Protein AF-0000000086682919 (afdb_homodimer)

Radius of gyration: 28.26 Å; Cα contacts (8 Å, |Δi|>4): 1249; chains: 2; bounding box: 52×90×58 Å

Sequence (576 aa):
MSRVTLVGLGEVGRTFAEDLHGCELSTWDTAFDRPDSAASRNAAELGITVAASAPDAVGGADLVISAVTAANCVDAAVAVAAGIRGGAWYFDLNSSSPGHKTEAARVIDGAGGRYVEAALMSPIGPRRLASPFLLGGPHAADFAAVAEAWGLSGVSVASDTVGRAAATKLCRSVLTKGLEALFTESLLAARSYGVEREVLASLSDLLPPADWEAIAGYFVSRSLQHGRRRAEEMTEAAATVAEAGVEPLMSTATAARQAWAARFPDAADANATFAMIDAVRAAMEEPEMSRVTLVGLGEVGRTFAEDLHGCELSTWDTAFDRPDSAASRNAAELGITVAASAPDAVGGADLVISAVTAANCVDAAVAVAAGIRGGAWYFDLNSSSPGHKTEAARVIDGAGGRYVEAALMSPIGPRRLASPFLLGGPHAADFAAVAEAWGLSGVSVASDTVGRAAATKLCRSVLTKGLEALFTESLLAARSYGVEREVLASLSDLLPPADWEAIAGYFVSRSLQHGRRRAEEMTEAAATVAEAGVEPLMSTATAARQAWAARFPDAADANATFAMIDAVRAAMEEPE

Structure (mmCIF, N/CA/C/O backbone):
data_AF-0000000086682919-model_v1
#
loop_
_entity.id
_entity.type
_entity.pdbx_description
1 polymer Dehydrogenase
#
loop_
_atom_site.group_PDB
_atom_site.id
_atom_site.type_symbol
_atom_site.label_atom_id
_atom_site.label_alt_id
_atom_site.label_comp_id
_atom_site.label_asym_id
_atom_site.label_entity_id
_atom_site.label_seq_id
_atom_site.pdbx_PDB_ins_code
_atom_site.Cartn_x
_atom_site.Cartn_y
_atom_site.Cartn_z
_atom_site.occupancy
_atom_site.B_iso_or_equiv
_atom_site.auth_seq_id
_atom_site.auth_comp_id
_atom_site.auth_asym_id
_atom_site.auth_atom_id
_atom_site.pdbx_PDB_model_num
ATOM 1 N N . MET A 1 1 ? -1.232 47.562 14.984 1 81.94 1 MET A N 1
ATOM 2 C CA . MET A 1 1 ? -0.655 46.562 14.102 1 81.94 1 MET A CA 1
ATOM 3 C C . MET A 1 1 ? -0.956 45.156 14.609 1 81.94 1 MET A C 1
ATOM 5 O O . MET A 1 1 ? -0.897 44.906 15.812 1 81.94 1 MET A O 1
ATOM 9 N N . SER A 1 2 ? -1.37 44.219 13.672 1 93.31 2 SER A N 1
ATOM 10 C CA . SER A 1 2 ? -1.709 42.844 14.086 1 93.31 2 SER A CA 1
ATOM 11 C C . SER A 1 2 ? -0.472 42.094 14.547 1 93.31 2 SER A C 1
ATOM 13 O O . SER A 1 2 ? 0.639 42.375 14.086 1 93.31 2 SER A O 1
ATOM 15 N N . ARG A 1 3 ? -0.637 41.281 15.555 1 97.31 3 ARG A N 1
ATOM 16 C CA . ARG A 1 3 ? 0.443 40.469 16.094 1 97.31 3 ARG A CA 1
ATOM 17 C C . ARG A 1 3 ? 0.228 39 15.75 1 97.31 3 ARG A C 1
ATOM 19 O O . ARG A 1 3 ? -0.862 38.469 15.961 1 97.31 3 ARG A O 1
ATOM 26 N N . VAL A 1 4 ? 1.258 38.375 15.188 1 98.25 4 VAL A N 1
ATOM 27 C CA . VAL A 1 4 ? 1.192 36.969 14.812 1 98.25 4 VAL A CA 1
ATOM 28 C C . VAL A 1 4 ? 2.334 36.219 15.469 1 98.25 4 VAL A C 1
ATOM 30 O O . VAL A 1 4 ? 3.465 36.688 15.539 1 98.25 4 VAL A O 1
ATOM 33 N N . THR A 1 5 ? 2.043 35.062 16.016 1 98.62 5 THR A N 1
ATOM 34 C CA . THR A 1 5 ? 3.061 34.188 16.594 1 98.62 5 THR A CA 1
ATOM 35 C C . THR A 1 5 ? 3.146 32.875 15.812 1 98.62 5 THR A C 1
ATOM 37 O O . THR A 1 5 ? 2.123 32.25 15.5 1 98.62 5 THR A O 1
ATOM 40 N N . LEU A 1 6 ? 4.359 32.469 15.516 1 98.75 6 LEU A N 1
ATOM 41 C CA . LEU A 1 6 ? 4.637 31.156 14.93 1 98.75 6 LEU A CA 1
ATOM 42 C C . LEU A 1 6 ? 5.098 30.172 16 1 98.75 6 LEU A C 1
ATOM 44 O O . LEU A 1 6 ? 6.137 30.375 16.641 1 98.75 6 LEU A O 1
ATOM 48 N N . VAL A 1 7 ? 4.293 29.188 16.219 1 98.75 7 VAL A N 1
ATOM 49 C CA . VAL A 1 7 ? 4.715 28.078 17.062 1 98.75 7 VAL A CA 1
ATOM 50 C C . VAL A 1 7 ? 5.219 26.938 16.188 1 98.75 7 VAL A C 1
ATOM 52 O O . VAL A 1 7 ? 4.422 26.219 15.57 1 98.75 7 VAL A O 1
ATOM 55 N N . GLY A 1 8 ? 6.461 26.656 16.219 1 98.38 8 GLY A N 1
ATOM 56 C CA . GLY A 1 8 ? 7.137 25.828 15.219 1 98.38 8 GLY A CA 1
ATOM 57 C C . GLY A 1 8 ? 7.727 26.641 14.078 1 98.38 8 GLY A C 1
ATOM 58 O O . GLY A 1 8 ? 7.004 27.359 13.375 1 98.38 8 GLY A O 1
ATOM 59 N N . LEU A 1 9 ? 9.031 26.578 13.93 1 98.38 9 LEU A N 1
ATOM 60 C CA . LEU A 1 9 ? 9.703 27.359 12.898 1 98.38 9 LEU A CA 1
ATOM 61 C C . LEU A 1 9 ? 10.5 26.469 11.961 1 98.38 9 LEU A C 1
ATOM 63 O O . LEU A 1 9 ? 11.688 26.703 11.734 1 98.38 9 LEU A O 1
ATOM 67 N N . GLY A 1 10 ? 9.828 25.406 11.562 1 96.38 10 GLY A N 1
ATOM 68 C CA . GLY A 1 10 ? 10.352 24.594 10.461 1 96.38 10 GLY A CA 1
ATOM 69 C C . GLY A 1 10 ? 10.031 25.188 9.094 1 96.38 10 GLY A C 1
ATOM 70 O O . GLY A 1 10 ? 9.992 26.406 8.93 1 96.38 10 GLY A O 1
ATOM 71 N N . GLU A 1 11 ? 9.883 24.312 8.117 1 95.75 11 GLU A N 1
ATOM 72 C CA . GLU A 1 11 ? 9.648 24.719 6.734 1 95.75 11 GLU A CA 1
ATOM 73 C C . GLU A 1 11 ? 8.383 25.562 6.613 1 95.75 11 GLU A C 1
ATOM 75 O O . GLU A 1 11 ? 8.398 26.641 6.012 1 95.75 11 GLU A O 1
ATOM 80 N N . VAL A 1 12 ? 7.305 25.031 7.191 1 97.62 12 VAL A N 1
ATOM 81 C CA . VAL A 1 12 ? 6.02 25.703 7.078 1 97.62 12 VAL A CA 1
ATOM 82 C C . VAL A 1 12 ? 6.059 27.016 7.867 1 97.62 12 VAL A C 1
ATOM 84 O O . VAL A 1 12 ? 5.652 28.062 7.363 1 97.62 12 VAL A O 1
ATOM 87 N N . GLY A 1 13 ? 6.543 26.969 9.102 1 98.19 13 GLY A N 1
ATOM 88 C CA . GLY A 1 13 ? 6.684 28.188 9.898 1 98.19 13 GLY A CA 1
ATOM 89 C C . GLY A 1 13 ? 7.527 29.25 9.219 1 98.19 13 GLY A C 1
ATOM 90 O O . GLY A 1 13 ? 7.176 30.438 9.234 1 98.19 13 GLY A O 1
ATOM 91 N N . ARG A 1 14 ? 8.609 28.859 8.617 1 98.12 14 ARG A N 1
ATOM 92 C CA . ARG A 1 14 ? 9.477 29.781 7.898 1 98.12 14 ARG A CA 1
ATOM 93 C C . ARG A 1 14 ? 8.727 30.438 6.746 1 98.12 14 ARG A C 1
ATOM 95 O O . ARG A 1 14 ? 8.844 31.656 6.535 1 98.12 14 ARG A O 1
ATOM 102 N N . THR A 1 15 ? 8.039 29.609 5.973 1 98.44 15 THR A N 1
ATOM 103 C CA . THR A 1 15 ? 7.281 30.125 4.836 1 98.44 15 THR A CA 1
ATOM 104 C C . THR A 1 15 ? 6.293 31.188 5.285 1 98.44 15 THR A C 1
ATOM 106 O O . THR A 1 15 ? 6.188 32.25 4.664 1 98.44 15 THR A O 1
ATOM 109 N N . PHE A 1 16 ? 5.602 30.938 6.375 1 98.44 16 PHE A N 1
ATOM 110 C CA . PHE A 1 16 ? 4.668 31.922 6.914 1 98.44 16 PHE A CA 1
ATOM 111 C C . PHE A 1 16 ? 5.406 33.188 7.352 1 98.44 16 PHE A C 1
ATOM 113 O O . PHE A 1 16 ? 4.969 34.281 7.055 1 98.44 16 PHE A O 1
ATOM 120 N N . ALA A 1 17 ? 6.496 33.031 8.031 1 98 17 ALA A N 1
ATOM 121 C CA . ALA A 1 17 ? 7.277 34.188 8.5 1 98 17 ALA A CA 1
ATOM 122 C C . ALA A 1 17 ? 7.715 35.062 7.34 1 98 17 ALA A C 1
ATOM 124 O O . ALA A 1 17 ? 7.703 36.281 7.445 1 98 17 ALA A O 1
ATOM 125 N N . GLU A 1 18 ? 8.062 34.469 6.27 1 97.94 18 GLU A N 1
ATOM 126 C CA . GLU A 1 18 ? 8.555 35.188 5.094 1 97.94 18 GLU A CA 1
ATOM 127 C C . GLU A 1 18 ? 7.414 35.906 4.387 1 97.94 18 GLU A C 1
ATOM 129 O O . GLU A 1 18 ? 7.625 36.969 3.809 1 97.94 18 GLU A O 1
ATOM 134 N N . ASP A 1 19 ? 6.27 35.344 4.438 1 97.81 19 ASP A N 1
ATOM 135 C CA . ASP A 1 19 ? 5.211 35.812 3.555 1 97.81 19 ASP A CA 1
ATOM 136 C C . ASP A 1 19 ? 4.258 36.75 4.297 1 97.81 19 ASP A C 1
ATOM 138 O O . ASP A 1 19 ? 3.484 37.5 3.672 1 97.81 19 ASP A O 1
ATOM 142 N N . LEU A 1 20 ? 4.238 36.656 5.617 1 96.5 20 LEU A N 1
ATOM 143 C CA . LEU A 1 20 ? 3.389 37.562 6.391 1 96.5 20 LEU A CA 1
ATOM 144 C C . LEU A 1 20 ? 3.969 38.969 6.418 1 96.5 20 LEU A C 1
ATOM 146 O O . LEU A 1 20 ? 5.145 39.156 6.734 1 96.5 20 LEU A O 1
ATOM 150 N N . HIS A 1 21 ? 3.15 39.938 6.043 1 90.81 21 HIS A N 1
ATOM 151 C CA . HIS A 1 21 ? 3.568 41.312 5.996 1 90.81 21 HIS A CA 1
ATOM 152 C C . HIS A 1 21 ? 2.617 42.219 6.789 1 90.81 21 HIS A C 1
ATOM 15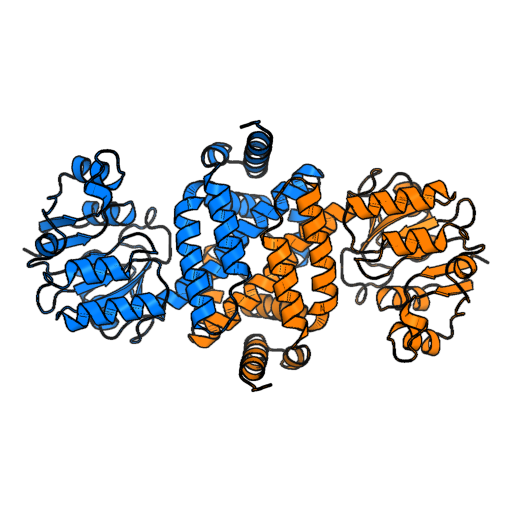4 O O . HIS A 1 21 ? 1.46 41.844 7.012 1 90.81 21 HIS A O 1
ATOM 160 N N . GLY A 1 22 ? 3.162 43.312 7.254 1 90.94 22 GLY A N 1
ATOM 161 C CA . GLY A 1 22 ? 2.328 44.281 7.922 1 90.94 22 GLY A CA 1
ATOM 162 C C . GLY A 1 22 ? 1.932 43.875 9.328 1 90.94 22 GLY A C 1
ATOM 163 O O . GLY A 1 22 ? 0.909 44.312 9.852 1 90.94 22 GLY A O 1
ATOM 164 N N . CYS A 1 23 ? 2.627 42.906 9.906 1 94.81 23 CYS A N 1
ATOM 165 C CA . CYS A 1 23 ? 2.34 42.438 11.258 1 94.81 23 CYS A CA 1
ATOM 166 C C . CYS A 1 23 ? 3.623 42.281 12.07 1 94.81 23 CYS A C 1
ATOM 168 O O . CYS A 1 23 ? 4.719 42.281 11.508 1 94.81 23 CYS A O 1
ATOM 170 N N . GLU A 1 24 ? 3.506 42.344 13.336 1 96.06 24 GLU A N 1
ATOM 171 C CA . GLU A 1 24 ? 4.594 42 14.25 1 96.06 24 GLU A CA 1
ATOM 172 C C . GLU A 1 24 ? 4.68 40.5 14.461 1 96.06 24 GLU A C 1
ATOM 174 O O . GLU A 1 24 ? 3.682 39.844 14.797 1 96.06 24 GLU A O 1
ATOM 179 N N . LEU A 1 25 ? 5.867 39.969 14.258 1 97.25 25 LEU A N 1
ATOM 180 C CA . LEU A 1 25 ? 6.035 38.531 14.328 1 97.25 25 LEU A CA 1
ATOM 181 C C . LEU A 1 25 ? 6.836 38.125 15.57 1 97.25 25 LEU A C 1
ATOM 183 O O . LEU A 1 25 ? 7.797 38.812 15.93 1 97.25 25 LEU A O 1
ATOM 187 N N . SER A 1 26 ? 6.445 37.125 16.234 1 97.12 26 SER A N 1
ATOM 188 C CA . SER A 1 26 ? 7.227 36.406 17.234 1 97.12 26 SER A CA 1
ATOM 189 C C . SER A 1 26 ? 7.18 34.906 17.016 1 97.12 26 SER A C 1
ATOM 191 O O . SER A 1 26 ? 6.34 34.406 16.25 1 97.12 26 SER A O 1
ATOM 193 N N . THR A 1 27 ? 8.086 34.188 17.609 1 98.44 27 THR A N 1
ATOM 194 C CA . THR A 1 27 ? 8.109 32.75 17.406 1 98.44 27 THR A CA 1
ATOM 195 C C . THR A 1 27 ? 8.562 32.031 18.672 1 98.44 27 THR A C 1
ATOM 197 O O . THR A 1 27 ? 9.172 32.625 19.562 1 98.44 27 THR A O 1
ATOM 200 N N . TRP A 1 28 ? 8.156 30.781 18.734 1 98.31 28 TRP A N 1
ATOM 201 C CA . TRP A 1 28 ? 8.641 29.828 19.734 1 98.31 28 TRP A CA 1
ATOM 202 C C . TRP A 1 28 ? 8.734 28.422 19.141 1 98.31 28 TRP A C 1
ATOM 204 O O . TRP A 1 28 ? 7.875 28.016 18.359 1 98.31 28 TRP A O 1
ATOM 214 N N . ASP A 1 29 ? 9.734 27.766 19.484 1 98.25 29 ASP A N 1
ATOM 215 C CA . ASP A 1 29 ? 10 26.406 19.062 1 98.25 29 ASP A CA 1
ATOM 216 C C . ASP A 1 29 ? 10.766 25.641 20.141 1 98.25 29 ASP A C 1
ATOM 218 O O . ASP A 1 29 ? 11.664 26.188 20.781 1 98.25 29 ASP A O 1
ATOM 222 N N . THR A 1 30 ? 10.398 24.438 20.391 1 97.12 30 THR A N 1
ATOM 223 C CA . THR A 1 30 ? 11.07 23.641 21.422 1 97.12 30 THR A CA 1
ATOM 224 C C . THR A 1 30 ? 12.516 23.359 21.016 1 97.12 30 THR A C 1
ATOM 226 O O . THR A 1 30 ? 13.344 23.031 21.875 1 97.12 30 THR A O 1
ATOM 229 N N . ALA A 1 31 ? 12.797 23.516 19.766 1 96.25 31 ALA A N 1
ATOM 230 C CA . ALA A 1 31 ? 14.125 23.172 19.266 1 96.25 31 ALA A CA 1
ATOM 231 C C . ALA A 1 31 ? 15.086 24.344 19.438 1 96.25 31 ALA A C 1
ATOM 233 O O . ALA A 1 31 ? 16.266 24.234 19.109 1 96.25 31 ALA A O 1
ATOM 234 N N . PHE A 1 32 ? 14.648 25.438 20 1 96.12 32 PHE A N 1
ATOM 235 C CA . PHE A 1 32 ? 15.508 26.609 20.156 1 96.12 32 PHE A CA 1
ATOM 236 C C . PHE A 1 32 ? 16.609 26.359 21.172 1 96.12 32 PHE A C 1
ATOM 238 O O . PHE A 1 32 ? 17.594 27.094 21.219 1 96.12 32 PHE A O 1
ATOM 245 N N . ASP A 1 33 ? 16.438 25.328 21.953 1 93.69 33 ASP A N 1
ATOM 246 C CA . ASP A 1 33 ? 17.5 24.984 22.891 1 93.69 33 ASP A CA 1
ATOM 247 C C . ASP A 1 33 ? 18.672 24.312 22.172 1 93.69 33 ASP A C 1
ATOM 249 O O . ASP A 1 33 ? 19.734 24.109 22.766 1 93.69 33 ASP A O 1
ATOM 253 N N . ARG A 1 34 ? 18.547 24 20.922 1 94.25 34 ARG A N 1
ATOM 254 C CA . ARG A 1 34 ? 19.609 23.438 20.094 1 94.25 34 ARG A CA 1
ATOM 255 C C . ARG A 1 34 ? 20.047 24.422 19.016 1 94.25 34 ARG A C 1
ATOM 257 O O . ARG A 1 34 ? 19.391 24.562 17.984 1 94.25 34 ARG A O 1
ATOM 264 N N . PRO A 1 35 ? 21.125 25 19.094 1 92.56 35 PRO A N 1
ATOM 265 C CA . PRO A 1 35 ? 21.562 26.078 18.203 1 92.56 35 PRO A CA 1
ATOM 266 C C . PRO A 1 35 ? 21.672 25.625 16.75 1 92.56 35 PRO A C 1
ATOM 268 O O . PRO A 1 35 ? 21.5 26.422 15.828 1 92.56 35 PRO A O 1
ATOM 271 N N . ASP A 1 36 ? 21.828 24.422 16.594 1 94.62 36 ASP A N 1
ATOM 272 C CA . ASP A 1 36 ? 22.078 23.922 15.242 1 94.62 36 ASP A CA 1
ATOM 273 C C . ASP A 1 36 ? 20.781 23.391 14.617 1 94.62 36 ASP A C 1
ATOM 275 O O . ASP A 1 36 ? 20.797 22.891 13.492 1 94.62 36 ASP A O 1
ATOM 279 N N . SER A 1 37 ? 19.719 23.531 15.32 1 95.88 37 SER A N 1
ATOM 280 C CA . SER A 1 37 ? 18.453 23.047 14.781 1 95.88 37 SER A CA 1
ATOM 281 C C . SER A 1 37 ? 17.984 23.891 13.602 1 95.88 37 SER A C 1
ATOM 283 O O . SER A 1 37 ? 18.438 25.031 13.422 1 95.88 37 SER A O 1
ATOM 285 N N . ALA A 1 38 ? 17.203 23.281 12.773 1 94.69 38 ALA A N 1
ATOM 286 C CA . ALA A 1 38 ? 16.609 24 11.656 1 94.69 38 ALA A CA 1
ATOM 287 C C . ALA A 1 38 ? 15.852 25.234 12.141 1 94.69 38 ALA A C 1
ATOM 289 O O . ALA A 1 38 ? 15.914 26.297 11.508 1 94.69 38 ALA A O 1
ATOM 290 N N . ALA A 1 39 ? 15.148 25.109 13.234 1 97.25 39 ALA A N 1
ATOM 291 C CA . ALA A 1 39 ? 14.367 26.203 13.789 1 97.25 39 ALA A CA 1
ATOM 292 C C . ALA A 1 39 ? 15.273 27.375 14.195 1 97.25 39 ALA A C 1
ATOM 294 O O . ALA A 1 39 ? 14.961 28.531 13.922 1 97.25 39 ALA A O 1
ATOM 295 N N . SER A 1 40 ? 16.375 27.047 14.852 1 96.94 40 SER A N 1
ATOM 296 C CA . SER A 1 40 ? 17.312 28.094 15.273 1 96.94 40 SER A CA 1
ATOM 297 C C . SER A 1 40 ? 17.938 28.797 14.078 1 96.94 40 SER A C 1
ATOM 299 O O . SER A 1 40 ? 18.094 30.016 14.078 1 96.94 40 SER A O 1
ATOM 301 N N . ARG A 1 41 ? 18.281 28.016 13.07 1 97.19 41 ARG A N 1
ATOM 302 C CA . ARG A 1 41 ? 18.828 28.594 11.852 1 97.19 41 ARG A CA 1
ATOM 303 C C . ARG A 1 41 ? 17.828 29.516 11.172 1 97.19 41 ARG A C 1
ATOM 305 O O . ARG A 1 41 ? 18.172 30.625 10.75 1 97.19 41 ARG A O 1
ATOM 312 N N . ASN A 1 42 ? 16.641 29.062 11.125 1 98 42 ASN A N 1
ATOM 313 C CA . ASN A 1 42 ? 15.586 29.844 10.5 1 98 42 ASN A CA 1
ATOM 314 C C . ASN A 1 42 ? 15.344 31.141 11.266 1 98 42 ASN A C 1
ATOM 316 O O . ASN A 1 42 ? 15.172 32.219 10.656 1 98 42 ASN A O 1
ATOM 320 N N . ALA A 1 43 ? 15.305 31.078 12.562 1 97.25 43 ALA A N 1
ATOM 321 C CA . ALA A 1 43 ? 15.102 32.281 13.375 1 97.25 43 ALA A CA 1
ATOM 322 C C . ALA A 1 43 ? 16.203 33.312 13.125 1 97.25 43 ALA A C 1
ATOM 324 O O . ALA A 1 43 ? 15.922 34.5 12.977 1 97.25 43 ALA A O 1
ATOM 325 N N . ALA A 1 44 ? 17.422 32.844 13.078 1 95.69 44 ALA A N 1
ATOM 326 C CA . ALA A 1 44 ? 18.562 33.719 12.852 1 95.69 44 ALA A CA 1
ATOM 327 C C . ALA A 1 44 ? 18.5 34.375 11.477 1 95.69 44 ALA A C 1
ATOM 329 O O . ALA A 1 44 ? 18.734 35.594 11.336 1 95.69 44 ALA A O 1
ATOM 330 N N . GLU A 1 45 ? 18.188 33.625 10.508 1 97.44 45 GLU A N 1
ATOM 331 C CA . GLU A 1 45 ? 18.141 34.094 9.133 1 97.44 45 GLU A CA 1
ATOM 332 C C . GLU A 1 45 ? 17 35.094 8.93 1 97.44 45 GLU A C 1
ATOM 334 O O . GLU A 1 45 ? 17.125 36.062 8.18 1 97.44 45 GLU A O 1
ATOM 339 N N . LEU A 1 46 ? 15.914 34.844 9.586 1 97.12 46 LEU A N 1
ATOM 340 C CA . LEU A 1 46 ? 14.703 35.625 9.398 1 97.12 46 LEU A CA 1
ATOM 341 C C . LEU A 1 46 ? 14.742 36.906 10.258 1 97.12 46 LEU A C 1
ATOM 343 O O . LEU A 1 46 ? 14.023 37.844 9.992 1 97.12 46 LEU A O 1
ATOM 347 N N . GLY A 1 47 ? 15.516 36.875 11.32 1 95.69 47 GLY A N 1
ATOM 348 C CA . GLY A 1 47 ? 15.578 38 12.242 1 95.69 47 GLY A CA 1
ATOM 349 C C . GLY A 1 47 ? 14.289 38.188 13.008 1 95.69 47 GLY A C 1
ATOM 350 O O . GLY A 1 47 ? 13.922 39.344 13.305 1 95.69 47 GLY A O 1
ATOM 351 N N . ILE A 1 48 ? 13.594 37.188 13.281 1 94.94 48 ILE A N 1
ATOM 352 C CA . ILE A 1 48 ? 12.312 37.25 13.977 1 94.94 48 ILE A CA 1
ATOM 353 C C . ILE A 1 48 ? 12.531 37.188 15.484 1 94.94 48 ILE A C 1
ATOM 355 O O . ILE A 1 48 ? 13.5 36.562 15.945 1 94.94 48 ILE A O 1
ATOM 359 N N . THR A 1 49 ? 11.703 37.781 16.25 1 94.94 49 THR A N 1
ATOM 360 C CA . THR A 1 49 ? 11.805 37.781 17.703 1 94.94 49 THR A CA 1
ATOM 361 C C . THR A 1 49 ? 11.547 36.406 18.281 1 94.94 49 THR A C 1
ATOM 363 O O . THR A 1 49 ? 10.477 35.812 18.078 1 94.94 49 THR A O 1
ATOM 366 N N . VAL A 1 50 ? 12.477 35.906 19.016 1 96.88 50 VAL A N 1
ATOM 367 C CA . VAL A 1 50 ? 12.344 34.625 19.719 1 96.88 50 VAL A CA 1
ATOM 368 C C . VAL A 1 50 ? 11.867 34.875 21.156 1 96.88 50 VAL A C 1
ATOM 370 O O . VAL A 1 50 ? 12.523 35.594 21.906 1 96.88 50 VAL A O 1
ATOM 373 N N . ALA A 1 51 ? 10.734 34.344 21.484 1 97.31 51 ALA A N 1
ATOM 374 C CA . ALA A 1 51 ? 10.164 34.562 22.812 1 97.31 51 ALA A CA 1
ATOM 375 C C . ALA A 1 51 ? 10.867 33.688 23.859 1 97.31 51 ALA A C 1
ATOM 377 O O . ALA A 1 51 ? 11.516 32.719 23.516 1 97.31 51 ALA A O 1
ATOM 378 N N . ALA A 1 52 ? 10.688 34.031 25.141 1 95.75 52 ALA A N 1
ATOM 379 C CA . ALA A 1 52 ? 11.344 33.344 26.234 1 95.75 52 ALA A CA 1
ATOM 380 C C . ALA A 1 52 ? 10.625 32.031 26.562 1 95.75 52 ALA A C 1
ATOM 382 O O . ALA A 1 52 ? 11.227 31.094 27.109 1 95.75 52 ALA A O 1
ATOM 383 N N . SER A 1 53 ? 9.359 31.984 26.266 1 97.44 53 SER A N 1
ATOM 384 C CA . SER A 1 53 ? 8.523 30.812 26.469 1 97.44 53 SER A CA 1
ATOM 385 C C . SER A 1 53 ? 7.316 30.812 25.547 1 97.44 53 SER A C 1
ATOM 387 O O . SER A 1 53 ? 7.027 31.812 24.891 1 97.44 53 SER A O 1
ATOM 389 N N . ALA A 1 54 ? 6.637 29.625 25.531 1 98.12 54 ALA A N 1
ATOM 390 C CA . ALA A 1 54 ? 5.465 29.516 24.672 1 98.12 54 ALA A CA 1
ATOM 391 C C . ALA A 1 54 ? 4.363 30.484 25.094 1 98.12 54 ALA A C 1
ATOM 393 O O . ALA A 1 54 ? 3.801 31.203 24.266 1 98.12 54 ALA A O 1
ATOM 394 N N . PRO A 1 55 ? 4.09 30.547 26.453 1 98.19 55 PRO A N 1
ATOM 395 C CA . PRO A 1 55 ? 3.076 31.516 26.875 1 98.19 55 PRO A CA 1
ATOM 396 C C . PRO A 1 55 ? 3.467 32.969 26.547 1 98.19 55 PRO A C 1
ATOM 398 O O . PRO A 1 55 ? 2.619 33.75 26.125 1 98.19 55 PRO A O 1
ATOM 401 N N . ASP A 1 56 ? 4.703 33.281 26.688 1 97.94 56 ASP A N 1
ATOM 402 C CA . ASP A 1 56 ? 5.18 34.625 26.359 1 97.94 56 ASP A CA 1
ATOM 403 C C . ASP A 1 56 ? 5.012 34.938 24.875 1 97.94 56 ASP A C 1
ATOM 405 O O . ASP A 1 56 ? 4.68 36.062 24.5 1 97.94 56 ASP A O 1
ATOM 409 N N . ALA A 1 57 ? 5.223 33.969 24.047 1 98 57 ALA A N 1
ATOM 410 C CA . ALA A 1 57 ? 5.18 34.125 22.594 1 98 57 ALA A CA 1
ATOM 411 C C . ALA A 1 57 ? 3.781 34.5 22.125 1 98 57 ALA A C 1
ATOM 413 O O . ALA A 1 57 ? 3.627 35.344 21.219 1 98 57 ALA A O 1
ATOM 414 N N . VAL A 1 58 ? 2.799 33.938 22.766 1 98.25 58 VAL A N 1
ATOM 415 C CA . VAL A 1 58 ? 1.45 34.094 22.219 1 98.25 58 VAL A CA 1
ATOM 416 C C . VAL A 1 58 ? 0.728 35.219 22.969 1 98.25 58 VAL A C 1
ATOM 418 O O . VAL A 1 58 ? -0.42 35.531 22.656 1 98.25 58 VAL A O 1
ATOM 421 N N . GLY A 1 59 ? 1.455 35.719 23.984 1 96.44 59 GLY A N 1
ATOM 422 C CA . GLY A 1 59 ? 0.851 36.812 24.719 1 96.44 59 GLY A CA 1
ATOM 423 C C . GLY A 1 59 ? 0.466 38 23.828 1 96.44 59 GLY A C 1
ATOM 424 O O . GLY A 1 59 ? 1.33 38.625 23.219 1 96.44 59 GLY A O 1
ATOM 425 N N . GLY A 1 60 ? -0.852 38.281 23.656 1 96.06 60 GLY A N 1
ATOM 426 C CA . GLY A 1 60 ? -1.328 39.438 22.891 1 96.06 60 GLY A CA 1
ATOM 427 C C . GLY A 1 60 ? -1.445 39.125 21.406 1 96.06 60 GLY A C 1
ATOM 428 O O . GLY A 1 60 ? -1.817 40 20.609 1 96.06 60 GLY A O 1
ATOM 429 N N . ALA A 1 61 ? -1.134 37.969 20.969 1 98.19 61 ALA A N 1
ATOM 430 C CA . ALA A 1 61 ? -1.212 37.594 19.562 1 98.19 61 ALA A CA 1
ATOM 431 C C . ALA A 1 61 ? -2.658 37.594 19.078 1 98.19 61 ALA A C 1
ATOM 433 O O . ALA A 1 61 ? -3.561 37.156 19.797 1 98.19 61 ALA A O 1
ATOM 434 N N . ASP A 1 62 ? -2.879 38.156 17.875 1 98.25 62 ASP A N 1
ATOM 435 C CA . ASP A 1 62 ? -4.176 38.062 17.219 1 98.25 62 ASP A CA 1
ATOM 436 C C . ASP A 1 62 ? -4.332 36.719 16.516 1 98.25 62 ASP A C 1
ATOM 438 O O . ASP A 1 62 ? -5.445 36.188 16.375 1 98.25 62 ASP A O 1
ATOM 442 N N . LEU A 1 63 ? -3.266 36.156 16.031 1 98.5 63 LEU A N 1
ATOM 443 C CA . LEU A 1 63 ? -3.195 34.906 15.305 1 98.5 63 LEU A CA 1
ATOM 444 C C . LEU A 1 63 ? -1.985 34.094 15.75 1 98.5 63 LEU A C 1
ATOM 446 O O . LEU A 1 63 ? -0.862 34.594 15.773 1 98.5 63 LEU A O 1
ATOM 450 N N . VAL A 1 64 ? -2.234 32.875 16.172 1 98.81 64 VAL A N 1
ATOM 451 C CA . VAL A 1 64 ? -1.198 31.906 16.453 1 98.81 64 VAL A CA 1
ATOM 452 C C . VAL A 1 64 ? -1.209 30.812 15.391 1 98.81 64 VAL A C 1
ATOM 454 O O . VAL A 1 64 ? -2.24 30.172 15.148 1 98.81 64 VAL A O 1
ATOM 457 N N . ILE A 1 65 ? -0.09 30.594 14.711 1 98.75 65 ILE A N 1
ATOM 458 C CA . ILE A 1 65 ? 0.064 29.531 13.727 1 98.75 65 ILE A CA 1
ATOM 459 C C . ILE A 1 65 ? 0.879 28.391 14.328 1 98.75 65 ILE A C 1
ATOM 461 O O . ILE A 1 65 ? 2.039 28.578 14.703 1 98.75 65 ILE A O 1
ATOM 465 N N . SER A 1 66 ? 0.26 27.281 14.492 1 98.88 66 SER A N 1
ATOM 466 C CA . SER A 1 66 ? 0.939 26.094 15.008 1 98.88 66 SER A CA 1
ATOM 467 C C . SER A 1 66 ? 1.363 25.156 13.883 1 98.88 66 SER A C 1
ATOM 469 O O . SER A 1 66 ? 0.517 24.578 13.203 1 98.88 66 SER A O 1
ATOM 471 N N . ALA A 1 67 ? 2.568 25.031 13.617 1 98.31 67 ALA A N 1
ATOM 472 C CA . ALA A 1 67 ? 3.178 24.172 12.609 1 98.31 67 ALA A CA 1
ATOM 473 C C . ALA A 1 67 ? 4.324 23.359 13.203 1 98.31 67 ALA A C 1
ATOM 475 O O . ALA A 1 67 ? 5.48 23.516 12.812 1 98.31 67 ALA A O 1
ATOM 476 N N . VAL A 1 68 ? 3.992 22.484 14.117 1 98.06 68 VAL A N 1
ATOM 477 C CA . VAL A 1 68 ? 4.953 21.625 14.805 1 98.06 68 VAL A CA 1
ATOM 478 C C . VAL A 1 68 ? 4.902 20.219 14.219 1 98.06 68 VAL A C 1
ATOM 480 O O . VAL A 1 68 ? 4.199 19.969 13.234 1 98.06 68 VAL A O 1
ATOM 483 N N . THR A 1 69 ? 5.723 19.312 14.711 1 95.94 69 THR A N 1
ATOM 484 C CA . THR A 1 69 ? 5.699 17.938 14.242 1 95.94 69 THR A CA 1
ATOM 485 C C . THR A 1 69 ? 4.387 17.266 14.625 1 95.94 69 THR A C 1
ATOM 487 O O . THR A 1 69 ? 3.738 17.656 15.594 1 95.94 69 THR A O 1
ATOM 490 N N . ALA A 1 70 ? 4.027 16.281 13.906 1 95.44 70 ALA A N 1
ATOM 491 C CA . ALA A 1 70 ? 2.727 15.617 14.016 1 95.44 70 ALA A CA 1
ATOM 492 C C . ALA A 1 70 ? 2.461 15.164 15.445 1 95.44 70 ALA A C 1
ATOM 494 O O . ALA A 1 70 ? 1.35 15.32 15.953 1 95.44 70 ALA A O 1
ATOM 495 N N . ALA A 1 71 ? 3.461 14.703 16.109 1 94.62 71 ALA A N 1
ATOM 496 C CA . ALA A 1 71 ? 3.299 14.117 17.438 1 94.62 71 ALA A CA 1
ATOM 497 C C . ALA A 1 71 ? 3.117 15.203 18.5 1 94.62 71 ALA A C 1
ATOM 499 O O . ALA A 1 71 ? 2.676 14.922 19.609 1 94.62 71 ALA A O 1
ATOM 500 N N . ASN A 1 72 ? 3.334 16.453 18.172 1 97.69 72 ASN A N 1
ATOM 501 C CA . ASN A 1 72 ? 3.41 17.5 19.188 1 97.69 72 ASN A CA 1
ATOM 502 C C . ASN A 1 72 ? 2.213 18.438 19.125 1 97.69 72 ASN A C 1
ATOM 504 O O . ASN A 1 72 ? 2.213 19.5 19.75 1 97.69 72 ASN A O 1
ATOM 508 N N . CYS A 1 73 ? 1.237 18.047 18.391 1 98.25 73 CYS A N 1
ATOM 509 C CA . CYS A 1 73 ? 0.05 18.875 18.188 1 98.25 73 CYS A CA 1
ATOM 510 C C . CYS A 1 73 ? -0.587 19.266 19.516 1 98.25 73 CYS A C 1
ATOM 512 O O . CYS A 1 73 ? -0.777 20.453 19.797 1 98.25 73 CYS A O 1
ATOM 514 N N . VAL A 1 74 ? -0.869 18.328 20.375 1 98.81 74 VAL A N 1
ATOM 515 C CA . VAL A 1 74 ? -1.55 18.578 21.641 1 98.81 74 VAL A CA 1
ATOM 516 C C . VAL A 1 74 ? -0.608 19.297 22.594 1 98.81 74 VAL A C 1
ATOM 518 O O . VAL A 1 74 ? -1.01 20.234 23.281 1 98.81 74 VAL A O 1
ATOM 521 N N . ASP A 1 75 ? 0.623 18.891 22.609 1 98.75 75 ASP A N 1
ATOM 522 C CA . ASP A 1 75 ? 1.616 19.531 23.469 1 98.75 75 ASP A CA 1
ATOM 523 C C . ASP A 1 75 ? 1.768 21.016 23.156 1 98.75 75 ASP A C 1
ATOM 525 O O . ASP A 1 75 ? 1.929 21.828 24.062 1 98.75 75 ASP A O 1
ATOM 529 N N . ALA A 1 76 ? 1.768 21.359 21.906 1 98.81 76 ALA A N 1
ATOM 530 C CA . ALA A 1 76 ? 1.874 22.75 21.5 1 98.81 76 ALA A CA 1
ATOM 531 C C . ALA A 1 76 ? 0.69 23.562 22.016 1 98.81 76 ALA A C 1
ATOM 533 O O . ALA A 1 76 ? 0.863 24.688 22.516 1 98.81 76 ALA A O 1
ATOM 534 N N . ALA A 1 77 ? -0.485 23.016 21.891 1 98.88 77 ALA A N 1
ATOM 535 C CA . ALA A 1 77 ? -1.686 23.672 22.391 1 98.88 77 ALA A CA 1
ATOM 536 C C . ALA A 1 77 ? -1.604 23.906 23.906 1 98.88 77 ALA A C 1
ATOM 538 O O . ALA A 1 77 ? -1.905 24.984 24.391 1 98.88 77 ALA A O 1
ATOM 539 N N . VAL A 1 78 ? -1.198 22.859 24.609 1 98.81 78 VAL A N 1
ATOM 540 C CA . VAL A 1 78 ? -1.079 22.938 26.062 1 98.81 78 VAL A CA 1
ATOM 541 C C . VAL A 1 78 ? -0.048 24 26.438 1 98.81 78 VAL A C 1
ATOM 543 O O . VAL A 1 78 ? -0.269 24.797 27.344 1 98.81 78 VAL A O 1
ATOM 546 N N . ALA A 1 79 ? 0.994 24.031 25.719 1 98.69 79 ALA A N 1
ATOM 547 C CA . ALA A 1 79 ? 2.111 24.906 26.031 1 98.69 79 ALA A CA 1
ATOM 548 C C . ALA A 1 79 ? 1.7 26.375 25.922 1 98.69 79 ALA A C 1
ATOM 550 O O . ALA A 1 79 ? 2.203 27.219 26.672 1 98.69 79 ALA A O 1
ATOM 551 N N . VAL A 1 80 ? 0.805 26.734 25.062 1 98.56 80 VAL A N 1
ATOM 552 C CA . VAL A 1 80 ? 0.515 28.141 24.812 1 98.56 80 VAL A CA 1
ATOM 553 C C . VAL A 1 80 ? -0.741 28.547 25.578 1 98.56 80 VAL A C 1
ATOM 555 O O . VAL A 1 80 ? -1.065 29.734 25.656 1 98.56 80 VAL A O 1
ATOM 558 N N . ALA A 1 81 ? -1.44 27.625 26.156 1 98.38 81 ALA A N 1
ATOM 559 C CA . ALA A 1 81 ? -2.779 27.828 26.703 1 98.38 81 ALA A CA 1
ATOM 560 C C . ALA A 1 81 ? -2.783 28.953 27.75 1 98.38 81 ALA A C 1
ATOM 562 O O . ALA A 1 81 ? -3.705 29.766 27.781 1 98.38 81 ALA A O 1
ATOM 563 N N . ALA A 1 82 ? -1.784 28.984 28.562 1 97.5 82 ALA A N 1
ATOM 564 C CA . ALA A 1 82 ? -1.751 29.938 29.672 1 97.5 82 ALA A CA 1
ATOM 565 C C . ALA A 1 82 ? -1.534 31.359 29.156 1 97.5 82 ALA A C 1
ATOM 567 O O . ALA A 1 82 ? -1.812 32.344 29.875 1 97.5 82 ALA A O 1
ATOM 568 N N . GLY A 1 83 ? -1.093 31.516 27.953 1 98.44 83 GLY A N 1
ATOM 569 C CA . GLY A 1 83 ? -0.716 32.844 27.469 1 98.44 83 GLY A CA 1
ATOM 570 C C . GLY A 1 83 ? -1.632 33.344 26.375 1 98.44 83 GLY A C 1
ATOM 571 O O . GLY A 1 83 ? -1.577 34.531 26.016 1 98.44 83 GLY A O 1
ATOM 572 N N . ILE A 1 84 ? -2.5 32.531 25.859 1 98.19 84 ILE A N 1
ATOM 573 C CA . ILE A 1 84 ? -3.279 32.906 24.672 1 98.19 84 ILE A CA 1
ATOM 574 C C . ILE A 1 84 ? -4.301 33.969 25.047 1 98.19 84 ILE A C 1
ATOM 576 O O . ILE A 1 84 ? -4.922 33.906 26.109 1 98.19 84 ILE A O 1
ATOM 580 N N . ARG A 1 85 ? -4.391 34.969 24.219 1 96.5 85 ARG A N 1
ATOM 581 C CA . ARG A 1 85 ? -5.34 36.062 24.422 1 96.5 85 ARG A CA 1
ATOM 582 C C . ARG A 1 85 ? -6.766 35.594 24.109 1 96.5 85 ARG A C 1
ATOM 584 O O . ARG A 1 85 ? -6.992 34.844 23.172 1 96.5 85 ARG A O 1
ATOM 591 N N . GLY A 1 86 ? -7.691 36.156 24.906 1 97.44 86 GLY A N 1
ATOM 592 C CA . GLY A 1 86 ? -9.086 35.875 24.594 1 97.44 86 GLY A CA 1
ATOM 593 C C . GLY A 1 86 ? -9.477 36.281 23.188 1 97.44 86 GLY A C 1
ATOM 594 O O . GLY A 1 86 ? -9.195 37.375 22.75 1 97.44 86 GLY A O 1
ATOM 595 N N . GLY A 1 87 ? -10.055 35.25 22.438 1 98 87 GLY A N 1
ATOM 596 C CA . GLY A 1 87 ? -10.555 35.531 21.094 1 98 87 GLY A CA 1
ATOM 597 C C . GLY A 1 87 ? -9.5 35.375 20.016 1 98 87 GLY A C 1
ATOM 598 O O . GLY A 1 87 ? -9.812 35.438 18.828 1 98 87 GLY A O 1
ATOM 599 N N . ALA A 1 88 ? -8.266 35.125 20.391 1 98.44 88 ALA A N 1
ATOM 600 C CA . ALA A 1 88 ? -7.199 34.938 19.406 1 98.44 88 ALA A CA 1
ATOM 601 C C . ALA A 1 88 ? -7.453 33.719 18.547 1 98.44 88 ALA A C 1
ATOM 603 O O . ALA A 1 88 ? -7.945 32.688 19.047 1 98.44 88 ALA A O 1
ATOM 604 N N . TRP A 1 89 ? -7.105 33.844 17.266 1 98.75 89 TRP A N 1
ATOM 605 C CA . TRP A 1 89 ? -7.152 32.656 16.375 1 98.75 89 TRP A CA 1
ATOM 606 C C . TRP A 1 89 ? -5.988 31.734 16.672 1 98.75 89 TRP A C 1
ATOM 608 O O . TRP A 1 89 ? -4.848 32.156 16.844 1 98.75 89 TRP A O 1
ATOM 618 N N . TYR A 1 90 ? -6.285 30.484 16.828 1 98.88 90 TYR A N 1
ATOM 619 C CA . TYR A 1 90 ? -5.273 29.438 16.844 1 98.88 90 TYR A CA 1
ATOM 620 C C . TYR A 1 90 ? -5.395 28.547 15.617 1 98.88 90 TYR A C 1
ATOM 622 O O . TYR A 1 90 ? -6.273 27.688 15.555 1 98.88 90 TYR A O 1
ATOM 630 N N . PHE A 1 91 ? -4.492 28.734 14.641 1 98.88 91 PHE A N 1
ATOM 631 C CA . PHE A 1 91 ? -4.465 28.062 13.352 1 98.88 91 PHE A CA 1
ATOM 632 C C . PHE A 1 91 ? -3.582 26.812 13.406 1 98.88 91 PHE A C 1
ATOM 634 O O . PHE A 1 91 ? -2.361 26.906 13.25 1 98.88 91 PHE A O 1
ATOM 641 N N . ASP A 1 92 ? -4.184 25.641 13.578 1 98.88 92 ASP A N 1
ATOM 642 C CA . ASP A 1 92 ? -3.473 24.391 13.789 1 98.88 92 ASP A CA 1
ATOM 643 C C . ASP A 1 92 ? -3.168 23.703 12.453 1 98.88 92 ASP A C 1
ATOM 645 O O . ASP A 1 92 ? -4.008 22.969 11.922 1 98.88 92 ASP A O 1
ATOM 649 N N . LEU A 1 93 ? -1.965 23.781 12.008 1 98.56 93 LEU A N 1
ATOM 650 C CA . LEU A 1 93 ? -1.532 23.219 10.734 1 98.56 93 LEU A CA 1
ATOM 651 C C . LEU A 1 93 ? -0.839 21.875 10.93 1 98.56 93 LEU A C 1
ATOM 653 O O . LEU A 1 93 ? -0.222 21.344 10.008 1 98.56 93 LEU A O 1
ATOM 657 N N . ASN A 1 94 ? -0.901 21.344 12.102 1 98.38 94 ASN A N 1
ATOM 658 C CA . ASN A 1 94 ? -0.196 20.109 12.406 1 98.38 94 ASN A CA 1
ATOM 659 C C . ASN A 1 94 ? -0.875 18.891 11.773 1 98.38 94 ASN A C 1
ATOM 661 O O . ASN A 1 94 ? -2.105 18.812 11.75 1 98.38 94 ASN A O 1
ATOM 665 N N . SER A 1 95 ? -0.055 17.984 11.195 1 97.88 95 SER A N 1
ATOM 666 C CA . SER A 1 95 ? -0.568 16.766 10.547 1 97.88 95 SER A CA 1
ATOM 667 C C . SER A 1 95 ? -0.89 15.695 11.578 1 97.88 95 SER A C 1
ATOM 669 O O . SER A 1 95 ? -0.236 14.648 11.617 1 97.88 95 SER A O 1
ATOM 671 N N . SER A 1 96 ? -1.925 15.93 12.367 1 98.69 96 SER A N 1
ATOM 672 C CA . SER A 1 96 ? -2.273 15.062 13.492 1 98.69 96 SER A CA 1
ATOM 673 C C . SER A 1 96 ? -3.664 14.461 13.312 1 98.69 96 SER A C 1
ATOM 675 O O . SER A 1 96 ? -4.469 14.961 12.523 1 98.69 96 SER A O 1
ATOM 677 N N . SER A 1 97 ? -3.93 13.438 14.047 1 98.88 97 SER A N 1
ATOM 678 C CA . SER A 1 97 ? -5.176 12.688 13.914 1 98.88 97 SER A CA 1
ATOM 679 C C . SER A 1 97 ? -6.371 13.516 14.367 1 98.88 97 SER A C 1
ATOM 681 O O . SER A 1 97 ? -6.215 14.492 15.102 1 98.88 97 SER A O 1
ATOM 683 N N . PRO A 1 98 ? -7.586 13.102 13.953 1 98.88 98 PRO A N 1
ATOM 684 C CA . PRO A 1 98 ? -8.805 13.766 14.414 1 98.88 98 PRO A CA 1
ATOM 685 C C . PRO A 1 98 ? -8.914 13.812 15.938 1 98.88 98 PRO A C 1
ATOM 687 O O . PRO A 1 98 ? -9.328 14.828 16.5 1 98.88 98 PRO A O 1
ATOM 690 N N . GLY A 1 99 ? -8.57 12.719 16.578 1 98.81 99 GLY A N 1
ATOM 691 C CA . GLY A 1 99 ? -8.602 12.711 18.031 1 98.81 99 GLY A CA 1
ATOM 692 C C . GLY A 1 99 ? -7.656 13.719 18.656 1 98.81 99 GLY A C 1
ATOM 693 O O . GLY A 1 99 ? -8.031 14.43 19.594 1 98.81 99 GLY A O 1
ATOM 694 N N . HIS A 1 100 ? -6.5 13.828 18.188 1 98.88 100 HIS A N 1
ATOM 695 C CA . HIS A 1 100 ? -5.527 14.789 18.688 1 98.88 100 HIS A CA 1
ATOM 696 C C . HIS A 1 100 ? -5.969 16.219 18.391 1 98.88 100 HIS A C 1
ATOM 698 O O . HIS A 1 100 ? -5.785 17.109 19.234 1 98.88 100 HIS A O 1
ATOM 704 N N . LYS A 1 101 ? -6.492 16.438 17.203 1 98.88 101 LYS A N 1
ATOM 705 C CA . LYS A 1 101 ? -7.039 17.75 16.875 1 98.88 101 LYS A CA 1
ATOM 706 C C . LYS A 1 101 ? -8.141 18.141 17.859 1 98.88 101 LYS A C 1
ATOM 708 O O . LYS A 1 101 ? -8.211 19.297 18.297 1 98.88 101 LYS A O 1
ATOM 713 N N . THR A 1 102 ? -8.984 17.219 18.141 1 98.81 102 THR A N 1
ATOM 714 C CA . THR A 1 102 ? -10.086 17.469 19.062 1 98.81 102 THR A CA 1
ATOM 715 C C . THR A 1 102 ? -9.555 17.828 20.453 1 98.81 102 THR A C 1
ATOM 717 O O . THR A 1 102 ? -10.07 18.734 21.094 1 98.81 102 THR A O 1
ATOM 720 N N . GLU A 1 103 ? -8.578 17.109 20.875 1 98.88 103 GLU A N 1
ATOM 721 C CA . GLU A 1 103 ? -7.961 17.391 22.156 1 98.88 103 GLU A CA 1
ATOM 722 C C . GLU A 1 103 ? -7.332 18.781 22.172 1 98.88 103 GLU A C 1
ATOM 724 O O . GLU A 1 103 ? -7.512 19.547 23.125 1 98.88 103 GLU A O 1
ATOM 729 N N . ALA A 1 104 ? -6.617 19.109 21.156 1 98.94 104 ALA A N 1
ATOM 730 C CA . ALA A 1 104 ? -6.008 20.438 21.047 1 98.94 104 ALA A CA 1
ATOM 731 C C . ALA A 1 104 ? -7.07 21.531 21.047 1 98.94 104 ALA A C 1
ATOM 733 O O . ALA A 1 104 ? -6.898 22.578 21.688 1 98.94 104 ALA A O 1
ATOM 734 N N . ALA A 1 105 ? -8.102 21.297 20.344 1 98.88 105 ALA A N 1
ATOM 735 C CA . ALA A 1 105 ? -9.203 22.25 20.281 1 98.88 105 ALA A CA 1
ATOM 736 C C . ALA A 1 105 ? -9.773 22.531 21.672 1 98.88 105 ALA A C 1
ATOM 738 O O . ALA A 1 105 ? -10.031 23.672 22.031 1 98.88 105 ALA A O 1
ATOM 739 N N . ARG A 1 106 ? -9.977 21.438 22.422 1 98.75 106 ARG A N 1
ATOM 740 C CA . ARG A 1 106 ? -10.5 21.578 23.766 1 98.75 106 ARG A CA 1
ATOM 741 C C . ARG A 1 106 ? -9.594 22.453 24.625 1 98.75 106 ARG A C 1
ATOM 743 O O . ARG A 1 106 ? -10.07 23.297 25.391 1 98.75 106 ARG A O 1
ATOM 750 N N . VAL A 1 107 ? -8.359 22.25 24.5 1 98.88 107 VAL A N 1
ATOM 751 C CA . VAL A 1 107 ? -7.379 22.984 25.297 1 98.88 107 VAL A CA 1
ATOM 752 C C . VAL A 1 107 ? -7.438 24.469 24.938 1 98.88 107 VAL A C 1
ATOM 754 O O . VAL A 1 107 ? -7.547 25.328 25.812 1 98.88 107 VAL A O 1
ATOM 757 N N . ILE A 1 108 ? -7.414 24.812 23.688 1 98.88 108 ILE A N 1
ATOM 758 C CA . ILE A 1 108 ? -7.328 26.188 23.219 1 98.88 108 ILE A CA 1
ATOM 759 C C . ILE A 1 108 ? -8.641 26.922 23.5 1 98.88 108 ILE A C 1
ATOM 761 O O . ILE A 1 108 ? -8.633 28.031 24.016 1 98.88 108 ILE A O 1
ATOM 765 N N . ASP A 1 109 ? -9.742 26.281 23.141 1 98.56 109 ASP A N 1
ATOM 766 C CA . ASP A 1 109 ? -11.047 26.891 23.406 1 98.56 109 ASP A CA 1
ATOM 767 C C . ASP A 1 109 ? -11.266 27.078 24.906 1 98.56 109 ASP A C 1
ATOM 769 O O . ASP A 1 109 ? -11.828 28.094 25.312 1 98.56 109 ASP A O 1
ATOM 773 N N . GLY A 1 110 ? -10.828 26.109 25.672 1 98.44 110 GLY A N 1
ATOM 774 C CA . GLY A 1 110 ? -10.938 26.219 27.125 1 98.44 110 GLY A CA 1
ATOM 775 C C . GLY A 1 110 ? -10.148 27.375 27.703 1 98.44 110 GLY A C 1
ATOM 776 O O . GLY A 1 110 ? -10.5 27.922 28.75 1 98.44 110 GLY A O 1
ATOM 777 N N . ALA A 1 111 ? -9.141 27.812 26.984 1 98.5 111 ALA A N 1
ATOM 778 C CA . ALA A 1 111 ? -8.281 28.906 27.438 1 98.5 111 ALA A CA 1
ATOM 779 C C . ALA A 1 111 ? -8.773 30.25 26.875 1 98.5 111 ALA A C 1
ATOM 781 O O . ALA A 1 111 ? -8.188 31.297 27.156 1 98.5 111 ALA A O 1
ATOM 782 N N . GLY A 1 112 ? -9.844 30.188 26.078 1 98.19 112 GLY A N 1
ATOM 783 C CA . GLY A 1 112 ? -10.469 31.406 25.609 1 98.19 112 GLY A CA 1
ATOM 784 C C . GLY A 1 112 ? -10.102 31.734 24.172 1 98.19 112 GLY A C 1
ATOM 785 O O . GLY A 1 112 ? -10.602 32.719 23.609 1 98.19 112 GLY A O 1
ATOM 786 N N . GLY A 1 113 ? -9.25 30.984 23.547 1 98.56 113 GLY A N 1
ATOM 787 C CA . GLY A 1 113 ? -8.914 31.156 22.141 1 98.56 113 GLY A CA 1
ATOM 788 C C . GLY A 1 113 ? -9.977 30.609 21.203 1 98.56 113 GLY A C 1
ATOM 789 O O . GLY A 1 113 ? -10.961 30.031 21.656 1 98.56 113 GLY A O 1
ATOM 790 N N . ARG A 1 114 ? -9.766 30.906 19.906 1 98.75 114 ARG A N 1
ATOM 791 C CA . ARG A 1 114 ? -10.594 30.359 18.844 1 98.75 114 ARG A CA 1
ATOM 792 C C . ARG A 1 114 ? -9.812 29.359 18 1 98.75 114 ARG A C 1
ATOM 794 O O . ARG A 1 114 ? -9.062 29.766 17.094 1 98.75 114 ARG A O 1
ATOM 801 N N . TYR A 1 115 ? -10.047 28.125 18.25 1 98.81 115 TYR A N 1
ATOM 802 C CA . TYR A 1 115 ? -9.336 27.062 17.562 1 98.81 115 TYR A CA 1
ATOM 803 C C . TYR A 1 115 ? -9.875 26.875 16.156 1 98.81 115 TYR A C 1
ATOM 805 O O . TYR A 1 115 ? -11.086 26.766 15.945 1 98.81 115 TYR A O 1
ATOM 813 N N . VAL A 1 116 ? -8.938 26.812 15.172 1 98.88 116 VAL A N 1
ATOM 814 C CA . VAL A 1 116 ? -9.25 26.484 13.781 1 98.88 116 VAL A CA 1
ATOM 815 C C . VAL A 1 116 ? -8.367 25.328 13.312 1 98.88 116 VAL A C 1
ATOM 817 O O . VAL A 1 116 ? -7.148 25.469 13.242 1 98.88 116 VAL A O 1
ATOM 820 N N . GLU A 1 117 ? -9.023 24.203 13.023 1 98.88 117 GLU A N 1
ATOM 821 C CA . GLU A 1 117 ? -8.312 23.109 12.375 1 98.88 117 GLU A CA 1
ATOM 822 C C . GLU A 1 117 ? -7.938 23.453 10.945 1 98.88 117 GLU A C 1
ATOM 824 O O . GLU A 1 117 ? -8.742 24.031 10.203 1 98.88 117 GLU A O 1
ATOM 829 N N . ALA A 1 118 ? -6.715 23.109 10.602 1 98.75 118 ALA A N 1
ATOM 830 C CA . ALA A 1 118 ? -6.305 23.281 9.211 1 98.75 118 ALA A CA 1
ATOM 831 C C . ALA A 1 118 ? -5.484 22.078 8.734 1 98.75 118 ALA A C 1
ATOM 833 O O . ALA A 1 118 ? -4.68 21.531 9.492 1 98.75 118 ALA A O 1
ATOM 834 N N . ALA A 1 119 ? -5.738 21.641 7.555 1 98.5 119 ALA A N 1
ATOM 835 C CA . ALA A 1 119 ? -4.938 20.641 6.855 1 98.5 119 ALA A CA 1
ATOM 836 C C . ALA A 1 119 ? -4.336 21.219 5.574 1 98.5 119 ALA A C 1
ATOM 838 O O . ALA A 1 119 ? -5.066 21.641 4.672 1 98.5 119 ALA A O 1
ATOM 839 N N . LEU A 1 120 ? -3.045 21.375 5.578 1 97.94 120 LEU A N 1
ATOM 840 C CA . LEU A 1 120 ? -2.334 21.734 4.355 1 97.94 120 LEU A CA 1
ATOM 841 C C . LEU A 1 120 ? -2.324 20.562 3.371 1 97.94 120 LEU A C 1
ATOM 843 O O . LEU A 1 120 ? -1.703 19.531 3.633 1 97.94 120 LEU A O 1
ATOM 847 N N . MET A 1 121 ? -2.941 20.688 2.201 1 96.75 121 MET A N 1
ATOM 848 C CA . MET A 1 121 ? -3.266 19.562 1.327 1 96.75 121 MET A CA 1
ATOM 849 C C . MET A 1 121 ? -2.258 19.453 0.187 1 96.75 121 MET A C 1
ATOM 851 O O . MET A 1 121 ? -2.508 18.766 -0.804 1 96.75 121 MET A O 1
ATOM 855 N N . SER A 1 122 ? -1.188 20.156 0.164 1 93.75 122 SER A N 1
ATOM 856 C CA . SER A 1 122 ? -0.065 20.109 -0.767 1 93.75 122 SER A CA 1
ATOM 857 C C . SER A 1 122 ? 1.245 20.469 -0.068 1 93.75 122 SER A C 1
ATOM 859 O O . SER A 1 122 ? 1.241 20.938 1.071 1 93.75 122 SER A O 1
ATOM 861 N N . PRO A 1 123 ? 2.346 20.188 -0.741 1 91.62 123 PRO A N 1
ATOM 862 C CA . PRO A 1 123 ? 3.549 20.844 -0.228 1 91.62 123 PRO A CA 1
ATOM 863 C C . PRO A 1 123 ? 3.416 22.359 -0.188 1 91.62 123 PRO A C 1
ATOM 865 O O . PRO A 1 123 ? 2.791 22.953 -1.072 1 91.62 123 PRO A O 1
ATOM 868 N N . ILE A 1 124 ? 4.027 22.969 0.785 1 96.31 124 ILE A N 1
ATOM 869 C CA . ILE A 1 124 ? 3.854 24.406 0.981 1 96.31 124 ILE A CA 1
ATOM 870 C C . ILE A 1 124 ? 4.695 25.172 -0.036 1 96.31 124 ILE A C 1
ATOM 872 O O . ILE A 1 124 ? 4.34 26.281 -0.433 1 96.31 124 ILE A O 1
ATOM 876 N N . GLY A 1 125 ? 5.719 24.562 -0.604 1 94.06 125 GLY A N 1
ATOM 877 C CA . GLY A 1 125 ? 6.754 25.234 -1.372 1 94.06 125 GLY A CA 1
ATOM 878 C C . GLY A 1 125 ? 6.223 25.922 -2.613 1 94.06 125 GLY A C 1
ATOM 879 O O . GLY A 1 125 ? 6.375 27.141 -2.77 1 94.06 125 GLY A O 1
ATOM 880 N N . PRO A 1 126 ? 5.512 25.266 -3.434 1 93.69 126 PRO A N 1
ATOM 881 C CA . PRO A 1 126 ? 5.145 25.828 -4.734 1 93.69 126 PRO A CA 1
ATOM 882 C C . PRO A 1 126 ? 4.168 27 -4.621 1 93.69 126 PRO A C 1
ATOM 884 O O . PRO A 1 126 ? 4.336 28.016 -5.297 1 93.69 126 PRO A O 1
ATOM 887 N N . ARG A 1 127 ? 3.166 26.953 -3.727 1 96.44 127 ARG A N 1
ATOM 888 C CA . ARG A 1 127 ? 2.113 27.969 -3.707 1 96.44 127 ARG A CA 1
ATOM 889 C C . ARG A 1 127 ? 2.168 28.797 -2.426 1 96.44 127 ARG A C 1
ATOM 891 O O . ARG A 1 127 ? 1.516 29.828 -2.322 1 96.44 127 ARG A O 1
ATOM 898 N N . ARG A 1 128 ? 2.979 28.281 -1.433 1 97.88 128 ARG A N 1
ATOM 899 C CA . ARG A 1 128 ? 3.197 29.016 -0.19 1 97.88 128 ARG A CA 1
ATOM 900 C C . ARG A 1 128 ? 1.871 29.391 0.469 1 97.88 128 ARG A C 1
ATOM 902 O O . ARG A 1 128 ? 1.076 28.5 0.808 1 97.88 128 ARG A O 1
ATOM 909 N N . LEU A 1 129 ? 1.516 30.641 0.719 1 98.19 129 LEU A N 1
ATOM 910 C CA . LEU A 1 129 ? 0.302 30.984 1.451 1 98.19 129 LEU A CA 1
ATOM 911 C C . LEU A 1 129 ? -0.922 30.891 0.545 1 98.19 129 LEU A C 1
ATOM 913 O O . LEU A 1 129 ? -2.059 30.969 1.021 1 98.19 129 LEU A O 1
ATOM 917 N N . ALA A 1 130 ? -0.705 30.609 -0.712 1 97.94 130 ALA A N 1
ATOM 918 C CA . ALA A 1 130 ? -1.807 30.359 -1.638 1 97.94 130 ALA A CA 1
ATOM 919 C C . ALA A 1 130 ? -2.137 28.875 -1.716 1 97.94 130 ALA A C 1
ATOM 921 O O . ALA A 1 130 ? -3.068 28.469 -2.418 1 97.94 130 ALA A O 1
ATOM 922 N N . SER A 1 131 ? -1.43 28 -0.945 1 97.69 131 SER A N 1
ATOM 923 C CA . SER A 1 131 ? -1.658 26.562 -0.919 1 97.69 131 SER A CA 1
ATOM 924 C C . SER A 1 131 ? -3.072 26.234 -0.452 1 97.69 131 SER A C 1
ATOM 926 O O . SER A 1 131 ? -3.723 27.062 0.198 1 97.69 131 SER A O 1
ATOM 928 N N . PRO A 1 132 ? -3.543 25.078 -0.835 1 97.19 132 PRO A N 1
ATOM 929 C CA . PRO A 1 132 ? -4.867 24.672 -0.353 1 97.19 132 PRO A CA 1
ATOM 930 C C . PRO A 1 132 ? -4.863 24.281 1.125 1 97.19 132 PRO A C 1
ATOM 932 O O . PRO A 1 132 ? -4.18 23.328 1.519 1 97.19 132 PRO A O 1
ATOM 935 N N . PHE A 1 133 ? -5.621 24.984 1.921 1 98.44 133 PHE A N 1
ATOM 936 C CA . PHE A 1 133 ? -5.855 24.703 3.332 1 98.44 133 PHE A CA 1
ATOM 937 C C . PHE A 1 133 ? -7.305 24.297 3.572 1 98.44 133 PHE A C 1
ATOM 939 O O . PHE A 1 133 ? -8.219 25.094 3.33 1 98.44 133 PHE A O 1
ATOM 946 N N . LEU A 1 134 ? -7.465 23.125 3.992 1 98.69 134 LEU A N 1
ATOM 947 C CA . LEU A 1 134 ? -8.789 22.656 4.375 1 98.69 134 LEU A CA 1
ATOM 948 C C . LEU A 1 134 ? -9.055 22.922 5.855 1 98.69 134 LEU A C 1
ATOM 950 O O . LEU A 1 134 ? -8.297 22.469 6.715 1 98.69 134 LEU A O 1
ATOM 954 N N . LEU A 1 135 ? -10.156 23.625 6.145 1 98.88 135 LEU A N 1
ATOM 955 C CA . LEU A 1 135 ? -10.43 24.047 7.512 1 98.88 135 LEU A CA 1
ATOM 956 C C . LEU A 1 135 ? -11.547 23.203 8.133 1 98.88 135 LEU A C 1
ATOM 958 O O . LEU A 1 135 ? -12.43 22.719 7.418 1 98.88 135 LEU A O 1
ATOM 962 N N . GLY A 1 136 ? -11.461 23.031 9.445 1 98.62 136 GLY A N 1
ATOM 963 C CA . GLY A 1 136 ? -12.492 22.359 10.203 1 98.62 136 GLY A CA 1
ATOM 964 C C . GLY A 1 136 ? -12.742 22.984 11.562 1 98.62 136 GLY A C 1
ATOM 965 O O . GLY A 1 136 ? -11.914 23.75 12.062 1 98.62 136 GLY A O 1
ATOM 966 N N . GLY A 1 137 ? -13.898 22.641 12.133 1 98.5 137 GLY A N 1
ATOM 967 C CA . GLY A 1 137 ? -14.258 23.109 13.469 1 98.5 137 GLY A CA 1
ATOM 968 C C . GLY A 1 137 ? -15.281 24.234 13.453 1 98.5 137 GLY A C 1
ATOM 969 O O . GLY A 1 137 ? -15.602 24.766 12.391 1 98.5 137 GLY A O 1
ATOM 970 N N . PRO A 1 138 ? -15.734 24.594 14.578 1 98.44 138 PRO A N 1
ATOM 971 C CA . PRO A 1 138 ? -16.828 25.562 14.68 1 98.44 138 PRO A CA 1
ATOM 972 C C . PRO A 1 138 ? -16.438 26.953 14.203 1 98.44 138 PRO A C 1
ATOM 974 O O . PRO A 1 138 ? -17.297 27.734 13.773 1 98.44 138 PRO A O 1
ATOM 977 N N . HIS A 1 139 ? -15.18 27.328 14.195 1 98.69 139 HIS A N 1
ATOM 978 C CA . HIS A 1 139 ? -14.719 28.656 13.836 1 98.69 139 HIS A CA 1
ATOM 979 C C . HIS A 1 139 ? -14.211 28.703 12.398 1 98.69 139 HIS A C 1
ATOM 981 O O . HIS A 1 139 ? -13.711 29.734 11.945 1 98.69 139 HIS A O 1
ATOM 987 N N . ALA A 1 140 ? -14.305 27.609 11.695 1 98.81 140 ALA A N 1
ATOM 988 C CA . ALA A 1 140 ? -13.695 27.484 10.375 1 98.81 140 ALA A CA 1
ATOM 989 C C . ALA A 1 140 ? -14.242 28.531 9.406 1 98.81 140 ALA A C 1
ATOM 991 O O . ALA A 1 140 ? -13.484 29.203 8.719 1 98.81 140 ALA A O 1
ATOM 992 N N . ALA A 1 141 ? -15.523 28.688 9.359 1 98.75 141 ALA A N 1
ATOM 993 C CA . ALA A 1 141 ? -16.156 29.625 8.43 1 98.75 141 ALA A CA 1
ATOM 994 C C . ALA A 1 141 ? -15.773 31.062 8.766 1 98.75 141 ALA A C 1
ATOM 996 O O . ALA A 1 141 ? -15.484 31.859 7.871 1 98.75 141 ALA A O 1
ATOM 997 N N . ASP A 1 142 ? -15.859 31.391 10.031 1 98.69 142 ASP A N 1
ATOM 998 C CA . ASP A 1 142 ? -15.477 32.719 10.461 1 98.69 142 ASP A CA 1
ATOM 999 C C . ASP A 1 142 ? -14.023 33.031 10.102 1 98.69 142 ASP A C 1
ATOM 1001 O O . ASP A 1 142 ? -13.695 34.125 9.672 1 98.69 142 ASP A O 1
ATOM 1005 N N . PHE A 1 143 ? -13.164 32.062 10.336 1 98.81 143 PHE A N 1
ATOM 1006 C CA . PHE A 1 143 ? -11.758 32.281 9.992 1 98.81 143 PHE A CA 1
ATOM 1007 C C . PHE A 1 143 ? -11.578 32.438 8.492 1 98.81 143 PHE A C 1
ATOM 1009 O O . PHE A 1 143 ? -10.805 33.281 8.039 1 98.81 143 PHE A O 1
ATOM 1016 N N . ALA A 1 144 ? -12.219 31.562 7.723 1 98.75 144 ALA A N 1
ATOM 1017 C CA . ALA A 1 144 ? -12.133 31.641 6.266 1 98.75 144 ALA A CA 1
ATOM 1018 C C . ALA A 1 144 ? -12.469 33.031 5.762 1 98.75 144 ALA A C 1
ATOM 1020 O O . ALA A 1 144 ? -11.875 33.5 4.793 1 98.75 144 ALA A O 1
ATOM 1021 N N . ALA A 1 145 ? -13.344 33.75 6.426 1 98.19 145 ALA A N 1
ATOM 1022 C CA . ALA A 1 145 ? -13.805 35.062 6.016 1 98.19 145 ALA A CA 1
ATOM 1023 C C . ALA A 1 145 ? -12.711 36.094 6.199 1 98.19 145 ALA A C 1
ATOM 1025 O O . ALA A 1 145 ? -12.727 37.156 5.551 1 98.19 145 ALA A O 1
ATOM 1026 N N . VAL A 1 146 ? -11.742 35.844 7.047 1 97.06 146 VAL A N 1
ATOM 1027 C CA . VAL A 1 146 ? -10.727 36.875 7.332 1 97.06 146 VAL A CA 1
ATOM 1028 C C . VAL A 1 146 ? -9.352 36.375 6.891 1 97.06 146 VAL A C 1
ATOM 1030 O O . VAL A 1 146 ? -8.352 37.062 7.039 1 97.06 146 VAL A O 1
ATOM 1033 N N . ALA A 1 147 ? -9.266 35.188 6.309 1 97.5 147 ALA A N 1
ATOM 1034 C CA . ALA A 1 147 ? -8.008 34.531 5.988 1 97.5 147 ALA A CA 1
ATOM 1035 C C . ALA A 1 147 ? -7.188 35.344 4.996 1 97.5 147 ALA A C 1
ATOM 1037 O O . ALA A 1 147 ? -5.961 35.375 5.082 1 97.5 147 ALA A O 1
ATOM 1038 N N . GLU A 1 148 ? -7.828 35.938 4.082 1 96 148 GLU A N 1
ATOM 1039 C CA . GLU A 1 148 ? -7.145 36.688 3.045 1 96 148 GLU A CA 1
ATOM 1040 C C . GLU A 1 148 ? -6.367 37.875 3.643 1 96 148 GLU A C 1
ATOM 1042 O O . GLU A 1 148 ? -5.34 38.281 3.102 1 96 148 GLU A O 1
ATOM 1047 N N . ALA A 1 149 ? -6.875 38.406 4.758 1 94.62 149 ALA A N 1
ATOM 1048 C CA . ALA A 1 149 ? -6.188 39.5 5.438 1 94.62 149 ALA A CA 1
ATOM 1049 C C . ALA A 1 149 ? -4.797 39.094 5.902 1 94.62 149 ALA A C 1
ATOM 1051 O O . ALA A 1 149 ? -3.906 39.906 6.078 1 94.62 149 ALA A O 1
ATOM 1052 N N . TRP A 1 150 ? -4.629 37.75 6.004 1 94.44 150 TRP A N 1
ATOM 1053 C CA . TRP A 1 150 ? -3.34 37.219 6.422 1 94.44 150 TRP A CA 1
ATOM 1054 C C . TRP A 1 150 ? -2.576 36.656 5.234 1 94.44 150 TRP A C 1
ATOM 1056 O O . TRP A 1 150 ? -1.567 35.969 5.41 1 94.44 150 TRP A O 1
ATOM 1066 N N . GLY A 1 151 ? -3.121 36.781 4.016 1 94.94 151 GLY A N 1
ATOM 1067 C CA . GLY A 1 151 ? -2.449 36.312 2.812 1 94.94 151 GLY A CA 1
ATOM 1068 C C . GLY A 1 151 ? -2.832 34.906 2.422 1 94.94 151 GLY A C 1
ATOM 1069 O O . GLY A 1 151 ? -2.264 34.344 1.483 1 94.94 151 GLY A O 1
ATOM 1070 N N . LEU A 1 152 ? -3.719 34.25 3.156 1 97.56 152 LEU A N 1
ATOM 1071 C CA . LEU A 1 152 ? -4.188 32.906 2.842 1 97.56 152 LEU A CA 1
ATOM 1072 C C . LEU A 1 152 ? -5.289 32.938 1.789 1 97.56 152 LEU A C 1
ATOM 1074 O O . LEU A 1 152 ? -6.418 33.344 2.08 1 97.56 152 LEU A O 1
ATOM 1078 N N . SER A 1 153 ? -4.977 32.469 0.583 1 97.5 153 SER A N 1
ATOM 1079 C CA . SER A 1 153 ? -5.93 32.656 -0.506 1 97.5 153 SER A CA 1
ATOM 1080 C C . SER A 1 153 ? -6.48 31.297 -0.976 1 97.5 153 SER A C 1
ATOM 1082 O O . SER A 1 153 ? -7.422 31.25 -1.771 1 97.5 153 SER A O 1
ATOM 1084 N N . GLY A 1 154 ? -5.953 30.219 -0.562 1 97.69 154 GLY A N 1
ATOM 1085 C CA . GLY A 1 154 ? -6.41 28.891 -0.972 1 97.69 154 GLY A CA 1
ATOM 1086 C C . GLY A 1 154 ? -7.191 28.172 0.109 1 97.69 154 GLY A C 1
ATOM 1087 O O . GLY A 1 154 ? -7.109 26.953 0.228 1 97.69 154 GLY A O 1
ATOM 1088 N N . VAL A 1 155 ? -8.023 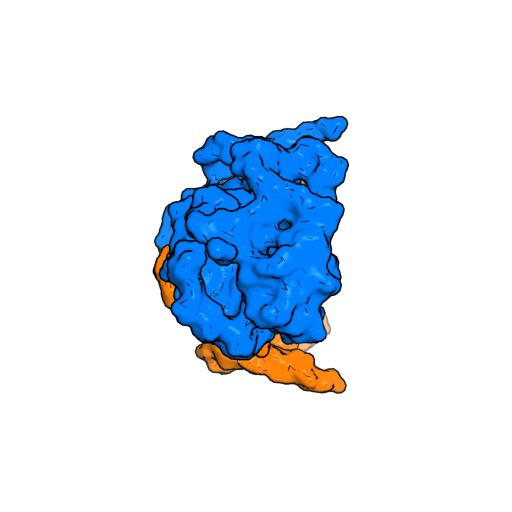28.906 0.927 1 98.06 155 VAL A N 1
ATOM 1089 C CA . VAL A 1 155 ? -8.695 28.328 2.084 1 98.06 155 VAL A CA 1
ATOM 1090 C C . VAL A 1 155 ? -10.078 27.812 1.677 1 98.06 155 VAL A C 1
ATOM 1092 O O . VAL A 1 155 ? -10.773 28.453 0.885 1 98.06 155 VAL A O 1
ATOM 1095 N N . SER A 1 156 ? -10.477 26.641 2.115 1 98.19 156 SER A N 1
ATOM 1096 C CA . SER A 1 156 ? -11.836 26.125 1.987 1 98.19 156 SER A CA 1
ATOM 1097 C C . SER A 1 156 ? -12.297 25.453 3.279 1 98.19 156 SER A C 1
ATOM 1099 O O . SER A 1 156 ? -11.477 24.938 4.043 1 98.19 156 SER A O 1
ATOM 1101 N N . VAL A 1 157 ? -13.602 25.5 3.559 1 98.56 157 VAL A N 1
ATOM 1102 C CA . VAL A 1 157 ? -14.148 24.953 4.793 1 98.56 157 VAL A CA 1
ATOM 1103 C C . VAL A 1 157 ? -14.664 23.547 4.543 1 98.56 157 VAL A C 1
ATOM 1105 O O . VAL A 1 157 ? -15.562 23.328 3.727 1 98.56 157 VAL A O 1
ATOM 1108 N N . ALA A 1 158 ? -14.125 22.547 5.25 1 97.38 158 ALA A N 1
ATOM 1109 C CA . ALA A 1 158 ? -14.539 21.141 5.141 1 97.38 158 ALA A CA 1
ATOM 1110 C C . ALA A 1 158 ? -15.789 20.875 5.977 1 97.38 158 ALA A C 1
ATOM 1112 O O . ALA A 1 158 ? -16.672 20.109 5.566 1 97.38 158 ALA A O 1
ATOM 1113 N N . SER A 1 159 ? -15.773 21.391 7.164 1 97.75 159 SER A N 1
ATOM 1114 C CA . SER A 1 159 ? -16.828 21.062 8.133 1 97.75 159 SER A CA 1
ATOM 1115 C C . SER A 1 159 ? -16.766 21.984 9.344 1 97.75 159 SER A C 1
ATOM 1117 O O . SER A 1 159 ? -15.742 22.625 9.594 1 97.75 159 SER A O 1
ATOM 1119 N N . ASP A 1 160 ? -17.922 22.062 10.023 1 98.38 160 ASP A N 1
ATOM 1120 C CA . ASP A 1 160 ? -17.938 22.797 11.289 1 98.38 160 ASP A CA 1
ATOM 1121 C C . ASP A 1 160 ? -17.547 21.875 12.453 1 98.38 160 ASP A C 1
ATOM 1123 O O . ASP A 1 160 ? -17.625 22.281 13.617 1 98.38 160 ASP A O 1
ATOM 1127 N N . THR A 1 161 ? -17.141 20.641 12.102 1 98.12 161 THR A N 1
ATOM 1128 C CA . THR A 1 161 ? -16.719 19.656 13.094 1 98.12 161 THR A CA 1
ATOM 1129 C C . THR A 1 161 ? -15.211 19.469 13.07 1 98.12 161 THR A C 1
ATOM 1131 O O . THR A 1 161 ? -14.625 19.266 12 1 98.12 161 THR A O 1
ATOM 1134 N N . VAL A 1 162 ? -14.562 19.578 14.273 1 98.69 162 VAL A N 1
ATOM 1135 C CA . VAL A 1 162 ? -13.125 19.328 14.375 1 98.69 162 VAL A CA 1
ATOM 1136 C C . VAL A 1 162 ? -12.828 17.875 14 1 98.69 162 VAL A C 1
ATOM 1138 O O . VAL A 1 162 ? -13.562 16.969 14.391 1 98.69 162 VAL A O 1
ATOM 1141 N N . GLY A 1 163 ? -11.805 17.703 13.258 1 98.62 163 GLY A N 1
ATOM 1142 C CA . GLY A 1 163 ? -11.352 16.359 12.938 1 98.62 163 GLY A CA 1
ATOM 1143 C C . GLY A 1 163 ? -11.586 15.984 11.484 1 98.62 163 GLY A C 1
ATOM 1144 O O . GLY A 1 163 ? -10.891 15.117 10.938 1 98.62 163 GLY A O 1
ATOM 1145 N N . ARG A 1 164 ? -12.477 16.641 10.828 1 98.25 164 ARG A N 1
ATOM 1146 C CA . ARG A 1 164 ? -12.852 16.25 9.469 1 98.25 164 ARG A CA 1
ATOM 1147 C C . ARG A 1 164 ? -11.75 16.609 8.477 1 98.25 164 ARG A C 1
ATOM 1149 O O . ARG A 1 164 ? -11.445 15.836 7.57 1 98.25 164 ARG A O 1
ATOM 1156 N N . ALA A 1 165 ? -11.195 17.75 8.586 1 98.62 165 ALA A N 1
ATOM 1157 C CA . ALA A 1 165 ? -10.094 18.141 7.711 1 98.62 165 ALA A CA 1
ATOM 1158 C C . ALA A 1 165 ? -8.898 17.219 7.891 1 98.62 165 ALA A C 1
ATOM 1160 O O . ALA A 1 165 ? -8.305 16.75 6.91 1 98.62 165 ALA A O 1
ATOM 1161 N N . ALA A 1 166 ? -8.594 16.969 9.133 1 98.81 166 ALA A N 1
ATOM 1162 C CA . ALA A 1 166 ? -7.496 16.047 9.43 1 98.81 166 ALA A CA 1
ATOM 1163 C C . ALA A 1 166 ? -7.766 14.664 8.852 1 98.81 166 ALA A C 1
ATOM 1165 O O . ALA A 1 166 ? -6.871 14.039 8.281 1 98.81 166 ALA A O 1
ATOM 1166 N N . ALA A 1 167 ? -8.992 14.188 9.016 1 98.88 167 ALA A N 1
ATOM 1167 C CA . ALA A 1 167 ? -9.359 12.883 8.484 1 98.88 167 ALA A CA 1
ATOM 1168 C C . ALA A 1 167 ? -9.18 12.828 6.973 1 98.88 167 ALA A C 1
ATOM 1170 O O . ALA A 1 167 ? -8.688 11.836 6.43 1 98.88 167 ALA A O 1
ATOM 1171 N N . THR A 1 168 ? -9.641 13.906 6.285 1 98.69 168 THR A N 1
ATOM 1172 C CA . THR A 1 168 ? -9.492 13.961 4.836 1 98.69 168 THR A CA 1
ATOM 1173 C C . THR A 1 168 ? -8.031 13.82 4.434 1 98.69 168 THR A C 1
ATOM 1175 O O . THR A 1 168 ? -7.691 13 3.58 1 98.69 168 THR A O 1
ATOM 1178 N N . LYS A 1 169 ? -7.18 14.539 5.059 1 98.56 169 LYS A N 1
ATOM 1179 C CA . LYS A 1 169 ? -5.758 14.539 4.734 1 98.56 169 LYS A CA 1
ATOM 1180 C C . LYS A 1 169 ? -5.121 13.195 5.078 1 98.56 169 LYS A C 1
ATOM 1182 O O . LYS A 1 169 ? -4.371 12.633 4.277 1 98.56 169 LYS A O 1
ATOM 1187 N N . LEU A 1 170 ? -5.402 12.711 6.262 1 98.88 170 LEU A N 1
ATOM 1188 C CA . LEU A 1 170 ? -4.656 11.555 6.754 1 98.88 170 LEU A CA 1
ATOM 1189 C C . LEU A 1 170 ? -5.176 10.266 6.129 1 98.88 170 LEU A C 1
ATOM 1191 O O . LEU A 1 170 ? -4.41 9.328 5.898 1 98.88 170 LEU A O 1
ATOM 1195 N N . CYS A 1 171 ? -6.465 10.164 5.812 1 98.94 171 CYS A N 1
ATOM 1196 C CA . CYS A 1 171 ? -6.949 9.016 5.047 1 98.94 171 CYS A CA 1
ATOM 1197 C C . CYS A 1 171 ? -6.391 9.039 3.627 1 98.94 171 CYS A C 1
ATOM 1199 O O . CYS A 1 171 ? -6.09 7.988 3.059 1 98.94 171 CYS A O 1
ATOM 1201 N N . ARG A 1 172 ? -6.305 10.227 3.055 1 98.62 172 ARG A N 1
ATOM 1202 C CA . ARG A 1 172 ? -5.609 10.375 1.779 1 98.62 172 ARG A CA 1
ATOM 1203 C C . ARG A 1 172 ? -4.164 9.906 1.884 1 98.62 172 ARG A C 1
ATOM 1205 O O . ARG A 1 172 ? -3.656 9.242 0.975 1 98.62 172 ARG A O 1
ATOM 1212 N N . SER A 1 173 ? -3.527 10.25 2.949 1 98.62 173 SER A N 1
ATOM 1213 C CA . SER A 1 173 ? -2.127 9.891 3.152 1 98.62 173 SER A CA 1
ATOM 1214 C C . SER A 1 173 ? -1.947 8.375 3.229 1 98.62 173 SER A C 1
ATOM 1216 O O . SER A 1 173 ? -0.924 7.844 2.791 1 98.62 173 SER A O 1
ATOM 1218 N N . VAL A 1 174 ? -2.945 7.664 3.768 1 98.94 174 VAL A N 1
ATOM 1219 C CA . VAL A 1 174 ? -2.893 6.207 3.775 1 98.94 174 VAL A CA 1
ATOM 1220 C C . VAL A 1 174 ? -2.674 5.691 2.355 1 98.94 174 VAL A C 1
ATOM 1222 O O . VAL A 1 174 ? -1.885 4.77 2.137 1 98.94 174 VAL A O 1
ATOM 1225 N N . LEU A 1 175 ? -3.32 6.309 1.401 1 98.75 175 LEU A N 1
ATOM 1226 C CA . LEU A 1 175 ? -3.209 5.879 0.013 1 98.75 175 LEU A CA 1
ATOM 1227 C C . LEU A 1 175 ? -1.922 6.402 -0.617 1 98.75 175 LEU A C 1
ATOM 1229 O O . LEU A 1 175 ? -1.106 5.621 -1.114 1 98.75 175 LEU A O 1
ATOM 1233 N N . THR A 1 176 ? -1.658 7.688 -0.529 1 97.94 176 THR A N 1
ATOM 1234 C CA . THR A 1 176 ? -0.569 8.305 -1.274 1 97.94 176 THR A CA 1
ATOM 1235 C C . THR A 1 176 ? 0.783 7.91 -0.689 1 97.94 176 THR A C 1
ATOM 1237 O O . THR A 1 176 ? 1.687 7.5 -1.422 1 97.94 176 THR A O 1
ATOM 1240 N N . LYS A 1 177 ? 0.911 8.008 0.61 1 98.5 177 LYS A N 1
ATOM 1241 C CA . LYS A 1 177 ? 2.17 7.598 1.228 1 98.5 177 LYS A CA 1
ATOM 1242 C C . LYS A 1 177 ? 2.301 6.078 1.26 1 98.5 177 LYS A C 1
ATOM 1244 O O . LYS A 1 177 ? 3.412 5.547 1.234 1 98.5 177 LYS A O 1
ATOM 1249 N N . GLY A 1 178 ? 1.124 5.379 1.302 1 98.88 178 GLY A N 1
ATOM 1250 C CA . GLY A 1 178 ? 1.163 3.938 1.103 1 98.88 178 GLY A CA 1
ATOM 1251 C C . GLY A 1 178 ? 1.758 3.535 -0.234 1 98.88 178 GLY A C 1
ATOM 1252 O O . GLY A 1 178 ? 2.527 2.576 -0.314 1 98.88 178 GLY A O 1
ATOM 1253 N N . LEU A 1 179 ? 1.409 4.273 -1.262 1 98.62 179 LEU A N 1
ATOM 1254 C CA . LEU A 1 179 ? 1.964 4.023 -2.588 1 98.62 179 LEU A CA 1
ATOM 1255 C C . LEU A 1 179 ? 3.475 4.234 -2.594 1 98.62 179 LEU A C 1
ATOM 1257 O O . LEU A 1 179 ? 4.207 3.475 -3.227 1 98.62 179 LEU A O 1
ATOM 1261 N N . GLU A 1 180 ? 3.955 5.25 -1.891 1 98.62 180 GLU A N 1
ATOM 1262 C CA . GLU A 1 180 ? 5.395 5.461 -1.771 1 98.62 180 GLU A CA 1
ATOM 1263 C C . GLU A 1 180 ? 6.086 4.227 -1.208 1 98.62 180 GLU A C 1
ATOM 1265 O O . GLU A 1 180 ? 7.113 3.789 -1.732 1 98.62 180 GLU A O 1
ATOM 1270 N N . ALA A 1 181 ? 5.488 3.734 -0.161 1 98.94 181 ALA A N 1
ATOM 1271 C CA . ALA A 1 181 ? 6.062 2.576 0.523 1 98.94 181 ALA A CA 1
ATOM 1272 C C . ALA A 1 181 ? 5.98 1.328 -0.35 1 98.94 181 ALA A C 1
ATOM 1274 O O . ALA A 1 181 ? 6.934 0.548 -0.419 1 98.94 181 ALA A O 1
ATOM 1275 N N . LEU A 1 182 ? 4.875 1.111 -1.044 1 98.94 182 LEU A N 1
ATOM 1276 C CA . LEU A 1 182 ? 4.68 -0.05 -1.905 1 98.94 182 LEU A CA 1
ATOM 1277 C C . LEU A 1 182 ? 5.668 -0.04 -3.064 1 98.94 182 LEU A C 1
ATOM 1279 O O . LEU A 1 182 ? 6.316 -1.052 -3.344 1 98.94 182 LEU A O 1
ATOM 1283 N N . PHE A 1 183 ? 5.781 1.094 -3.762 1 98.88 183 PHE A N 1
ATOM 1284 C CA . PHE A 1 183 ? 6.711 1.189 -4.883 1 98.88 183 PHE A CA 1
ATOM 1285 C C . PHE A 1 183 ? 8.141 0.939 -4.422 1 98.88 183 PHE A C 1
ATOM 1287 O O . PHE A 1 183 ? 8.898 0.233 -5.09 1 98.88 183 PHE A O 1
ATOM 1294 N N . THR A 1 184 ? 8.5 1.526 -3.283 1 98.88 184 THR A N 1
ATOM 1295 C CA . THR A 1 184 ? 9.852 1.354 -2.758 1 98.88 184 THR A CA 1
ATOM 1296 C C . THR A 1 184 ? 10.148 -0.121 -2.506 1 98.88 184 THR A C 1
ATOM 1298 O O . THR A 1 184 ? 11.156 -0.649 -2.994 1 98.88 184 THR A O 1
ATOM 1301 N N . GLU A 1 185 ? 9.266 -0.779 -1.802 1 98.94 185 GLU A N 1
ATOM 1302 C CA . GLU A 1 185 ? 9.484 -2.182 -1.456 1 98.94 185 GLU A CA 1
ATOM 1303 C C . GLU A 1 185 ? 9.508 -3.059 -2.703 1 98.94 185 GLU A C 1
ATOM 1305 O O . GLU A 1 185 ? 10.422 -3.875 -2.873 1 98.94 185 GLU A O 1
ATOM 1310 N N . SER A 1 186 ? 8.539 -2.869 -3.551 1 98.94 186 SER A N 1
ATOM 1311 C CA . SER A 1 186 ? 8.414 -3.695 -4.746 1 98.94 186 SER A CA 1
ATOM 1312 C C . SER A 1 186 ? 9.633 -3.541 -5.656 1 98.94 186 SER A C 1
ATOM 1314 O O . SER A 1 186 ? 10.203 -4.531 -6.109 1 98.94 186 SER A O 1
ATOM 1316 N N . LEU A 1 187 ? 10.07 -2.322 -5.91 1 98.94 187 LEU A N 1
ATOM 1317 C CA . LEU A 1 187 ? 11.125 -2.076 -6.895 1 98.94 187 LEU A CA 1
ATOM 1318 C C . LEU A 1 187 ? 12.484 -2.482 -6.348 1 98.94 187 LEU A C 1
ATOM 1320 O O . LEU A 1 187 ? 13.352 -2.932 -7.102 1 98.94 187 LEU A O 1
ATOM 1324 N N . LEU A 1 188 ? 12.664 -2.295 -4.996 1 98.81 188 LEU A N 1
ATOM 1325 C CA . LEU A 1 188 ? 13.914 -2.787 -4.414 1 98.81 188 LEU A CA 1
ATOM 1326 C C . LEU A 1 188 ? 14.047 -4.293 -4.621 1 98.81 188 LEU A C 1
ATOM 1328 O O . LEU A 1 188 ? 15.125 -4.777 -4.984 1 98.81 188 LEU A O 1
ATOM 1332 N N . ALA A 1 189 ? 12.977 -5.012 -4.391 1 98.88 189 ALA A N 1
ATOM 1333 C CA . ALA A 1 189 ? 13 -6.457 -4.598 1 98.88 189 ALA A CA 1
ATOM 1334 C C . ALA A 1 189 ? 13.117 -6.797 -6.082 1 98.88 189 ALA A C 1
ATOM 1336 O O . ALA A 1 189 ? 13.969 -7.598 -6.477 1 98.88 189 ALA A O 1
ATOM 1337 N N . ALA A 1 190 ? 12.273 -6.164 -6.918 1 98.88 190 ALA A N 1
ATOM 1338 C CA . ALA A 1 190 ? 12.227 -6.457 -8.352 1 98.88 190 ALA A CA 1
ATOM 1339 C C . ALA A 1 190 ? 13.594 -6.23 -9 1 98.88 190 ALA A C 1
ATOM 1341 O O . ALA A 1 190 ? 13.992 -6.977 -9.891 1 98.88 190 ALA A O 1
ATOM 1342 N N . ARG A 1 191 ? 14.234 -5.184 -8.547 1 98.5 191 ARG A N 1
ATOM 1343 C CA . ARG A 1 191 ? 15.547 -4.844 -9.102 1 98.5 191 ARG A CA 1
ATOM 1344 C C . ARG A 1 191 ? 16.547 -5.965 -8.859 1 98.5 191 ARG A C 1
ATOM 1346 O O . ARG A 1 191 ? 17.391 -6.246 -9.711 1 98.5 191 ARG A O 1
ATOM 1353 N N . SER A 1 192 ? 16.516 -6.594 -7.73 1 97.81 192 SER A N 1
ATOM 1354 C CA . SER A 1 192 ? 17.406 -7.699 -7.398 1 97.81 192 SER A CA 1
ATOM 1355 C C . SER A 1 192 ? 17.234 -8.859 -8.367 1 97.81 192 SER A C 1
ATOM 1357 O O . SER A 1 192 ? 18.172 -9.617 -8.625 1 97.81 192 SER A O 1
ATOM 1359 N N . TYR A 1 193 ? 16.031 -9 -8.898 1 98.12 193 TYR A N 1
ATOM 1360 C CA . TYR A 1 193 ? 15.719 -10.102 -9.797 1 98.12 193 TYR A CA 1
ATOM 1361 C C . TYR A 1 193 ? 15.781 -9.656 -11.25 1 98.12 193 TYR A C 1
ATOM 1363 O O . TYR A 1 193 ? 15.641 -10.477 -12.164 1 98.12 193 TYR A O 1
ATOM 1371 N N . GLY A 1 194 ? 16.016 -8.352 -11.492 1 97.94 194 GLY A N 1
ATOM 1372 C CA . GLY A 1 194 ? 16.109 -7.809 -12.844 1 97.94 194 GLY A CA 1
ATOM 1373 C C . GLY A 1 194 ? 14.766 -7.77 -13.547 1 97.94 194 GLY A C 1
ATOM 1374 O O . GLY A 1 194 ? 14.695 -7.969 -14.766 1 97.94 194 GLY A O 1
ATOM 1375 N N . VAL A 1 195 ? 13.641 -7.566 -12.828 1 98.5 195 VAL A N 1
ATOM 1376 C CA . VAL A 1 195 ? 12.328 -7.676 -13.453 1 98.5 195 VAL A CA 1
ATOM 1377 C C . VAL A 1 195 ? 11.547 -6.383 -13.234 1 98.5 195 VAL A C 1
ATOM 1379 O O . VAL A 1 195 ? 10.32 -6.359 -13.383 1 98.5 195 VAL A O 1
ATOM 1382 N N . GLU A 1 196 ? 12.18 -5.238 -12.828 1 98.56 196 GLU A N 1
ATOM 1383 C CA . GLU A 1 196 ? 11.516 -3.998 -12.445 1 98.56 196 GLU A CA 1
ATOM 1384 C C . GLU A 1 196 ? 10.727 -3.408 -13.617 1 98.56 196 GLU A C 1
ATOM 1386 O O . GLU A 1 196 ? 9.648 -2.836 -13.422 1 98.56 196 GLU A O 1
ATOM 1391 N N . ARG A 1 197 ? 11.195 -3.512 -14.797 1 97.31 197 ARG A N 1
ATOM 1392 C CA . ARG A 1 197 ? 10.508 -2.934 -15.945 1 97.31 197 ARG A CA 1
ATOM 1393 C C . ARG A 1 197 ? 9.242 -3.723 -16.281 1 97.31 197 ARG A C 1
ATOM 1395 O O . ARG A 1 197 ? 8.219 -3.141 -16.625 1 97.31 197 ARG A O 1
ATOM 1402 N N . GLU A 1 198 ? 9.328 -5.07 -16.234 1 97.19 198 GLU A N 1
ATOM 1403 C CA . GLU A 1 198 ? 8.156 -5.91 -16.438 1 97.19 198 GLU A CA 1
ATOM 1404 C C . GLU A 1 198 ? 7.082 -5.625 -15.391 1 97.19 198 GLU A C 1
ATOM 1406 O O . GLU A 1 198 ? 5.895 -5.559 -15.719 1 97.19 198 GLU A O 1
ATOM 1411 N N . VAL A 1 199 ? 7.496 -5.453 -14.18 1 98.31 199 VAL A N 1
ATOM 1412 C CA . VAL A 1 199 ? 6.586 -5.172 -13.07 1 98.31 199 VAL A CA 1
ATOM 1413 C C . VAL A 1 199 ? 5.852 -3.861 -13.328 1 98.31 199 VAL A C 1
ATOM 1415 O O . VAL A 1 199 ? 4.617 -3.812 -13.266 1 98.31 199 VAL A O 1
ATOM 1418 N N . LEU A 1 200 ? 6.57 -2.781 -13.672 1 98.19 200 LEU A N 1
ATOM 1419 C CA . LEU A 1 200 ? 5.957 -1.476 -13.883 1 98.19 200 LEU A CA 1
ATOM 1420 C C . LEU A 1 200 ? 5.039 -1.501 -15.102 1 98.19 200 LEU A C 1
ATOM 1422 O O . LEU A 1 200 ? 3.961 -0.903 -15.086 1 98.19 200 LEU A O 1
ATOM 1426 N N . ALA A 1 201 ? 5.484 -2.182 -16.125 1 95.88 201 ALA A N 1
ATOM 1427 C CA . ALA A 1 201 ? 4.684 -2.273 -17.344 1 95.88 201 ALA A CA 1
ATOM 1428 C C . ALA A 1 201 ? 3.35 -2.967 -17.078 1 95.88 201 ALA A C 1
ATOM 1430 O O . ALA A 1 201 ? 2.33 -2.625 -17.672 1 95.88 201 ALA A O 1
ATOM 1431 N N . SER A 1 202 ? 3.328 -3.865 -16.203 1 94.5 202 SER A N 1
ATOM 1432 C CA . SER A 1 202 ? 2.148 -4.68 -15.93 1 94.5 202 SER A CA 1
ATOM 1433 C C . SER A 1 202 ? 1.064 -3.867 -15.234 1 94.5 202 SER A C 1
ATOM 1435 O O . SER A 1 202 ? -0.099 -4.273 -15.203 1 94.5 202 SER A O 1
ATOM 1437 N N . LEU A 1 203 ? 1.362 -2.732 -14.617 1 95.31 203 LEU A N 1
ATOM 1438 C CA . LEU A 1 203 ? 0.39 -1.924 -13.891 1 95.31 203 LEU A CA 1
ATOM 1439 C C . LEU A 1 203 ? -0.703 -1.417 -14.828 1 95.31 203 LEU A C 1
ATOM 1441 O O . LEU A 1 203 ? -1.846 -1.223 -14.406 1 95.31 203 LEU A O 1
ATOM 1445 N N . SER A 1 204 ? -0.406 -1.256 -16.094 1 92.44 204 SER A N 1
ATOM 1446 C CA . SER A 1 204 ? -1.357 -0.756 -17.094 1 92.44 204 SER A CA 1
ATOM 1447 C C . SER A 1 204 ? -2.43 -1.795 -17.391 1 92.44 204 SER A C 1
ATOM 1449 O O . SER A 1 204 ? -3.438 -1.483 -18.031 1 92.44 204 SER A O 1
ATOM 1451 N N . ASP A 1 205 ? -2.217 -3.037 -16.953 1 89.12 205 ASP A N 1
ATOM 1452 C CA . ASP A 1 205 ? -3.244 -4.066 -17.078 1 89.12 205 ASP A CA 1
ATOM 1453 C C . ASP A 1 205 ? -4.441 -3.768 -16.188 1 89.12 205 ASP A C 1
ATOM 1455 O O . ASP A 1 205 ? -5.555 -4.227 -16.453 1 89.12 205 ASP A O 1
ATOM 1459 N N . LEU A 1 206 ? -4.223 -3.008 -15.125 1 89 206 LEU A N 1
ATOM 1460 C CA . LEU A 1 206 ? -5.258 -2.807 -14.117 1 89 206 LEU A CA 1
ATOM 1461 C C . LEU A 1 206 ? -5.551 -1.323 -13.93 1 89 206 LEU A C 1
ATOM 1463 O O . LEU A 1 206 ? -6.652 -0.951 -13.516 1 89 206 LEU A O 1
ATOM 1467 N N . LEU A 1 207 ? -4.543 -0.509 -14.156 1 93.38 207 LEU A N 1
ATOM 1468 C CA . LEU A 1 207 ? -4.656 0.932 -13.953 1 93.38 207 LEU A CA 1
ATOM 1469 C C . LEU A 1 207 ? -4.566 1.671 -15.289 1 93.38 207 LEU A C 1
ATOM 1471 O O . LEU A 1 207 ? -4.098 1.112 -16.281 1 93.38 207 LEU A O 1
ATOM 1475 N N . PRO A 1 208 ? -5.043 2.916 -15.352 1 91.56 208 PRO A N 1
ATOM 1476 C CA . PRO A 1 208 ? -4.891 3.678 -16.594 1 91.56 208 PRO A CA 1
ATOM 1477 C C . PRO A 1 208 ? -3.441 3.764 -17.062 1 91.56 208 PRO A C 1
ATOM 1479 O O . PRO A 1 208 ? -2.529 3.877 -16.234 1 91.56 208 PRO A O 1
ATOM 1482 N N . PRO A 1 209 ? -3.309 3.654 -18.375 1 92.06 209 PRO A N 1
ATOM 1483 C CA . PRO A 1 209 ? -1.942 3.771 -18.891 1 92.06 209 PRO A CA 1
ATOM 1484 C C . PRO A 1 209 ? -1.266 5.074 -18.469 1 92.06 209 PRO A C 1
ATOM 1486 O O . PRO A 1 209 ? -1.91 6.125 -18.438 1 92.06 209 PRO A O 1
ATOM 1489 N N . ALA A 1 210 ? -0.02 5.035 -18.109 1 94.69 210 ALA A N 1
ATOM 1490 C CA . ALA A 1 210 ? 0.779 6.172 -17.656 1 94.69 210 ALA A CA 1
ATOM 1491 C C . ALA A 1 210 ? 2.27 5.855 -17.719 1 94.69 210 ALA A C 1
ATOM 1493 O O . ALA A 1 210 ? 2.658 4.723 -18.016 1 94.69 210 ALA A O 1
ATOM 1494 N N . ASP A 1 211 ? 3.051 6.883 -17.688 1 96 211 ASP A N 1
ATOM 1495 C CA . ASP A 1 211 ? 4.48 6.672 -17.469 1 96 211 ASP A CA 1
ATOM 1496 C C . ASP A 1 211 ? 4.762 6.195 -16.047 1 96 211 ASP A C 1
ATOM 1498 O O . ASP A 1 211 ? 5.246 6.965 -15.219 1 96 211 ASP A O 1
ATOM 1502 N N . TRP A 1 212 ? 4.582 4.895 -15.82 1 97.12 212 TRP A N 1
ATOM 1503 C CA . TRP A 1 212 ? 4.633 4.328 -14.484 1 97.12 212 TRP A CA 1
ATOM 1504 C C . TRP A 1 212 ? 6.055 4.359 -13.93 1 97.12 212 TRP A C 1
ATOM 1506 O O . TRP A 1 212 ? 6.254 4.336 -12.711 1 97.12 212 TRP A O 1
ATOM 1516 N N . GLU A 1 213 ? 7.059 4.379 -14.797 1 97.62 213 GLU A N 1
ATOM 1517 C CA . GLU A 1 213 ? 8.422 4.547 -14.305 1 97.62 213 GLU A CA 1
ATOM 1518 C C . GLU A 1 213 ? 8.609 5.926 -13.672 1 97.62 213 GLU A C 1
ATOM 1520 O O . GLU A 1 213 ? 9.195 6.043 -12.594 1 97.62 213 GLU A O 1
ATOM 1525 N N . ALA A 1 214 ? 8.133 6.918 -14.367 1 97 214 ALA A N 1
ATOM 1526 C CA . ALA A 1 214 ? 8.234 8.273 -13.844 1 97 214 ALA A CA 1
ATOM 1527 C C . ALA A 1 214 ? 7.43 8.43 -12.555 1 97 214 ALA A C 1
ATOM 1529 O O . ALA A 1 214 ? 7.883 9.07 -11.609 1 97 214 ALA A O 1
ATOM 1530 N N . ILE A 1 215 ? 6.238 7.875 -12.516 1 97 215 ILE A N 1
ATOM 1531 C CA . ILE A 1 215 ? 5.371 7.949 -11.352 1 97 215 ILE A CA 1
ATOM 1532 C C . ILE A 1 215 ? 6.031 7.238 -10.172 1 97 215 ILE A C 1
ATOM 1534 O O . ILE A 1 215 ? 6.07 7.77 -9.062 1 97 215 ILE A O 1
ATOM 1538 N N . ALA A 1 216 ? 6.582 6.027 -10.406 1 98.12 216 ALA A N 1
ATOM 1539 C CA . ALA A 1 216 ? 7.301 5.297 -9.367 1 98.12 216 ALA A CA 1
ATOM 1540 C C . ALA A 1 216 ? 8.477 6.109 -8.836 1 98.12 216 ALA A C 1
ATOM 1542 O O . ALA A 1 216 ? 8.703 6.16 -7.625 1 98.12 216 ALA A O 1
ATOM 1543 N N . GLY A 1 217 ? 9.227 6.691 -9.789 1 97.94 217 GLY A N 1
ATOM 1544 C CA . GLY A 1 217 ? 10.359 7.523 -9.391 1 97.94 217 GLY A CA 1
ATOM 1545 C C . GLY A 1 217 ? 9.961 8.672 -8.492 1 97.94 217 GLY A C 1
ATOM 1546 O O . GLY A 1 217 ? 10.641 8.961 -7.508 1 97.94 217 GLY A O 1
ATOM 1547 N N . TYR A 1 218 ? 8.906 9.281 -8.852 1 96.56 218 TYR A N 1
ATOM 1548 C CA . TYR A 1 218 ? 8.383 10.367 -8.031 1 96.56 218 TYR A CA 1
ATOM 1549 C C . TYR A 1 218 ? 8.07 9.883 -6.625 1 96.56 218 TYR A C 1
ATOM 1551 O O . TYR A 1 218 ? 8.516 10.484 -5.641 1 96.56 218 TYR A O 1
ATOM 1559 N N . PHE A 1 219 ? 7.34 8.797 -6.453 1 97.31 219 PHE A N 1
ATOM 1560 C CA . PHE A 1 219 ? 6.926 8.266 -5.16 1 97.31 219 PHE A CA 1
ATOM 1561 C C . PHE A 1 219 ? 8.133 7.836 -4.34 1 97.31 219 PHE A C 1
ATOM 1563 O O . PHE A 1 219 ? 8.219 8.133 -3.146 1 97.31 219 PHE A O 1
ATOM 1570 N N . VAL A 1 220 ? 9.047 7.152 -4.965 1 98.19 220 VAL A N 1
ATOM 1571 C CA . VAL A 1 220 ? 10.242 6.691 -4.27 1 98.19 220 VAL A CA 1
ATOM 1572 C C . VAL A 1 220 ? 11.055 7.891 -3.777 1 98.19 220 VAL A C 1
ATOM 1574 O O . VAL A 1 220 ? 11.508 7.91 -2.631 1 98.19 220 VAL A O 1
ATOM 1577 N N . SER A 1 221 ? 11.227 8.922 -4.602 1 97.44 221 SER A N 1
ATOM 1578 C CA . SER A 1 221 ? 12.023 10.094 -4.242 1 97.44 221 SER A CA 1
ATOM 1579 C C . SER A 1 221 ? 11.445 10.805 -3.027 1 97.44 221 SER A C 1
ATOM 1581 O O . SER A 1 221 ? 12.188 11.297 -2.172 1 97.44 221 SER A O 1
ATOM 1583 N N . ARG A 1 222 ? 10.117 10.875 -2.959 1 95 222 ARG A N 1
ATOM 1584 C CA . ARG A 1 222 ? 9.461 11.547 -1.843 1 95 222 ARG A CA 1
ATOM 1585 C C . ARG A 1 222 ? 9.766 10.844 -0.524 1 95 222 ARG A C 1
ATOM 1587 O O . ARG A 1 222 ? 9.992 11.5 0.495 1 95 222 ARG A O 1
ATOM 1594 N N . SER A 1 223 ? 9.742 9.523 -0.593 1 95.88 223 SER A N 1
ATOM 1595 C CA . SER A 1 223 ? 10.047 8.727 0.594 1 95.88 223 SER A CA 1
ATOM 1596 C C . SER A 1 223 ? 11.484 8.938 1.047 1 95.88 223 SER A C 1
ATOM 1598 O O . SER A 1 223 ? 11.766 8.984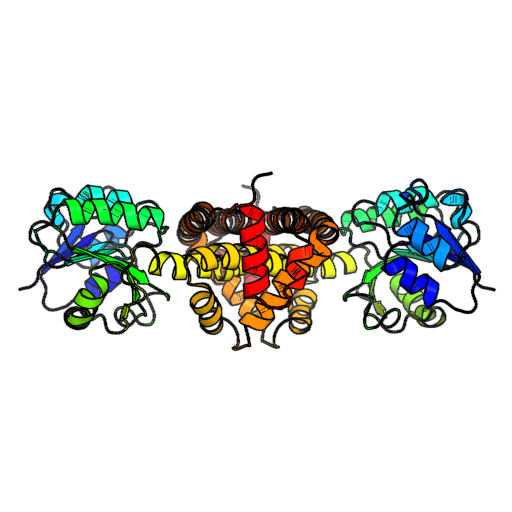 2.248 1 95.88 223 SER A O 1
ATOM 1600 N N . LEU A 1 224 ? 12.375 9.039 0.137 1 97.38 224 LEU A N 1
ATOM 1601 C CA . LEU A 1 224 ? 13.797 9.18 0.445 1 97.38 224 LEU A CA 1
ATOM 1602 C C . LEU A 1 224 ? 14.102 10.578 0.976 1 97.38 224 LEU A C 1
ATOM 1604 O O . LEU A 1 224 ? 14.859 10.734 1.933 1 97.38 224 LEU A O 1
ATOM 1608 N N . GLN A 1 225 ? 13.484 11.555 0.455 1 95 225 GLN A N 1
ATOM 1609 C CA . GLN A 1 225 ? 13.781 12.945 0.785 1 95 225 GLN A CA 1
ATOM 1610 C C . GLN A 1 225 ? 13.133 13.344 2.107 1 95 225 GLN A C 1
ATOM 1612 O O . GLN A 1 225 ? 13.695 14.141 2.863 1 95 225 GLN A O 1
ATOM 1617 N N . HIS A 1 226 ? 11.969 12.758 2.436 1 94.31 226 HIS A N 1
ATOM 1618 C CA . HIS A 1 226 ? 11.164 13.266 3.545 1 94.31 226 HIS A CA 1
ATOM 1619 C C . HIS A 1 226 ? 10.789 12.141 4.508 1 94.31 226 HIS A C 1
ATOM 1621 O O . HIS A 1 226 ? 9.789 12.242 5.227 1 94.31 226 HIS A O 1
ATOM 1627 N N . GLY A 1 227 ? 11.586 11.109 4.512 1 96 227 GLY A N 1
ATOM 1628 C CA . GLY A 1 227 ? 11.242 9.883 5.211 1 96 227 GLY A CA 1
ATOM 1629 C C . GLY A 1 227 ? 10.898 10.102 6.672 1 96 227 GLY A C 1
ATOM 1630 O O . GLY A 1 227 ? 9.922 9.539 7.176 1 96 227 GLY A O 1
ATOM 1631 N N . ARG A 1 228 ? 11.664 10.953 7.387 1 94.56 228 ARG A N 1
ATOM 1632 C CA . ARG A 1 228 ? 11.445 11.141 8.82 1 94.56 228 ARG A CA 1
ATOM 1633 C C . ARG A 1 228 ? 10.117 11.828 9.086 1 94.56 228 ARG A C 1
ATOM 1635 O O . ARG A 1 228 ? 9.297 11.328 9.859 1 94.56 228 ARG A O 1
ATOM 1642 N N . ARG A 1 229 ? 9.906 12.945 8.5 1 94.06 229 ARG A N 1
ATOM 1643 C CA . ARG A 1 229 ? 8.664 13.688 8.688 1 94.06 229 ARG A CA 1
ATOM 1644 C C . ARG A 1 229 ? 7.457 12.867 8.25 1 94.06 229 ARG A C 1
ATOM 1646 O O . ARG A 1 229 ? 6.41 12.898 8.891 1 94.06 229 ARG A O 1
ATOM 1653 N N . ARG A 1 230 ? 7.609 12.148 7.145 1 96.25 230 ARG A N 1
ATOM 1654 C CA . ARG A 1 230 ? 6.512 11.344 6.621 1 96.25 230 ARG A CA 1
ATOM 1655 C C . ARG A 1 230 ? 6.191 10.18 7.551 1 96.25 230 ARG A C 1
ATOM 1657 O O . ARG A 1 230 ? 5.023 9.828 7.73 1 96.25 230 ARG A O 1
ATOM 1664 N N . ALA A 1 231 ? 7.25 9.586 8.148 1 98.25 231 ALA A N 1
ATOM 1665 C CA . ALA A 1 231 ? 7.016 8.523 9.125 1 98.25 231 ALA A CA 1
ATOM 1666 C C . ALA A 1 231 ? 6.184 9.031 10.297 1 98.25 231 ALA A C 1
ATOM 1668 O O . ALA A 1 231 ? 5.273 8.344 10.766 1 98.25 231 ALA A O 1
ATOM 1669 N N . GLU A 1 232 ? 6.457 10.18 10.742 1 97.25 232 GLU A N 1
ATOM 1670 C CA . GLU A 1 232 ? 5.707 10.781 11.844 1 97.25 232 GLU A CA 1
ATOM 1671 C C . GLU A 1 232 ? 4.258 11.055 11.445 1 97.25 232 GLU A C 1
ATOM 1673 O O . GLU A 1 232 ? 3.336 10.797 12.219 1 97.25 232 GLU A O 1
ATOM 1678 N N . GLU A 1 233 ? 4.09 11.594 10.289 1 97.94 233 GLU A N 1
ATOM 1679 C CA . GLU A 1 233 ? 2.738 11.828 9.789 1 97.94 233 GLU A CA 1
ATOM 1680 C C . GLU A 1 233 ? 1.96 10.523 9.664 1 97.94 233 GLU A C 1
ATOM 1682 O O . GLU A 1 233 ? 0.765 10.477 9.961 1 97.94 233 GLU A O 1
ATOM 1687 N N . MET A 1 234 ? 2.662 9.484 9.25 1 98.81 234 MET A N 1
ATOM 1688 C CA . MET A 1 234 ? 1.976 8.211 9.047 1 98.81 234 MET A CA 1
ATOM 1689 C C . MET A 1 234 ? 1.649 7.551 10.383 1 98.81 234 MET A C 1
ATOM 1691 O O . MET A 1 234 ? 0.727 6.738 10.469 1 98.81 234 MET A O 1
ATOM 1695 N N . THR A 1 235 ? 2.41 7.852 11.398 1 98.88 235 THR A N 1
ATOM 1696 C CA . THR A 1 235 ? 1.994 7.422 12.727 1 98.88 235 THR A CA 1
ATOM 1697 C C . THR A 1 235 ? 0.644 8.031 13.094 1 98.88 235 THR A C 1
ATOM 1699 O O . THR A 1 235 ? -0.217 7.352 13.664 1 98.88 235 THR A O 1
ATOM 1702 N N . GLU A 1 236 ? 0.453 9.242 12.734 1 98.88 236 GLU A N 1
ATOM 1703 C CA . GLU A 1 236 ? -0.827 9.906 12.969 1 98.88 236 GLU A CA 1
ATOM 1704 C C . GLU A 1 236 ? -1.907 9.359 12.039 1 98.88 236 GLU A C 1
ATOM 1706 O O . GLU A 1 236 ? -3.08 9.297 12.414 1 98.88 236 GLU A O 1
ATOM 1711 N N . ALA A 1 237 ? -1.546 9.031 10.797 1 98.94 237 ALA A N 1
ATOM 1712 C CA . ALA A 1 237 ? -2.502 8.359 9.922 1 98.94 237 ALA A CA 1
ATOM 1713 C C . ALA A 1 237 ? -2.965 7.039 10.523 1 98.94 237 ALA A C 1
ATOM 1715 O O . ALA A 1 237 ? -4.152 6.711 10.477 1 98.94 237 ALA A O 1
ATOM 1716 N N . ALA A 1 238 ? -2.018 6.316 11.125 1 98.94 238 ALA A N 1
ATOM 1717 C CA . ALA A 1 238 ? -2.371 5.074 11.797 1 98.94 238 ALA A CA 1
ATOM 1718 C C . ALA A 1 238 ? -3.32 5.332 12.961 1 98.94 238 ALA A C 1
ATOM 1720 O O . ALA A 1 238 ? -4.273 4.578 13.172 1 98.94 238 ALA A O 1
ATOM 1721 N N . ALA A 1 239 ? -3.045 6.355 13.703 1 98.88 239 ALA A N 1
ATOM 1722 C CA . ALA A 1 239 ? -3.951 6.738 14.789 1 98.88 239 ALA A CA 1
ATOM 1723 C C . ALA A 1 239 ? -5.34 7.066 14.25 1 98.88 239 ALA A C 1
ATOM 1725 O O . ALA A 1 239 ? -6.348 6.676 14.844 1 98.88 239 ALA A O 1
ATOM 1726 N N . THR A 1 240 ? -5.402 7.793 13.141 1 98.94 240 THR A N 1
ATOM 1727 C CA . THR A 1 240 ? -6.664 8.141 12.492 1 98.94 240 THR A CA 1
ATOM 1728 C C . THR A 1 240 ? -7.453 6.883 12.133 1 98.94 240 THR A C 1
ATOM 1730 O O . THR A 1 240 ? -8.656 6.801 12.391 1 98.94 240 THR A O 1
ATOM 1733 N N . VAL A 1 241 ? -6.805 5.922 11.539 1 98.94 241 VAL A N 1
ATOM 1734 C CA . VAL A 1 241 ? -7.414 4.652 11.164 1 98.94 241 VAL A CA 1
ATOM 1735 C C . VAL A 1 241 ? -7.918 3.93 12.406 1 98.94 241 VAL A C 1
ATOM 1737 O O . VAL A 1 241 ? -9.062 3.461 12.445 1 98.94 241 VAL A O 1
ATOM 1740 N N . ALA A 1 242 ? -7.113 3.883 13.43 1 98.88 242 ALA A N 1
ATOM 1741 C CA . ALA A 1 242 ? -7.477 3.211 14.68 1 98.88 242 ALA A CA 1
ATOM 1742 C C . ALA A 1 242 ? -8.672 3.891 15.336 1 98.88 242 ALA A C 1
ATOM 1744 O O . ALA A 1 242 ? -9.562 3.221 15.859 1 98.88 242 ALA A O 1
ATOM 1745 N N . GLU A 1 243 ? -8.664 5.195 15.391 1 98.69 243 GLU A N 1
ATOM 1746 C CA . GLU A 1 243 ? -9.758 5.965 15.977 1 98.69 243 GLU A CA 1
ATOM 1747 C C . GLU A 1 243 ? -11.086 5.672 15.273 1 98.69 243 GLU A C 1
ATOM 1749 O O . GLU A 1 243 ? -12.156 5.824 15.867 1 98.69 243 GLU A O 1
ATOM 1754 N N . ALA A 1 244 ? -11.008 5.25 14.023 1 98.44 244 ALA A N 1
ATOM 1755 C CA . ALA A 1 244 ? -12.195 4.914 13.242 1 98.44 244 ALA A CA 1
ATOM 1756 C C . ALA A 1 244 ? -12.625 3.471 13.484 1 98.44 244 ALA A C 1
ATOM 1758 O O . ALA A 1 244 ? -13.562 2.979 12.859 1 98.44 244 ALA A O 1
ATOM 1759 N N . GLY A 1 245 ? -11.922 2.773 14.328 1 98.12 245 GLY A N 1
ATOM 1760 C CA . GLY A 1 245 ? -12.273 1.403 14.672 1 98.12 245 GLY A CA 1
ATOM 1761 C C . GLY A 1 245 ? -11.664 0.382 13.727 1 98.12 245 GLY A C 1
ATOM 1762 O O . GLY A 1 245 ? -12.094 -0.774 13.695 1 98.12 245 GLY A O 1
ATOM 1763 N N . VAL A 1 246 ? -10.758 0.723 12.906 1 98.62 246 VAL A N 1
ATOM 1764 C CA . VAL A 1 246 ? -10.094 -0.154 11.953 1 98.62 246 VAL A CA 1
ATOM 1765 C C . VAL A 1 246 ? -8.648 -0.407 12.391 1 98.62 246 VAL A C 1
ATOM 1767 O O . VAL A 1 246 ? -7.957 0.516 12.828 1 98.62 246 VAL A O 1
ATOM 1770 N N . GLU A 1 247 ? -8.18 -1.667 12.391 1 98.62 247 GLU A N 1
ATOM 1771 C CA . GLU A 1 247 ? -6.781 -1.937 12.695 1 98.62 247 GLU A CA 1
ATOM 1772 C C . GLU A 1 247 ? -5.859 -1.31 11.648 1 98.62 247 GLU A C 1
ATOM 1774 O O . GLU A 1 247 ? -5.992 -1.582 10.453 1 98.62 247 GLU A O 1
ATOM 1779 N N . PRO A 1 248 ? -4.938 -0.515 12.016 1 98.94 248 PRO A N 1
ATOM 1780 C CA . PRO A 1 248 ? -4.117 0.235 11.062 1 98.94 248 PRO A CA 1
ATOM 1781 C C . PRO A 1 248 ? -2.914 -0.563 10.562 1 98.94 248 PRO A C 1
ATOM 1783 O O . PRO A 1 248 ? -1.769 -0.166 10.789 1 98.94 248 PRO A O 1
ATOM 1786 N N . LEU A 1 249 ? -3.105 -1.569 9.82 1 98.94 249 LEU A N 1
ATOM 1787 C CA . LEU A 1 249 ? -2.053 -2.477 9.375 1 98.94 249 LEU A CA 1
ATOM 1788 C C . LEU A 1 249 ? -1.175 -1.815 8.32 1 98.94 249 LEU A C 1
ATOM 1790 O O . LEU A 1 249 ? 0.047 -1.75 8.477 1 98.94 249 LEU A O 1
ATOM 1794 N N . MET A 1 250 ? -1.792 -1.255 7.27 1 98.94 250 MET A N 1
ATOM 1795 C CA . MET A 1 250 ? -1.049 -0.685 6.148 1 98.94 250 MET A CA 1
ATOM 1796 C C . MET A 1 250 ? -0.375 0.623 6.551 1 98.94 250 MET A C 1
ATOM 1798 O O . MET A 1 250 ? 0.782 0.864 6.203 1 98.94 250 MET A O 1
ATOM 1802 N N . SER A 1 251 ? -1.139 1.455 7.293 1 98.94 251 SER A N 1
ATOM 1803 C CA . SER A 1 251 ? -0.581 2.738 7.707 1 98.94 251 SER A CA 1
ATOM 1804 C C . SER A 1 251 ? 0.618 2.549 8.633 1 98.94 251 SER A C 1
ATOM 1806 O O . SER A 1 251 ? 1.602 3.285 8.539 1 98.94 251 SER A O 1
ATOM 1808 N N . THR A 1 252 ? 0.559 1.557 9.531 1 98.94 252 THR A N 1
ATOM 1809 C CA . THR A 1 252 ? 1.68 1.265 10.414 1 98.94 252 THR A CA 1
ATOM 1810 C C . THR A 1 252 ? 2.889 0.782 9.617 1 98.94 252 THR A C 1
ATOM 1812 O O . THR A 1 252 ? 4.016 1.214 9.875 1 98.94 252 THR A O 1
ATOM 1815 N N . ALA A 1 253 ? 2.684 -0.11 8.68 1 98.94 253 ALA A N 1
ATOM 1816 C CA . ALA A 1 253 ? 3.768 -0.598 7.832 1 98.94 253 ALA A CA 1
ATOM 1817 C C . ALA A 1 253 ? 4.375 0.536 7.012 1 98.94 253 ALA A C 1
ATOM 1819 O O . ALA A 1 253 ? 5.59 0.582 6.805 1 98.94 253 ALA A O 1
ATOM 1820 N N . THR A 1 254 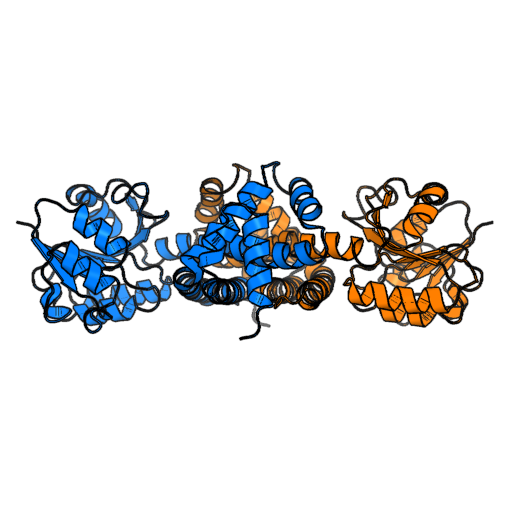? 3.523 1.439 6.508 1 98.94 254 THR A N 1
ATOM 1821 C CA . THR A 1 254 ? 4.004 2.584 5.742 1 98.94 254 THR A CA 1
ATOM 1822 C C . THR A 1 254 ? 4.906 3.467 6.598 1 98.94 254 THR A C 1
ATOM 1824 O O . THR A 1 254 ? 5.969 3.9 6.148 1 98.94 254 THR A O 1
ATOM 1827 N N . ALA A 1 255 ? 4.457 3.725 7.855 1 98.88 255 ALA A N 1
ATOM 1828 C CA . ALA A 1 255 ? 5.277 4.52 8.766 1 98.88 255 ALA A CA 1
ATOM 1829 C C . ALA A 1 255 ? 6.656 3.893 8.945 1 98.88 255 ALA A C 1
ATOM 1831 O O . ALA A 1 255 ? 7.672 4.59 8.906 1 98.88 255 ALA A O 1
ATOM 1832 N N . ALA A 1 256 ? 6.684 2.602 9.125 1 98.88 256 ALA A N 1
ATOM 1833 C CA . ALA A 1 256 ? 7.945 1.891 9.32 1 98.88 256 ALA A CA 1
ATOM 1834 C C . ALA A 1 256 ? 8.828 1.989 8.078 1 98.88 256 ALA A C 1
ATOM 1836 O O . ALA A 1 256 ? 10.039 2.197 8.18 1 98.88 256 ALA A O 1
ATOM 1837 N N . ARG A 1 257 ? 8.266 1.823 6.887 1 98.88 257 ARG A N 1
ATOM 1838 C CA . ARG A 1 257 ? 9.023 1.889 5.645 1 98.88 257 ARG A CA 1
ATOM 1839 C C . ARG A 1 257 ? 9.57 3.293 5.406 1 98.88 257 ARG A C 1
ATOM 1841 O O . ARG A 1 257 ? 10.688 3.455 4.91 1 98.88 257 ARG A O 1
ATOM 1848 N N . GLN A 1 258 ? 8.781 4.277 5.746 1 98.56 258 GLN A N 1
ATOM 1849 C CA . GLN A 1 258 ? 9.25 5.652 5.609 1 98.56 258 GLN A CA 1
ATOM 1850 C C . GLN A 1 258 ? 10.391 5.945 6.582 1 98.56 258 GLN A C 1
ATOM 1852 O O . GLN A 1 258 ? 11.359 6.617 6.227 1 98.56 258 GLN A O 1
ATOM 1857 N N . ALA A 1 259 ? 10.227 5.5 7.824 1 98.5 259 ALA A N 1
ATOM 1858 C CA . ALA A 1 259 ? 11.312 5.656 8.797 1 98.5 259 ALA A CA 1
ATOM 1859 C C . ALA A 1 259 ? 12.594 5 8.297 1 98.5 259 ALA A C 1
ATOM 1861 O O . ALA A 1 259 ? 13.688 5.555 8.461 1 98.5 259 ALA A O 1
ATOM 1862 N N . TRP A 1 260 ? 12.477 3.861 7.707 1 98.62 260 TRP A N 1
ATOM 1863 C CA . TRP A 1 260 ? 13.602 3.152 7.105 1 98.62 260 TRP A CA 1
ATOM 1864 C C . TRP A 1 260 ? 14.234 3.977 5.988 1 98.62 260 TRP A C 1
ATOM 1866 O O . TRP A 1 260 ? 15.453 4.086 5.906 1 98.62 260 TRP A O 1
ATOM 1876 N N . ALA A 1 261 ? 13.469 4.523 5.109 1 97.94 261 ALA A N 1
ATOM 1877 C CA . ALA A 1 261 ? 13.938 5.273 3.951 1 97.94 261 ALA A CA 1
ATOM 1878 C C . ALA A 1 261 ? 14.727 6.508 4.379 1 97.94 261 ALA A C 1
ATOM 1880 O O . ALA A 1 261 ? 15.625 6.961 3.662 1 97.94 261 ALA A O 1
ATOM 1881 N N . ALA A 1 262 ? 14.391 7.008 5.578 1 96.69 262 ALA A N 1
ATOM 1882 C CA . ALA A 1 262 ? 15.055 8.195 6.109 1 96.69 262 ALA A CA 1
ATOM 1883 C C . ALA A 1 262 ? 16.547 7.945 6.289 1 96.69 262 ALA A C 1
ATOM 1885 O O . ALA A 1 262 ? 17.328 8.891 6.426 1 96.69 262 ALA A O 1
ATOM 1886 N N . ARG A 1 263 ? 16.953 6.711 6.254 1 96.12 263 ARG A N 1
ATOM 1887 C CA . ARG A 1 263 ? 18.359 6.344 6.438 1 96.12 263 ARG A CA 1
ATOM 1888 C C . ARG A 1 263 ? 19.141 6.555 5.152 1 96.12 263 ARG A C 1
ATOM 1890 O O . ARG A 1 263 ? 20.375 6.539 5.168 1 96.12 263 ARG A O 1
ATOM 1897 N N . PHE A 1 264 ? 18.422 6.824 4.047 1 96.44 264 PHE A N 1
ATOM 1898 C CA . PHE A 1 264 ? 19.078 6.895 2.748 1 96.44 264 PHE A CA 1
ATOM 1899 C C . PHE A 1 264 ? 18.766 8.211 2.049 1 96.44 264 PHE A C 1
ATOM 1901 O O . PHE A 1 264 ? 18.422 8.219 0.866 1 96.44 264 PHE A O 1
ATOM 1908 N N . PRO A 1 265 ? 18.875 9.32 2.625 1 88.88 265 PRO A N 1
ATOM 1909 C CA . PRO A 1 265 ? 18.422 10.578 2.027 1 88.88 265 PRO A CA 1
ATOM 1910 C C . PRO A 1 265 ? 19.219 10.945 0.775 1 88.88 265 PRO A C 1
ATOM 1912 O O . PRO A 1 265 ? 18.672 11.547 -0.154 1 88.88 265 PRO A O 1
ATOM 1915 N N . ASP A 1 266 ? 20.453 10.562 0.653 1 93.19 266 ASP A N 1
ATOM 1916 C CA . ASP A 1 266 ? 21.312 10.945 -0.463 1 93.19 266 ASP A CA 1
ATOM 1917 C C . ASP A 1 266 ? 20.938 10.18 -1.73 1 93.19 266 ASP A C 1
ATOM 1919 O O . ASP A 1 266 ? 21.312 10.578 -2.836 1 93.19 266 ASP A O 1
ATOM 1923 N N . ALA A 1 267 ? 20.281 9.062 -1.569 1 95.19 267 ALA A N 1
ATOM 1924 C CA . ALA A 1 267 ? 19.922 8.258 -2.732 1 95.19 267 ALA A CA 1
ATOM 1925 C C . ALA A 1 267 ? 18.984 9.023 -3.658 1 95.19 267 ALA A C 1
ATOM 1927 O O . ALA A 1 267 ? 18.938 8.758 -4.863 1 95.19 267 ALA A O 1
ATOM 1928 N N . ALA A 1 268 ? 18.25 9.969 -3.172 1 93.75 268 ALA A N 1
ATOM 1929 C CA . ALA A 1 268 ? 17.328 10.758 -3.975 1 93.75 268 ALA A CA 1
ATOM 1930 C C . ALA A 1 268 ? 18.078 11.641 -4.969 1 93.75 268 ALA A C 1
ATOM 1932 O O . ALA A 1 268 ? 17.5 12.078 -5.973 1 93.75 268 ALA A O 1
ATOM 1933 N N . ASP A 1 269 ? 19.281 11.875 -4.785 1 92.31 269 ASP A N 1
ATOM 1934 C CA . ASP A 1 269 ? 20.078 12.734 -5.637 1 92.31 269 ASP A CA 1
ATOM 1935 C C . ASP A 1 269 ? 20.312 12.102 -7.004 1 92.31 269 ASP A C 1
ATOM 1937 O O . ASP A 1 269 ? 20.688 12.789 -7.957 1 92.31 269 ASP A O 1
ATOM 1941 N N . ALA A 1 270 ? 20.172 10.828 -7.113 1 89.62 270 ALA A N 1
ATOM 1942 C CA . ALA A 1 270 ? 20.375 10.125 -8.383 1 89.62 270 ALA A CA 1
ATOM 1943 C C . ALA A 1 270 ? 19.375 10.594 -9.438 1 89.62 270 ALA A C 1
ATOM 1945 O O . ALA A 1 270 ? 19.625 10.469 -10.641 1 89.62 270 ALA A O 1
ATOM 1946 N N . ASN A 1 271 ? 18.234 11.062 -9.102 1 86.62 271 ASN A N 1
ATOM 1947 C CA . ASN A 1 271 ? 17.234 11.766 -9.906 1 86.62 271 ASN A CA 1
ATOM 1948 C C . ASN A 1 271 ? 16.719 10.891 -11.047 1 86.62 271 ASN A C 1
ATOM 1950 O O . ASN A 1 271 ? 16.359 11.406 -12.109 1 86.62 271 ASN A O 1
ATOM 1954 N N . ALA A 1 272 ? 16.938 9.703 -11.062 1 95.31 272 ALA A N 1
ATOM 1955 C CA . ALA A 1 272 ? 16.344 8.688 -11.938 1 95.31 272 ALA A CA 1
ATOM 1956 C C . ALA A 1 272 ? 15.852 7.488 -11.133 1 95.31 272 ALA A C 1
ATOM 1958 O O . ALA A 1 272 ? 16.516 7.039 -10.195 1 95.31 272 ALA A O 1
ATOM 1959 N N . THR A 1 273 ? 14.688 6.988 -11.594 1 97.38 273 THR A N 1
ATOM 1960 C CA . THR A 1 273 ? 13.969 6.004 -10.797 1 97.38 273 THR A CA 1
ATOM 1961 C C . THR A 1 273 ? 14.883 4.84 -10.422 1 97.38 273 THR A C 1
ATOM 1963 O O . THR A 1 273 ? 15.094 4.57 -9.242 1 97.38 273 THR A O 1
ATOM 1966 N N . PHE A 1 274 ? 15.492 4.199 -11.406 1 97.94 274 PHE A N 1
ATOM 1967 C CA . PHE A 1 274 ? 16.25 2.992 -11.117 1 97.94 274 PHE A CA 1
ATOM 1968 C C . PHE A 1 274 ? 17.625 3.34 -10.555 1 97.94 274 PHE A C 1
ATOM 1970 O O . PHE A 1 274 ? 18.219 2.551 -9.812 1 97.94 274 PHE A O 1
ATOM 1977 N N . ALA A 1 275 ? 18.141 4.582 -10.828 1 97.94 275 ALA A N 1
ATOM 1978 C CA . ALA A 1 275 ? 19.375 5.035 -10.195 1 97.94 275 ALA A CA 1
ATOM 1979 C C . ALA A 1 275 ? 19.172 5.223 -8.688 1 97.94 275 ALA A C 1
ATOM 1981 O O . ALA A 1 275 ? 20.078 4.938 -7.898 1 97.94 275 ALA A O 1
ATOM 1982 N N . MET A 1 276 ? 18.031 5.723 -8.289 1 98.38 276 MET A N 1
ATOM 1983 C CA . MET A 1 276 ? 17.719 5.852 -6.871 1 98.38 276 MET A CA 1
ATOM 1984 C C . MET A 1 276 ? 17.641 4.48 -6.203 1 98.38 276 MET A C 1
ATOM 1986 O O . MET A 1 276 ? 18.188 4.285 -5.117 1 98.38 276 MET A O 1
ATOM 1990 N N . ILE A 1 277 ? 17 3.543 -6.871 1 98.44 277 ILE A N 1
ATOM 1991 C CA . ILE A 1 277 ? 16.859 2.191 -6.344 1 98.44 277 ILE A CA 1
ATOM 1992 C C . ILE A 1 277 ? 18.25 1.554 -6.199 1 98.44 277 ILE A C 1
ATOM 1994 O O . ILE A 1 277 ? 18.547 0.94 -5.172 1 98.44 277 ILE A O 1
ATOM 1998 N N . ASP A 1 278 ? 19.062 1.717 -7.199 1 98.12 278 ASP A N 1
ATOM 1999 C CA . ASP A 1 278 ? 20.406 1.173 -7.164 1 98.12 278 ASP A CA 1
ATOM 2000 C C . ASP A 1 278 ? 21.219 1.784 -6.023 1 98.12 278 ASP A C 1
ATOM 2002 O O . ASP A 1 278 ? 21.984 1.083 -5.344 1 98.12 278 ASP A O 1
ATOM 2006 N N . ALA A 1 279 ? 21.062 3.084 -5.844 1 97.88 279 ALA A N 1
ATOM 2007 C CA . ALA A 1 279 ? 21.797 3.77 -4.781 1 97.88 279 ALA A CA 1
ATOM 2008 C C . ALA A 1 279 ? 21.391 3.238 -3.408 1 97.88 279 ALA A C 1
ATOM 2010 O O . ALA A 1 279 ? 22.234 3.033 -2.539 1 97.88 279 ALA A O 1
ATOM 2011 N N . VAL A 1 280 ? 20.141 3.045 -3.199 1 98.19 280 VAL A N 1
ATOM 2012 C CA . VAL A 1 280 ? 19.656 2.508 -1.933 1 98.19 280 VAL A CA 1
ATOM 2013 C C . VAL A 1 280 ? 20.188 1.096 -1.727 1 98.19 280 VAL A C 1
ATOM 2015 O O . VAL A 1 280 ? 20.688 0.766 -0.645 1 98.19 280 VAL A O 1
ATOM 2018 N N . ARG A 1 281 ? 20.094 0.213 -2.732 1 97 281 ARG A N 1
ATOM 2019 C CA . ARG A 1 281 ? 20.562 -1.166 -2.629 1 97 281 ARG A CA 1
ATOM 2020 C C . ARG A 1 281 ? 22.047 -1.217 -2.312 1 97 281 ARG A C 1
ATOM 2022 O O . ARG A 1 281 ? 22.484 -2.039 -1.507 1 97 281 ARG A O 1
ATOM 2029 N N . ALA A 1 282 ? 22.812 -0.349 -2.955 1 95.88 282 ALA A N 1
ATOM 2030 C CA . ALA A 1 282 ? 24.25 -0.277 -2.682 1 95.88 282 ALA A CA 1
ATOM 2031 C C . ALA A 1 282 ? 24.516 0.098 -1.226 1 95.88 282 ALA A C 1
ATOM 2033 O O . ALA A 1 282 ? 25.406 -0.462 -0.585 1 95.88 282 ALA A O 1
ATOM 2034 N N . ALA A 1 283 ? 23.734 1.028 -0.741 1 95.19 283 ALA A N 1
ATOM 2035 C CA . ALA A 1 283 ? 23.906 1.503 0.63 1 95.19 283 ALA A CA 1
ATOM 2036 C C . ALA A 1 283 ? 23.516 0.427 1.637 1 95.19 283 ALA A C 1
ATOM 2038 O O . ALA A 1 283 ? 24.094 0.344 2.725 1 95.19 283 ALA A O 1
ATOM 2039 N N . MET A 1 284 ? 22.547 -0.401 1.302 1 94.12 284 MET A N 1
ATOM 2040 C CA . MET A 1 284 ? 22.094 -1.484 2.168 1 94.12 284 MET A CA 1
ATOM 2041 C C . MET A 1 284 ? 23.188 -2.539 2.336 1 94.12 284 MET A C 1
ATOM 2043 O O . MET A 1 284 ? 23.234 -3.236 3.352 1 94.12 284 MET A O 1
ATOM 2047 N N . GLU A 1 285 ? 23.938 -2.758 1.363 1 87.75 285 GLU A N 1
ATOM 2048 C CA . GLU A 1 285 ? 24.969 -3.793 1.364 1 87.75 285 GLU A CA 1
ATOM 2049 C C . GLU A 1 285 ? 26.234 -3.303 2.043 1 87.75 285 GLU A C 1
ATOM 2051 O O . GLU A 1 285 ? 27.125 -4.098 2.348 1 87.75 285 GLU A O 1
ATOM 2056 N N . GLU A 1 286 ? 26.328 -2 2.178 1 76 286 GLU A N 1
ATOM 2057 C CA . GLU A 1 286 ? 27.531 -1.469 2.824 1 76 286 GLU A CA 1
ATOM 2058 C C . GLU A 1 286 ? 27.578 -1.856 4.301 1 76 286 GLU A C 1
ATOM 2060 O O . GLU A 1 286 ? 26.594 -1.708 5.02 1 76 286 GLU A O 1
ATOM 2065 N N . PRO A 1 287 ? 28.594 -2.645 4.617 1 59.75 287 PRO A N 1
ATOM 2066 C CA . PRO A 1 287 ? 28.797 -2.988 6.027 1 59.75 287 PRO A CA 1
ATOM 2067 C C . PRO A 1 287 ? 28.797 -1.763 6.938 1 59.75 287 PRO A C 1
ATOM 2069 O O . PRO A 1 287 ? 29.25 -0.687 6.523 1 59.75 287 PRO A O 1
ATOM 2072 N N . GLU A 1 288 ? 28.031 -1.771 7.953 1 48.19 288 GLU A N 1
ATOM 2073 C CA . GLU A 1 288 ? 28.078 -0.707 8.953 1 48.19 288 GLU A CA 1
ATOM 2074 C C . GLU A 1 288 ? 29.5 -0.486 9.453 1 48.19 288 GLU A C 1
ATOM 2076 O O . GLU A 1 288 ? 30.234 -1.445 9.68 1 48.19 288 GLU A O 1
ATOM 2081 N N . MET B 1 1 ? -1.782 -42.25 -26.625 1 82.06 1 MET B N 1
ATOM 2082 C CA . MET B 1 1 ? -2.479 -41.062 -26.109 1 82.06 1 MET B CA 1
ATOM 2083 C C . MET B 1 1 ? -1.693 -40.438 -24.969 1 82.06 1 MET B C 1
ATOM 2085 O O . MET B 1 1 ? -1.14 -41.125 -24.125 1 82.06 1 MET B O 1
ATOM 2089 N N . SER B 1 2 ? -1.569 -39.031 -25 1 93.19 2 SER B N 1
ATOM 2090 C CA . SER B 1 2 ? -0.797 -38.375 -23.969 1 93.19 2 SER B CA 1
ATOM 2091 C C . SER B 1 2 ? -1.493 -38.438 -22.609 1 93.19 2 SER B C 1
ATOM 2093 O O . SER B 1 2 ? -2.721 -38.531 -22.531 1 93.19 2 SER B O 1
ATOM 2095 N N . ARG B 1 3 ? -0.72 -38.594 -21.562 1 97.25 3 ARG B N 1
ATOM 2096 C CA . ARG B 1 3 ? -1.235 -38.656 -20.203 1 97.25 3 ARG B CA 1
ATOM 2097 C C . ARG B 1 3 ? -0.89 -37.406 -19.422 1 97.25 3 ARG B C 1
ATOM 2099 O O . ARG B 1 3 ? 0.262 -36.969 -19.438 1 97.25 3 ARG B O 1
ATOM 2106 N N . VAL B 1 4 ? -1.906 -36.812 -18.828 1 98.25 4 VAL B N 1
ATOM 2107 C CA . VAL B 1 4 ? -1.725 -35.594 -18.047 1 98.25 4 VAL B CA 1
ATOM 2108 C C . VAL B 1 4 ? -2.244 -35.781 -16.625 1 98.25 4 VAL B C 1
ATOM 2110 O O . VAL B 1 4 ? -3.297 -36.375 -16.422 1 98.25 4 VAL B O 1
ATOM 2113 N N . THR B 1 5 ? -1.492 -35.344 -15.641 1 98.62 5 THR B N 1
ATOM 2114 C CA . THR B 1 5 ? -1.926 -35.375 -14.25 1 98.62 5 THR B CA 1
ATOM 2115 C C . THR B 1 5 ? -2.078 -33.969 -13.695 1 98.62 5 THR B C 1
ATOM 2117 O O . THR B 1 5 ? -1.208 -33.125 -13.891 1 98.62 5 THR B O 1
ATOM 2120 N N . LEU B 1 6 ? -3.176 -33.75 -13.008 1 98.69 6 LEU B N 1
ATOM 2121 C CA . LEU B 1 6 ? -3.402 -32.5 -12.266 1 98.69 6 LEU B CA 1
ATOM 2122 C C . LEU B 1 6 ? -3.111 -32.719 -10.781 1 98.69 6 LEU B C 1
ATOM 2124 O O . LEU B 1 6 ? -3.76 -33.531 -10.117 1 98.69 6 LEU B O 1
ATOM 2128 N N . VAL B 1 7 ? -2.117 -32.031 -10.32 1 98.69 7 VAL B N 1
ATOM 2129 C CA . VAL B 1 7 ? -1.862 -31.984 -8.883 1 98.69 7 VAL B CA 1
ATOM 2130 C C . VAL B 1 7 ? -2.453 -30.703 -8.297 1 98.69 7 VAL B C 1
ATOM 2132 O O . VAL B 1 7 ? -1.894 -29.625 -8.477 1 98.69 7 VAL B O 1
ATOM 2135 N N . GLY B 1 8 ? -3.457 -30.812 -7.523 1 98.38 8 GLY B N 1
ATOM 2136 C CA . GLY B 1 8 ? -4.32 -29.703 -7.164 1 98.38 8 GLY B CA 1
ATOM 2137 C C . GLY B 1 8 ? -5.52 -29.547 -8.078 1 98.38 8 GLY B C 1
ATOM 2138 O O . GLY B 1 8 ? -5.363 -29.375 -9.289 1 98.38 8 GLY B O 1
ATOM 2139 N N . LEU B 1 9 ? -6.703 -29.672 -7.52 1 98.31 9 LEU B N 1
ATOM 2140 C CA . LEU B 1 9 ? -7.914 -29.609 -8.328 1 98.31 9 LEU B CA 1
ATOM 2141 C C . LEU B 1 9 ? -8.844 -28.5 -7.824 1 98.31 9 LEU B C 1
ATOM 2143 O O . LEU B 1 9 ? -10.031 -28.75 -7.582 1 98.31 9 LEU B O 1
ATOM 2147 N N . GLY B 1 10 ? -8.227 -27.375 -7.586 1 96.31 10 GLY B N 1
ATOM 2148 C CA . GLY B 1 10 ? -9.008 -26.156 -7.367 1 96.31 10 GLY B CA 1
ATOM 2149 C C . GLY B 1 10 ? -9.484 -25.516 -8.656 1 96.31 10 GLY B C 1
ATOM 2150 O O . GLY B 1 10 ? -9.781 -26.203 -9.633 1 96.31 10 GLY B O 1
ATOM 2151 N N . GLU B 1 11 ? -9.617 -24.203 -8.625 1 95.75 11 GLU B N 1
ATOM 2152 C CA . GLU B 1 11 ? -10.133 -23.438 -9.758 1 95.75 11 GLU B CA 1
ATOM 2153 C C . GLU B 1 11 ? -9.273 -23.641 -11 1 95.75 11 GLU B C 1
ATOM 2155 O O . GLU B 1 11 ? -9.789 -23.938 -12.086 1 95.75 11 GLU B O 1
ATOM 2160 N N . VAL B 1 12 ? -7.961 -23.469 -10.805 1 97.62 12 VAL B N 1
ATOM 2161 C CA . VAL B 1 12 ? -7.047 -23.578 -11.938 1 97.62 12 VAL B CA 1
ATOM 2162 C C . VAL B 1 12 ? -6.996 -25.016 -12.43 1 97.62 12 VAL B C 1
ATOM 2164 O O . VAL B 1 12 ? -7.105 -25.281 -13.633 1 97.62 12 VAL B O 1
ATOM 2167 N N . GLY B 1 13 ? -6.836 -25.969 -11.523 1 98.19 13 GLY B N 1
ATOM 2168 C CA . GLY B 1 13 ? -6.855 -27.375 -11.898 1 98.19 13 GLY B CA 1
ATOM 2169 C C . GLY B 1 13 ? -8.117 -27.781 -12.633 1 98.19 13 GLY B C 1
ATOM 2170 O O . GLY B 1 13 ? -8.062 -28.516 -13.625 1 98.19 13 GLY B O 1
ATOM 2171 N N . ARG B 1 14 ? -9.242 -27.328 -12.164 1 98.06 14 ARG B N 1
ATOM 2172 C CA . ARG B 1 14 ? -10.516 -27.625 -12.82 1 98.06 14 ARG B CA 1
ATOM 2173 C C . ARG B 1 14 ? -10.539 -27.078 -14.242 1 98.06 14 ARG B C 1
ATOM 2175 O O . ARG B 1 14 ? -10.992 -27.7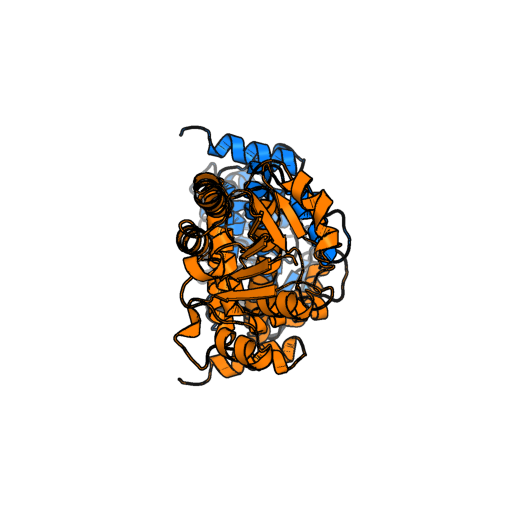66 -15.164 1 98.06 14 ARG B O 1
ATOM 2182 N N . THR B 1 15 ? -10.109 -25.828 -14.383 1 98.44 15 THR B N 1
ATOM 2183 C CA . THR B 1 15 ? -10.094 -25.203 -15.703 1 98.44 15 THR B CA 1
ATOM 2184 C C . THR B 1 15 ? -9.258 -26.031 -16.672 1 98.44 15 THR B C 1
ATOM 2186 O O . THR B 1 15 ? -9.68 -26.266 -17.812 1 98.44 15 THR B O 1
ATOM 2189 N N . PHE B 1 16 ? -8.109 -26.484 -16.234 1 98.38 16 PHE B N 1
ATOM 2190 C CA . PHE B 1 16 ? -7.27 -27.328 -17.062 1 98.38 16 PHE B CA 1
ATOM 2191 C C . PHE B 1 16 ? -7.973 -28.641 -17.391 1 98.38 16 PHE B C 1
ATOM 2193 O O . PHE B 1 16 ? -7.969 -29.078 -18.547 1 98.38 16 PHE B O 1
ATOM 2200 N N . ALA B 1 17 ? -8.578 -29.25 -16.422 1 98 17 ALA B N 1
ATOM 2201 C CA . ALA B 1 17 ? -9.281 -30.516 -16.625 1 98 17 ALA B CA 1
ATOM 2202 C C . ALA B 1 17 ? -10.375 -30.359 -17.688 1 98 17 ALA B C 1
ATOM 2204 O O . ALA B 1 17 ? -10.586 -31.266 -18.5 1 98 17 ALA B O 1
ATOM 2205 N N . GLU B 1 18 ? -11.039 -29.281 -17.672 1 97.94 18 GLU B N 1
ATOM 2206 C CA . GLU B 1 18 ? -12.148 -29.016 -18.578 1 97.94 18 GLU B CA 1
ATOM 2207 C C . GLU B 1 18 ? -11.641 -28.766 -20 1 97.94 18 GLU B C 1
ATOM 2209 O O . GLU B 1 18 ? -12.312 -29.109 -20.969 1 97.94 18 GLU B O 1
ATOM 2214 N N . ASP B 1 19 ? -10.508 -28.188 -20.094 1 97.75 19 ASP B N 1
ATOM 2215 C CA . ASP B 1 19 ? -10.094 -27.656 -21.391 1 97.75 19 ASP B CA 1
ATOM 2216 C C . ASP B 1 19 ? -9.133 -28.609 -22.094 1 97.75 19 ASP B C 1
ATOM 2218 O O . ASP B 1 19 ? -8.906 -28.5 -23.297 1 97.75 19 ASP B O 1
ATOM 2222 N N . LEU B 1 20 ? -8.492 -29.484 -21.328 1 96.44 20 LEU B N 1
ATOM 2223 C CA . LEU B 1 20 ? -7.598 -30.469 -21.953 1 96.44 20 LEU B CA 1
ATOM 2224 C C . LEU B 1 20 ? -8.391 -31.547 -22.672 1 96.44 20 LEU B C 1
ATOM 2226 O O . LEU B 1 20 ? -9.289 -32.156 -22.094 1 96.44 20 LEU B O 1
ATOM 2230 N N . HIS B 1 21 ? -8.055 -31.734 -23.922 1 90.69 21 HIS B N 1
ATOM 2231 C CA . HIS B 1 21 ? -8.742 -32.719 -24.75 1 90.69 21 HIS B CA 1
ATOM 2232 C C . HIS B 1 21 ? -7.746 -33.688 -25.391 1 90.69 21 HIS B C 1
ATOM 2234 O O . HIS B 1 21 ? -6.57 -33.344 -25.562 1 90.69 21 HIS B O 1
ATOM 2240 N N . GLY B 1 22 ? -8.242 -34.844 -25.672 1 90.75 22 GLY B N 1
ATOM 2241 C CA . GLY B 1 22 ? -7.426 -35.812 -26.391 1 90.75 22 GLY B CA 1
ATOM 2242 C C . GLY B 1 22 ? -6.348 -36.438 -25.547 1 90.75 22 GLY B C 1
ATOM 2243 O O . GLY B 1 22 ? -5.324 -36.906 -26.062 1 90.75 22 GLY B O 1
ATOM 2244 N N . CYS B 1 23 ? -6.469 -36.375 -24.219 1 94.69 23 CYS B N 1
ATOM 2245 C CA . CYS B 1 23 ? -5.5 -36.969 -23.297 1 94.69 23 CYS B CA 1
ATOM 2246 C C . CYS B 1 23 ? -6.199 -37.719 -22.172 1 94.69 23 CYS B C 1
ATOM 2248 O O . CYS B 1 23 ? -7.402 -37.531 -21.969 1 94.69 23 CYS B O 1
ATOM 2250 N N . GLU B 1 24 ? -5.535 -38.625 -21.609 1 96 24 GLU B N 1
ATOM 2251 C CA . GLU B 1 24 ? -5.984 -39.281 -20.375 1 96 24 GLU B CA 1
ATOM 2252 C C . GLU B 1 24 ? -5.641 -38.438 -19.156 1 96 24 GLU B C 1
ATOM 2254 O O . GLU B 1 24 ? -4.492 -38.031 -18.969 1 96 24 GLU B O 1
ATOM 2259 N N . LEU B 1 25 ? -6.652 -38.188 -18.344 1 97.25 25 LEU B N 1
ATOM 2260 C CA . LEU B 1 25 ? -6.457 -37.312 -17.203 1 97.25 25 LEU B CA 1
ATOM 2261 C C . LEU B 1 25 ? -6.504 -38.094 -15.891 1 97.25 25 LEU B C 1
ATOM 2263 O O . LEU B 1 25 ? -7.312 -39 -15.75 1 97.25 25 LEU B O 1
ATOM 2267 N N . SER B 1 26 ? -5.648 -37.812 -15.008 1 97.06 26 SER B N 1
ATOM 2268 C CA . SER B 1 26 ? -5.715 -38.219 -13.609 1 97.06 26 SER B CA 1
ATOM 2269 C C . SER B 1 26 ? -5.457 -37.031 -12.672 1 97.06 26 SER B C 1
ATOM 2271 O O . SER B 1 26 ? -4.969 -36 -13.102 1 97.06 26 SER B O 1
ATOM 2273 N N . THR B 1 27 ? -5.816 -37.188 -11.422 1 98.44 27 THR B N 1
ATOM 2274 C CA . THR B 1 27 ? -5.621 -36.062 -10.484 1 98.44 27 THR B CA 1
ATOM 2275 C C . THR B 1 27 ? -5.289 -36.594 -9.094 1 98.44 27 THR B C 1
ATOM 2277 O O . THR B 1 27 ? -5.543 -37.75 -8.781 1 98.44 27 THR B O 1
ATOM 2280 N N . TRP B 1 28 ? -4.645 -35.719 -8.367 1 98.25 28 TRP B N 1
ATOM 2281 C CA . TRP B 1 28 ? -4.41 -35.906 -6.934 1 98.25 28 TRP B CA 1
ATOM 2282 C C . TRP B 1 28 ? -4.461 -34.562 -6.203 1 98.25 28 TRP B C 1
ATOM 2284 O O . TRP B 1 28 ? -3.984 -33.562 -6.715 1 98.25 28 TRP B O 1
ATOM 2294 N N . ASP B 1 29 ? -5.035 -34.594 -5.098 1 98.19 29 ASP B N 1
ATOM 2295 C CA . ASP B 1 29 ? -5.164 -33.406 -4.219 1 98.19 29 ASP B CA 1
ATOM 2296 C C . ASP B 1 29 ? -5.172 -33.844 -2.752 1 98.19 29 ASP B C 1
ATOM 2298 O O . ASP B 1 29 ? -5.781 -34.844 -2.395 1 98.19 29 ASP B O 1
ATOM 2302 N N . THR B 1 30 ? -4.488 -33.156 -1.93 1 97.12 30 THR B N 1
ATOM 2303 C CA . THR B 1 30 ? -4.434 -33.469 -0.512 1 97.12 30 THR B CA 1
ATOM 2304 C C . THR B 1 30 ? -5.805 -33.312 0.138 1 97.12 30 THR B C 1
ATOM 2306 O O . THR B 1 30 ? -6.07 -33.875 1.201 1 97.12 30 THR B O 1
ATOM 2309 N N . ALA B 1 31 ? -6.652 -32.562 -0.516 1 96.12 31 ALA B N 1
ATOM 2310 C CA . ALA B 1 31 ? -7.957 -32.25 0.065 1 96.12 31 ALA B CA 1
ATOM 2311 C C . ALA B 1 31 ? -8.961 -33.375 -0.24 1 96.12 31 ALA B C 1
ATOM 2313 O O . ALA B 1 31 ? -10.117 -33.312 0.194 1 96.12 31 ALA B O 1
ATOM 2314 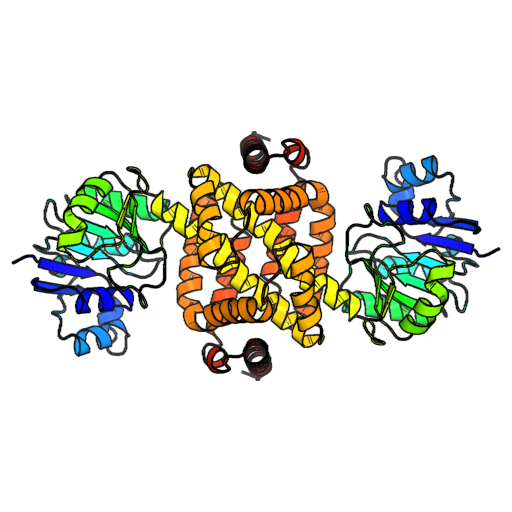N N . PHE B 1 32 ? -8.555 -34.406 -0.909 1 96.06 32 PHE B N 1
ATOM 2315 C CA . PHE B 1 32 ? -9.477 -35.5 -1.272 1 96.06 32 PHE B CA 1
ATOM 2316 C C . PHE B 1 32 ? -9.906 -36.281 -0.04 1 96.06 32 PHE B C 1
ATOM 2318 O O . PHE B 1 32 ? -10.891 -37 -0.079 1 96.06 32 PHE B O 1
ATOM 2325 N N . ASP B 1 33 ? -9.172 -36.094 1.018 1 93.44 33 ASP B N 1
ATOM 2326 C CA . ASP B 1 33 ? -9.57 -36.75 2.262 1 93.44 33 ASP B CA 1
ATOM 2327 C C . ASP B 1 33 ? -10.773 -36.062 2.887 1 93.44 33 ASP B C 1
ATOM 2329 O O . ASP B 1 33 ? -11.375 -36.594 3.832 1 93.44 33 ASP B O 1
ATOM 2333 N N . ARG B 1 34 ? -11.195 -34.938 2.377 1 94.19 34 ARG B N 1
ATOM 2334 C CA . ARG B 1 34 ? -12.375 -34.188 2.822 1 94.19 34 ARG B CA 1
ATOM 2335 C C . ARG B 1 34 ? -13.453 -34.188 1.747 1 94.19 34 ARG B C 1
ATOM 2337 O O . ARG B 1 34 ? -13.383 -33.406 0.79 1 94.19 34 ARG B O 1
ATOM 2344 N N . PRO B 1 35 ? -14.453 -34.875 1.861 1 92.38 35 PRO B N 1
ATOM 2345 C CA . PRO B 1 35 ? -15.461 -35.062 0.814 1 92.38 35 PRO B CA 1
ATOM 2346 C C . PRO B 1 35 ? -16.125 -33.75 0.415 1 92.38 35 PRO B C 1
ATOM 2348 O O . PRO B 1 35 ? -16.578 -33.594 -0.728 1 92.38 35 PRO B O 1
ATOM 2351 N N . ASP B 1 36 ? -16.094 -32.844 1.249 1 94.56 36 ASP B N 1
ATOM 2352 C CA . ASP B 1 36 ? -16.812 -31.609 0.997 1 94.56 36 ASP B CA 1
ATOM 2353 C C . ASP B 1 36 ? -15.883 -30.531 0.46 1 94.56 36 ASP B C 1
ATOM 2355 O O . ASP B 1 36 ? -16.312 -29.406 0.208 1 94.56 36 ASP B O 1
ATOM 2359 N N . SER B 1 37 ? -14.672 -30.906 0.244 1 95.81 37 SER B N 1
ATOM 2360 C CA . SER B 1 37 ? -13.719 -29.922 -0.272 1 95.81 37 SER B CA 1
ATOM 2361 C C . SER B 1 37 ? -14.039 -29.547 -1.715 1 95.81 37 SER B C 1
ATOM 2363 O O . SER B 1 37 ? -14.75 -30.281 -2.41 1 95.81 37 SER B O 1
ATOM 2365 N N . ALA B 1 38 ? -13.625 -28.375 -2.066 1 94.44 38 ALA B N 1
ATOM 2366 C CA . ALA B 1 38 ? -13.773 -27.938 -3.451 1 94.44 38 ALA B CA 1
ATOM 2367 C C . ALA B 1 38 ? -13.156 -28.953 -4.418 1 94.44 38 ALA B C 1
ATOM 2369 O O . ALA B 1 38 ? -13.719 -29.219 -5.48 1 94.44 38 ALA B O 1
ATOM 2370 N N . ALA B 1 39 ? -12.016 -29.484 -4.07 1 97.19 39 ALA B N 1
ATOM 2371 C CA . ALA B 1 39 ? -11.32 -30.453 -4.91 1 97.19 39 ALA B CA 1
ATOM 2372 C C . ALA B 1 39 ? -12.164 -31.719 -5.113 1 97.19 39 ALA B C 1
ATOM 2374 O O . ALA B 1 39 ? -12.266 -32.219 -6.23 1 97.19 39 ALA B O 1
ATOM 2375 N N . SER B 1 40 ? -12.75 -32.219 -4.031 1 96.88 40 SER B N 1
ATOM 2376 C CA . SER B 1 40 ? -13.586 -33.406 -4.113 1 96.88 40 SER B CA 1
ATOM 2377 C C . SER B 1 40 ? -14.82 -33.156 -4.973 1 96.88 40 SER B C 1
ATOM 2379 O O . SER B 1 40 ? -15.203 -34 -5.781 1 96.88 40 SER B O 1
ATOM 2381 N N . ARG B 1 41 ? -15.406 -31.984 -4.801 1 97.12 41 ARG B N 1
ATOM 2382 C CA . ARG B 1 41 ? -16.562 -31.625 -5.617 1 97.12 41 ARG B CA 1
ATOM 2383 C C . ARG B 1 41 ? -16.188 -31.547 -7.094 1 97.12 41 ARG B C 1
ATOM 2385 O O . ARG B 1 41 ? -16.906 -32.062 -7.949 1 97.12 41 ARG B O 1
ATOM 2392 N N . ASN B 1 42 ? -15.094 -30.953 -7.328 1 98 42 ASN B N 1
ATOM 2393 C CA . ASN B 1 42 ? -14.633 -30.812 -8.703 1 98 42 ASN B CA 1
ATOM 2394 C C . ASN B 1 42 ? -14.344 -32.156 -9.344 1 98 42 ASN B C 1
ATOM 2396 O O . ASN B 1 42 ? -14.711 -32.406 -10.492 1 98 42 ASN B O 1
ATOM 2400 N N . ALA B 1 43 ? -13.711 -33.062 -8.609 1 97.19 43 ALA B N 1
ATOM 2401 C CA . ALA B 1 43 ? -13.414 -34.375 -9.125 1 97.19 43 ALA B CA 1
ATOM 2402 C C . ALA B 1 43 ? -14.695 -35.125 -9.492 1 97.19 43 ALA B C 1
ATOM 2404 O O . ALA B 1 43 ? -14.773 -35.75 -10.555 1 97.19 43 ALA B O 1
ATOM 2405 N N . ALA B 1 44 ? -15.68 -35.062 -8.648 1 95.62 44 ALA B N 1
ATOM 2406 C CA . ALA B 1 44 ? -16.953 -35.719 -8.875 1 95.62 44 ALA B CA 1
ATOM 2407 C C . ALA B 1 44 ? -17.656 -35.156 -10.102 1 95.62 44 ALA B C 1
ATOM 2409 O O . ALA B 1 44 ? -18.172 -35.938 -10.93 1 95.62 44 ALA B O 1
ATOM 2410 N N . GLU B 1 45 ? -17.672 -33.906 -10.211 1 97.38 45 GLU B N 1
ATOM 2411 C CA . GLU B 1 45 ? -18.359 -33.25 -11.312 1 97.38 45 GLU B CA 1
ATOM 2412 C C . GLU B 1 45 ? -17.672 -33.5 -12.641 1 97.38 45 GLU B C 1
ATOM 2414 O O . GLU B 1 45 ? -18.328 -33.656 -13.672 1 97.38 45 GLU B O 1
ATOM 2419 N N . LEU B 1 46 ? -16.375 -33.562 -12.609 1 97.12 46 LEU B N 1
ATOM 2420 C CA . LEU B 1 46 ? -15.586 -33.719 -13.82 1 97.12 46 LEU B CA 1
ATOM 2421 C C . LEU B 1 46 ? -15.492 -35.188 -14.242 1 97.12 46 LEU B C 1
ATOM 2423 O O . LEU B 1 46 ? -15.188 -35.469 -15.398 1 97.12 46 LEU B O 1
ATOM 2427 N N . GLY B 1 47 ? -15.688 -36.062 -13.297 1 95.62 47 GLY B N 1
ATOM 2428 C CA . GLY B 1 47 ? -15.555 -37.5 -13.578 1 95.62 47 GLY B CA 1
ATOM 2429 C C . GLY B 1 47 ? -14.133 -37.906 -13.906 1 95.62 47 GLY B C 1
ATOM 2430 O O . GLY B 1 47 ? -13.914 -38.781 -14.727 1 95.62 47 GLY B O 1
ATOM 2431 N N . ILE B 1 48 ? -13.188 -37.281 -13.344 1 94.88 48 ILE B N 1
ATOM 2432 C CA . ILE B 1 48 ? -11.789 -37.531 -13.617 1 94.88 48 ILE B CA 1
ATOM 2433 C C . ILE B 1 48 ? -11.273 -38.625 -12.656 1 94.88 48 ILE B C 1
ATOM 2435 O O . ILE B 1 48 ? -11.766 -38.75 -11.531 1 94.88 48 ILE B O 1
ATOM 2439 N N . THR B 1 49 ? -10.336 -39.375 -13.039 1 94.88 49 THR B N 1
ATOM 2440 C CA . THR B 1 49 ? -9.758 -40.438 -12.234 1 94.88 49 THR B CA 1
ATOM 2441 C C . THR B 1 49 ? -8.977 -39.875 -11.055 1 94.88 49 THR B C 1
ATOM 2443 O O . THR B 1 49 ? -8.016 -39.125 -11.25 1 94.88 49 THR B O 1
ATOM 2446 N N . VAL B 1 50 ? -9.336 -40.25 -9.883 1 96.81 50 VAL B N 1
ATOM 2447 C CA . VAL B 1 50 ? -8.617 -39.875 -8.664 1 96.81 50 VAL B CA 1
ATOM 2448 C C . VAL B 1 50 ? -7.609 -40.969 -8.305 1 96.81 50 VAL B C 1
ATOM 2450 O O . VAL B 1 50 ? -7.984 -42.125 -8.094 1 96.81 50 VAL B O 1
ATOM 2453 N N . ALA B 1 51 ? -6.363 -40.625 -8.258 1 97.25 51 ALA B N 1
ATOM 2454 C CA . ALA B 1 51 ? -5.309 -41.594 -7.961 1 97.25 51 ALA B CA 1
ATOM 2455 C C . ALA B 1 51 ? -5.258 -41.906 -6.469 1 97.25 51 ALA B C 1
ATOM 2457 O O . ALA B 1 51 ? -5.762 -41.125 -5.648 1 97.25 51 ALA B O 1
ATOM 2458 N N . ALA B 1 52 ? -4.605 -42.969 -6.109 1 95.75 52 ALA B N 1
ATOM 2459 C CA . ALA B 1 52 ? -4.52 -43.438 -4.723 1 95.75 52 ALA B CA 1
ATOM 2460 C C . ALA B 1 52 ? -3.477 -42.625 -3.947 1 95.75 52 ALA B C 1
ATOM 2462 O O . ALA B 1 52 ? -3.547 -42.531 -2.721 1 95.75 52 ALA B O 1
ATOM 2463 N N . SER B 1 53 ? -2.504 -42.125 -4.668 1 97.44 53 SER B N 1
ATOM 2464 C CA . SER B 1 53 ? -1.435 -41.344 -4.094 1 97.44 53 SER B CA 1
ATOM 2465 C C . SER B 1 53 ? -0.816 -40.406 -5.137 1 97.44 53 SER B C 1
ATOM 2467 O O . SER B 1 53 ? -1.077 -40.562 -6.332 1 97.44 53 SER B O 1
ATOM 2469 N N . ALA B 1 54 ? 0.014 -39.469 -4.613 1 98.12 54 ALA B N 1
ATOM 2470 C CA . ALA B 1 54 ? 0.658 -38.531 -5.523 1 98.12 54 ALA B CA 1
ATOM 2471 C C . ALA B 1 54 ? 1.602 -39.25 -6.48 1 98.12 54 ALA B C 1
ATOM 2473 O O . ALA B 1 54 ? 1.56 -39 -7.691 1 98.12 54 ALA B O 1
ATOM 2474 N N . PRO B 1 55 ? 2.436 -40.188 -5.93 1 98.19 55 PRO B N 1
ATOM 2475 C CA . PRO B 1 55 ? 3.301 -40.938 -6.859 1 98.19 55 PRO B CA 1
ATOM 2476 C C . PRO B 1 55 ? 2.512 -41.75 -7.883 1 98.19 55 PRO B C 1
ATOM 2478 O O . PRO B 1 55 ? 2.887 -41.781 -9.055 1 98.19 55 PRO B O 1
ATOM 2481 N N . ASP B 1 56 ? 1.436 -42.344 -7.48 1 97.88 56 ASP B N 1
ATOM 2482 C CA . ASP B 1 56 ? 0.594 -43.094 -8.398 1 97.88 56 ASP B CA 1
ATOM 2483 C C . ASP B 1 56 ? -0.002 -42.188 -9.477 1 97.88 56 ASP B C 1
ATOM 2485 O O . ASP B 1 56 ? -0.124 -42.594 -10.633 1 97.88 56 ASP B O 1
ATOM 2489 N N . ALA B 1 57 ? -0.358 -41 -9.133 1 97.94 57 ALA B N 1
ATOM 2490 C CA . ALA B 1 57 ? -1.015 -40.062 -10.039 1 97.94 57 ALA B CA 1
ATOM 2491 C C . ALA B 1 57 ? -0.1 -39.688 -11.203 1 97.94 57 ALA B C 1
ATOM 2493 O O . ALA B 1 57 ? -0.554 -39.562 -12.344 1 97.94 57 ALA B O 1
ATOM 2494 N N . VAL B 1 58 ? 1.162 -39.562 -10.891 1 98.19 58 VAL B N 1
ATOM 2495 C CA . VAL B 1 58 ? 2.049 -39 -11.906 1 98.19 58 VAL B CA 1
ATOM 2496 C C . VAL B 1 58 ? 2.777 -40.125 -12.633 1 98.19 58 VAL B C 1
ATOM 2498 O O . VAL B 1 58 ? 3.568 -39.875 -13.547 1 98.19 58 VAL B O 1
ATOM 2501 N N . GLY B 1 59 ? 2.494 -41.344 -12.133 1 96.38 59 GLY B N 1
ATOM 2502 C CA . GLY B 1 59 ? 3.115 -42.469 -12.805 1 96.38 59 GLY B CA 1
ATOM 2503 C C . GLY B 1 59 ? 2.795 -42.531 -14.289 1 96.38 59 GLY B C 1
ATOM 2504 O O . GLY B 1 59 ? 1.638 -42.719 -14.672 1 96.38 59 GLY B O 1
ATOM 2505 N N . GLY B 1 60 ? 3.797 -42.344 -15.195 1 96 60 GLY B N 1
ATOM 2506 C CA . GLY B 1 60 ? 3.619 -42.438 -16.641 1 96 60 GLY B CA 1
ATOM 2507 C C . GLY B 1 60 ? 3.105 -41.156 -17.266 1 96 60 GLY B C 1
ATOM 2508 O O . GLY B 1 60 ? 2.883 -41.125 -18.484 1 96 60 GLY B O 1
ATOM 2509 N N . ALA B 1 61 ? 2.889 -40.156 -16.516 1 98.19 61 ALA B N 1
ATOM 2510 C CA . ALA B 1 61 ? 2.389 -38.875 -17.047 1 98.19 61 ALA B CA 1
ATOM 2511 C C . ALA B 1 61 ? 3.418 -38.219 -17.969 1 98.19 61 ALA B C 1
ATOM 2513 O O . ALA B 1 61 ? 4.617 -38.25 -17.672 1 98.19 61 ALA B O 1
ATOM 2514 N N . ASP B 1 62 ? 2.949 -37.688 -19.094 1 98.19 62 ASP B N 1
ATOM 2515 C CA . ASP B 1 62 ? 3.789 -36.875 -19.969 1 98.19 62 ASP B CA 1
ATOM 2516 C C . ASP B 1 62 ? 3.889 -35.438 -19.469 1 98.19 62 ASP B C 1
ATOM 2518 O O . ASP B 1 62 ? 4.898 -34.781 -19.688 1 98.19 62 ASP B O 1
ATOM 2522 N N . LEU B 1 63 ? 2.859 -34.969 -18.844 1 98.5 63 LEU B N 1
ATOM 2523 C CA . LEU B 1 63 ? 2.734 -33.625 -18.297 1 98.5 63 LEU B CA 1
ATOM 2524 C C . LEU B 1 63 ? 2.066 -33.656 -16.922 1 98.5 63 LEU B C 1
ATOM 2526 O O . LEU B 1 63 ? 0.998 -34.25 -16.766 1 98.5 63 LEU B O 1
ATOM 2530 N N . VAL B 1 64 ? 2.723 -33.094 -15.961 1 98.81 64 VAL B N 1
ATOM 2531 C CA . VAL B 1 64 ? 2.17 -32.875 -14.633 1 98.81 64 VAL B CA 1
ATOM 2532 C C . VAL B 1 64 ? 1.923 -31.359 -14.43 1 98.81 64 VAL B C 1
ATOM 2534 O O . VAL B 1 64 ? 2.836 -30.547 -14.586 1 98.81 64 VAL B O 1
ATOM 2537 N N . ILE B 1 65 ? 0.697 -30.984 -14.133 1 98.75 65 ILE B N 1
ATOM 2538 C CA . ILE B 1 65 ? 0.34 -29.594 -13.82 1 98.75 65 ILE B CA 1
ATOM 2539 C C . ILE B 1 65 ? 0.152 -29.438 -12.32 1 98.75 65 ILE B C 1
ATOM 2541 O O . ILE B 1 65 ? -0.72 -30.078 -11.719 1 98.75 65 ILE B O 1
ATOM 2545 N N . SER B 1 66 ? 0.996 -28.672 -11.727 1 98.88 66 SER B N 1
ATOM 2546 C CA . SER B 1 66 ? 0.897 -28.406 -10.297 1 98.88 66 SER B CA 1
ATOM 2547 C C . SER B 1 66 ? 0.211 -27.062 -10.039 1 98.88 66 SER B C 1
ATOM 2549 O O . SER B 1 66 ? 0.756 -26.016 -10.367 1 98.88 66 SER B O 1
ATOM 2551 N N . ALA B 1 67 ? -0.928 -27.047 -9.539 1 98.31 67 ALA B N 1
ATOM 2552 C CA . ALA B 1 67 ? -1.734 -25.875 -9.188 1 98.31 67 ALA B CA 1
ATOM 2553 C C . ALA B 1 67 ? -2.283 -26 -7.766 1 98.31 67 ALA B C 1
ATOM 2555 O O . ALA B 1 67 ? -3.498 -26.078 -7.57 1 98.31 67 ALA B O 1
ATOM 2556 N N . VAL B 1 68 ? -1.389 -26 -6.797 1 98.06 68 VAL B N 1
ATOM 2557 C CA . VAL B 1 68 ? -1.731 -26.125 -5.387 1 98.06 68 VAL B CA 1
ATOM 2558 C C . VAL B 1 68 ? -1.659 -24.75 -4.715 1 98.06 68 VAL B C 1
ATOM 2560 O O . VAL B 1 68 ? -1.448 -23.734 -5.383 1 98.06 68 VAL B O 1
ATOM 2563 N N . THR B 1 69 ? -1.957 -24.672 -3.441 1 95.88 69 THR B N 1
ATOM 2564 C CA . THR B 1 69 ? -1.866 -23.422 -2.717 1 95.88 69 THR B CA 1
ATOM 2565 C C . THR B 1 69 ? -0.417 -22.953 -2.625 1 95.88 69 THR B C 1
ATOM 2567 O O . THR B 1 69 ? 0.509 -23.766 -2.688 1 95.88 69 THR B O 1
ATOM 2570 N N . ALA B 1 70 ? -0.23 -21.703 -2.469 1 95.25 70 ALA B N 1
ATOM 2571 C CA . ALA B 1 70 ? 1.079 -21.062 -2.537 1 95.25 70 ALA B CA 1
ATOM 2572 C C . ALA B 1 70 ? 2.064 -21.703 -1.572 1 95.25 70 ALA B C 1
ATOM 2574 O O . ALA B 1 70 ? 3.225 -21.938 -1.92 1 95.25 70 ALA B O 1
ATOM 2575 N N . ALA B 1 71 ? 1.606 -22.094 -0.432 1 94.44 71 ALA B N 1
ATOM 2576 C CA . ALA B 1 71 ? 2.48 -22.609 0.618 1 94.44 71 ALA B CA 1
ATOM 2577 C C . ALA B 1 71 ? 2.896 -24.047 0.324 1 94.44 71 ALA B C 1
ATOM 2579 O O . ALA B 1 71 ? 3.85 -24.547 0.916 1 94.44 71 ALA B O 1
ATOM 2580 N N . ASN B 1 72 ? 2.293 -24.703 -0.645 1 97.62 72 ASN B N 1
ATOM 2581 C CA . ASN B 1 72 ? 2.477 -26.141 -0.803 1 97.62 72 ASN B CA 1
ATOM 2582 C C . ASN B 1 72 ? 3.275 -26.469 -2.062 1 97.62 72 ASN B C 1
ATOM 2584 O O . ASN B 1 72 ? 3.338 -27.625 -2.479 1 97.62 72 ASN B O 1
ATOM 2588 N N . CYS B 1 73 ? 3.871 -25.5 -2.617 1 98.19 73 CYS B N 1
ATOM 2589 C CA . CYS B 1 73 ? 4.625 -25.641 -3.855 1 98.19 73 CYS B CA 1
ATOM 2590 C C . CYS B 1 73 ? 5.699 -26.719 -3.717 1 98.19 73 CYS B C 1
ATOM 2592 O O . CYS B 1 73 ? 5.738 -27.672 -4.5 1 98.19 73 CYS B O 1
ATOM 2594 N N . VAL B 1 74 ? 6.539 -26.641 -2.719 1 98.81 74 VAL B N 1
ATOM 2595 C CA . VAL B 1 74 ? 7.652 -27.562 -2.529 1 98.81 74 VAL B CA 1
ATOM 2596 C C . VAL B 1 74 ? 7.125 -28.922 -2.1 1 98.81 74 VAL B C 1
ATOM 2598 O O . VAL B 1 74 ? 7.582 -29.953 -2.596 1 98.81 74 VAL B O 1
ATOM 2601 N N . ASP B 1 75 ? 6.145 -28.922 -1.251 1 98.75 75 ASP B N 1
ATOM 2602 C CA . ASP B 1 75 ? 5.551 -30.172 -0.781 1 98.75 75 ASP B CA 1
ATOM 2603 C C . ASP B 1 75 ? 4.961 -30.969 -1.941 1 98.75 75 ASP B C 1
ATOM 2605 O O . ASP B 1 75 ? 5.066 -32.188 -1.973 1 98.75 75 ASP B O 1
ATOM 2609 N N . ALA B 1 76 ? 4.312 -30.312 -2.854 1 98.81 76 ALA B N 1
ATOM 2610 C CA . ALA B 1 76 ? 3.74 -30.984 -4.02 1 98.81 76 ALA B CA 1
ATOM 2611 C C . ALA B 1 76 ? 4.828 -31.641 -4.859 1 98.81 76 ALA B C 1
ATOM 2613 O O . ALA B 1 76 ? 4.672 -32.781 -5.312 1 98.81 76 ALA B O 1
ATOM 2614 N N . ALA B 1 77 ? 5.91 -30.938 -5.074 1 98.88 77 ALA B N 1
ATOM 2615 C CA . ALA B 1 77 ? 7.035 -31.484 -5.828 1 98.88 77 ALA B CA 1
ATOM 2616 C C . ALA B 1 77 ? 7.605 -32.719 -5.145 1 98.88 77 ALA B C 1
ATOM 2618 O O . ALA B 1 77 ? 7.855 -33.75 -5.797 1 98.88 77 ALA B O 1
ATOM 2619 N N . VAL B 1 78 ? 7.793 -32.625 -3.838 1 98.81 78 VAL B N 1
ATOM 2620 C CA . VAL B 1 78 ? 8.336 -33.719 -3.068 1 98.81 78 VAL B CA 1
ATOM 2621 C C . VAL B 1 78 ? 7.391 -34.938 -3.156 1 98.81 78 VAL B C 1
ATOM 2623 O O . VAL B 1 78 ? 7.836 -36.062 -3.332 1 98.81 78 VAL B O 1
ATOM 2626 N N . ALA B 1 79 ? 6.164 -34.656 -3.078 1 98.62 79 ALA B N 1
ATOM 2627 C 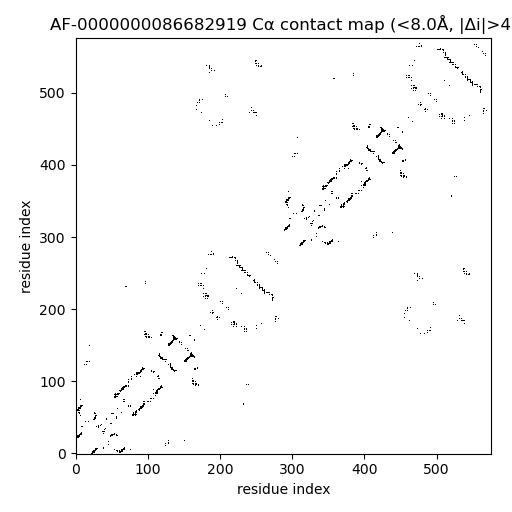CA . ALA B 1 79 ? 5.152 -35.719 -3.033 1 98.62 79 ALA B CA 1
ATOM 2628 C C . ALA B 1 79 ? 5.152 -36.531 -4.324 1 98.62 79 ALA B C 1
ATOM 2630 O O . ALA B 1 79 ? 4.875 -37.719 -4.309 1 98.62 79 ALA B O 1
ATOM 2631 N N . VAL B 1 80 ? 5.469 -35.969 -5.445 1 98.5 80 VAL B N 1
ATOM 2632 C CA . VAL B 1 80 ? 5.309 -36.656 -6.719 1 98.5 80 VAL B CA 1
ATOM 2633 C C . VAL B 1 80 ? 6.652 -37.219 -7.176 1 98.5 80 VAL B C 1
ATOM 2635 O O . VAL B 1 80 ? 6.719 -38 -8.133 1 98.5 80 VAL B O 1
ATOM 2638 N N . ALA B 1 81 ? 7.711 -36.844 -6.531 1 98.38 81 ALA B N 1
ATOM 2639 C CA . ALA B 1 81 ? 9.078 -37.094 -6.992 1 98.38 81 ALA B CA 1
ATOM 2640 C C . ALA B 1 81 ? 9.32 -38.562 -7.234 1 98.38 81 ALA B C 1
ATOM 2642 O O . ALA B 1 81 ? 9.961 -38.969 -8.219 1 98.38 81 ALA B O 1
ATOM 2643 N N . ALA B 1 82 ? 8.812 -39.406 -6.379 1 97.56 82 ALA B N 1
ATOM 2644 C CA . ALA B 1 82 ? 9.094 -40.844 -6.453 1 97.56 82 ALA B CA 1
ATOM 2645 C C . ALA B 1 82 ? 8.367 -41.469 -7.637 1 97.56 82 ALA B C 1
ATOM 2647 O O . ALA B 1 82 ? 8.727 -42.562 -8.078 1 97.56 82 ALA B O 1
ATOM 2648 N N . GLY B 1 83 ? 7.406 -40.812 -8.18 1 98.44 83 GLY B N 1
ATOM 2649 C CA . GLY B 1 83 ? 6.578 -41.438 -9.211 1 98.44 83 GLY B CA 1
ATOM 2650 C C . GLY B 1 83 ? 6.762 -40.812 -10.578 1 98.44 83 GLY B C 1
ATOM 2651 O O . GLY B 1 83 ? 6.297 -41.344 -11.578 1 98.44 83 GLY B O 1
ATOM 2652 N N . ILE B 1 84 ? 7.445 -39.688 -10.672 1 98.25 84 ILE B N 1
ATOM 2653 C CA . ILE B 1 84 ? 7.5 -38.938 -11.922 1 98.25 84 ILE B CA 1
ATOM 2654 C C . ILE B 1 84 ? 8.336 -39.719 -12.945 1 98.25 84 ILE B C 1
ATOM 2656 O O . ILE B 1 84 ? 9.375 -40.281 -12.617 1 98.25 84 ILE B O 1
ATOM 2660 N N . ARG B 1 85 ? 7.816 -39.75 -14.141 1 96.56 85 ARG B N 1
ATOM 2661 C CA . ARG B 1 85 ? 8.5 -40.406 -15.242 1 96.56 85 ARG B CA 1
ATOM 2662 C C . ARG B 1 85 ? 9.688 -39.594 -15.727 1 96.56 85 ARG B C 1
ATOM 2664 O O . ARG B 1 85 ? 9.609 -38.375 -15.805 1 96.56 85 ARG B O 1
ATOM 2671 N N . GLY B 1 86 ? 10.727 -40.312 -16.109 1 97.44 86 GLY B N 1
ATOM 2672 C CA . GLY B 1 86 ? 11.852 -39.625 -16.719 1 97.44 86 GLY B CA 1
ATOM 2673 C C . GLY B 1 86 ? 11.461 -38.781 -17.938 1 97.44 86 GLY B C 1
ATOM 2674 O O . GLY B 1 86 ? 10.789 -39.281 -18.828 1 97.44 86 GLY B O 1
ATOM 2675 N N . GLY B 1 87 ? 11.852 -37.469 -17.859 1 98 87 GLY B N 1
ATOM 2676 C CA . GLY B 1 87 ? 11.617 -36.594 -19 1 98 87 GLY B CA 1
ATOM 2677 C C . GLY B 1 87 ? 10.25 -35.938 -18.984 1 98 87 GLY B C 1
ATOM 2678 O O . GLY B 1 87 ? 9.953 -35.062 -19.812 1 98 87 GLY B O 1
ATOM 2679 N N . ALA B 1 88 ? 9.391 -36.312 -18.062 1 98.38 88 ALA B N 1
ATOM 2680 C CA . ALA B 1 88 ? 8.062 -35.719 -17.969 1 98.38 88 ALA B CA 1
ATOM 2681 C C . ALA B 1 88 ? 8.148 -34.219 -17.656 1 98.38 88 ALA B C 1
ATOM 2683 O O . ALA B 1 88 ? 9.016 -33.781 -16.891 1 98.38 88 ALA B O 1
ATOM 2684 N N . TRP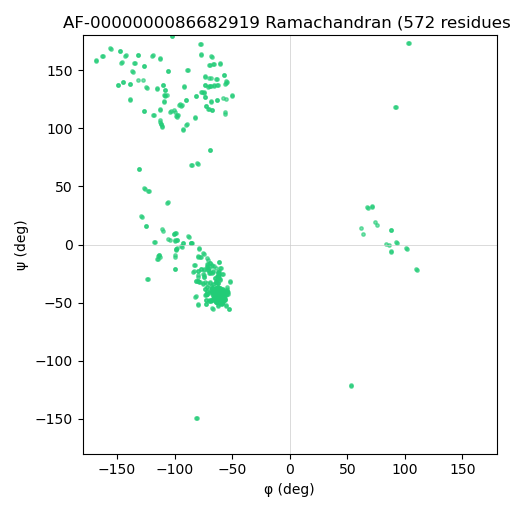 B 1 89 ? 7.242 -33.469 -18.281 1 98.75 89 TRP B N 1
ATOM 2685 C CA . TRP B 1 89 ? 7.129 -32.062 -17.938 1 98.75 89 TRP B CA 1
ATOM 2686 C C . TRP B 1 89 ? 6.449 -31.875 -16.594 1 98.75 89 TRP B C 1
ATOM 2688 O O . TRP B 1 89 ? 5.449 -32.531 -16.297 1 98.75 89 TRP B O 1
ATOM 2698 N N . TYR B 1 90 ? 7.035 -31.094 -15.75 1 98.88 90 TYR B N 1
ATOM 2699 C CA . TYR B 1 90 ? 6.395 -30.625 -14.531 1 98.88 90 TYR B CA 1
ATOM 2700 C C . TYR B 1 90 ? 6.125 -29.125 -14.602 1 98.88 90 TYR B C 1
ATOM 2702 O O . TYR B 1 90 ? 7.039 -28.312 -14.422 1 98.88 90 TYR B O 1
ATOM 2710 N N . PHE B 1 91 ? 4.863 -28.75 -14.844 1 98.81 91 PHE B N 1
ATOM 2711 C CA . PHE B 1 91 ? 4.395 -27.375 -15.039 1 98.81 91 PHE B CA 1
ATOM 2712 C C . PHE B 1 91 ? 3.918 -26.781 -13.719 1 98.81 91 PHE B C 1
ATOM 2714 O O . PHE B 1 91 ? 2.773 -26.984 -13.312 1 98.81 91 PHE B O 1
ATOM 2721 N N . ASP B 1 92 ? 4.762 -25.984 -13.07 1 98.88 92 ASP B N 1
ATOM 2722 C CA . ASP B 1 92 ? 4.508 -25.453 -11.734 1 98.88 92 ASP B CA 1
ATOM 2723 C C . ASP B 1 92 ? 3.781 -24.109 -11.812 1 98.88 92 ASP B C 1
ATOM 2725 O O . ASP B 1 92 ? 4.414 -23.062 -11.961 1 98.88 92 ASP B O 1
ATOM 2729 N N . LEU B 1 93 ? 2.518 -24.094 -11.57 1 98.56 93 LEU B N 1
ATOM 2730 C CA . LEU B 1 93 ? 1.68 -22.891 -11.656 1 98.56 93 LEU B CA 1
ATOM 2731 C C . LEU B 1 93 ? 1.457 -22.281 -10.281 1 98.56 93 LEU B C 1
ATOM 2733 O O . LEU B 1 93 ? 0.615 -21.406 -10.117 1 98.56 93 LEU B O 1
ATOM 2737 N N . ASN B 1 94 ? 2.15 -22.75 -9.305 1 98.31 94 ASN B N 1
ATOM 2738 C CA . ASN B 1 94 ? 1.941 -22.297 -7.934 1 98.31 94 ASN B CA 1
ATOM 2739 C C . ASN B 1 94 ? 2.49 -20.891 -7.723 1 98.31 94 ASN B C 1
ATOM 2741 O O . ASN B 1 94 ? 3.564 -20.562 -8.227 1 98.31 94 ASN B O 1
ATOM 2745 N N . SER B 1 95 ? 1.713 -20.031 -7 1 97.88 95 SER B N 1
ATOM 2746 C CA . SER B 1 95 ? 2.117 -18.672 -6.711 1 97.88 95 SER B CA 1
ATOM 2747 C C . SER B 1 95 ? 3.096 -18.609 -5.543 1 97.88 95 SER B C 1
ATOM 2749 O O . SER B 1 95 ? 2.768 -18.078 -4.477 1 97.88 95 SER B O 1
ATOM 2751 N N . SER B 1 96 ? 4.305 -19.094 -5.762 1 98.62 96 SER B N 1
ATOM 2752 C CA . SER B 1 96 ? 5.305 -19.25 -4.711 1 98.62 96 SER B CA 1
ATOM 2753 C C . SER B 1 96 ? 6.547 -18.422 -5.004 1 98.62 96 SER B C 1
ATOM 2755 O O . SER B 1 96 ? 6.777 -18.016 -6.148 1 98.62 96 SER B O 1
ATOM 2757 N N . SER B 1 97 ? 7.324 -18.203 -4.008 1 98.88 97 SER B N 1
ATOM 2758 C CA . SER B 1 97 ? 8.5 -17.344 -4.105 1 98.88 97 SER B CA 1
ATOM 2759 C C . SER B 1 97 ? 9.57 -17.969 -5 1 98.88 97 SER B C 1
ATOM 2761 O O . SER B 1 97 ? 9.562 -19.172 -5.23 1 98.88 97 SER B O 1
ATOM 2763 N N . PRO B 1 98 ? 10.523 -17.141 -5.477 1 98.88 98 PRO B N 1
ATOM 2764 C CA . PRO B 1 98 ? 11.648 -17.656 -6.262 1 98.88 98 PRO B CA 1
ATOM 2765 C C . PRO B 1 98 ? 12.422 -18.734 -5.527 1 98.88 98 PRO B C 1
ATOM 2767 O O . PRO B 1 98 ? 12.82 -19.734 -6.137 1 98.88 98 PRO B O 1
ATOM 2770 N N . GLY B 1 99 ? 12.648 -18.531 -4.246 1 98.81 99 GLY B N 1
ATOM 2771 C CA . GLY B 1 99 ? 13.336 -19.562 -3.477 1 98.81 99 GLY B CA 1
ATOM 2772 C C . GLY B 1 99 ? 12.594 -20.875 -3.438 1 98.81 99 GLY B C 1
ATOM 2773 O O . GLY B 1 99 ? 13.195 -21.938 -3.621 1 98.81 99 GLY B O 1
ATOM 2774 N N . HIS B 1 100 ? 11.359 -20.859 -3.236 1 98.88 100 HIS B N 1
ATOM 2775 C CA . HIS B 1 100 ? 10.547 -22.078 -3.213 1 98.88 100 HIS B CA 1
ATOM 2776 C C . HIS B 1 100 ? 10.484 -22.734 -4.59 1 98.88 100 HIS B C 1
ATOM 2778 O O . HIS B 1 100 ? 10.516 -23.953 -4.703 1 98.88 100 HIS B O 1
ATOM 2784 N N . LYS B 1 101 ? 10.344 -21.906 -5.621 1 98.88 101 LYS B N 1
ATOM 2785 C CA . LYS B 1 101 ? 10.391 -22.438 -6.98 1 98.88 101 LYS B CA 1
ATOM 2786 C C . LYS B 1 101 ? 11.703 -23.172 -7.242 1 98.88 101 LYS B C 1
ATOM 2788 O O . LYS B 1 101 ? 11.719 -24.234 -7.863 1 98.88 101 LYS B O 1
ATOM 2793 N N . THR B 1 102 ? 12.766 -22.562 -6.824 1 98.81 102 THR B N 1
ATOM 2794 C CA . THR B 1 102 ? 14.086 -23.156 -7.008 1 98.81 102 THR B CA 1
ATOM 2795 C C . THR B 1 102 ? 14.188 -24.5 -6.285 1 98.81 102 THR B C 1
ATOM 2797 O O . THR B 1 102 ? 14.727 -25.453 -6.824 1 98.81 102 THR B O 1
ATOM 2800 N N . GLU B 1 103 ? 13.68 -24.531 -5.098 1 98.88 103 GLU B N 1
ATOM 2801 C CA . GLU B 1 103 ? 13.68 -25.766 -4.332 1 98.88 103 GLU B CA 1
ATOM 2802 C C . GLU B 1 103 ? 12.844 -26.844 -5.031 1 98.88 103 GLU B C 1
ATOM 2804 O O . GLU B 1 103 ? 13.281 -28 -5.145 1 98.88 103 GLU B O 1
ATOM 2809 N N . ALA B 1 104 ? 11.695 -26.5 -5.48 1 98.94 104 ALA B N 1
ATOM 2810 C CA . ALA B 1 104 ? 10.836 -27.438 -6.203 1 98.94 104 ALA B CA 1
ATOM 2811 C C . ALA B 1 104 ? 11.523 -27.938 -7.469 1 98.94 104 ALA B C 1
ATOM 2813 O O . ALA B 1 104 ? 11.453 -29.125 -7.785 1 98.94 104 ALA B O 1
ATOM 2814 N N . ALA B 1 105 ? 12.141 -27.062 -8.148 1 98.88 105 ALA B N 1
ATOM 2815 C CA . ALA B 1 105 ? 12.867 -27.422 -9.367 1 98.88 105 ALA B CA 1
ATOM 2816 C C . ALA B 1 105 ? 13.938 -28.469 -9.07 1 98.88 105 ALA B C 1
ATOM 2818 O O . ALA B 1 105 ? 14.086 -29.438 -9.82 1 98.88 105 ALA B O 1
ATOM 2819 N N . ARG B 1 106 ? 14.688 -28.219 -7.992 1 98.75 106 ARG B N 1
ATOM 2820 C CA . ARG B 1 106 ? 15.727 -29.172 -7.602 1 98.75 106 ARG B CA 1
ATOM 2821 C C . ARG B 1 106 ? 15.148 -30.562 -7.352 1 98.75 106 ARG B C 1
ATOM 2823 O O . ARG B 1 106 ? 15.727 -31.562 -7.777 1 98.75 106 ARG B O 1
ATOM 2830 N N . VAL B 1 107 ? 14.07 -30.594 -6.727 1 98.88 107 VAL B N 1
ATOM 2831 C CA . VAL B 1 107 ? 13.422 -31.859 -6.387 1 98.88 107 VAL B CA 1
ATOM 2832 C C . VAL B 1 107 ? 13 -32.594 -7.66 1 98.88 107 VAL B C 1
ATOM 2834 O O . VAL B 1 107 ? 13.32 -33.75 -7.852 1 98.88 107 VAL B O 1
ATOM 2837 N N . ILE B 1 108 ? 12.328 -31.938 -8.562 1 98.88 108 ILE B N 1
ATOM 2838 C CA . ILE B 1 108 ? 11.75 -32.531 -9.758 1 98.88 108 ILE B CA 1
ATOM 2839 C C . ILE B 1 108 ? 12.859 -32.938 -10.719 1 98.88 108 ILE B C 1
ATOM 2841 O O . ILE B 1 108 ? 12.859 -34.062 -11.234 1 98.88 108 ILE B O 1
ATOM 2845 N N . ASP B 1 109 ? 13.781 -32.031 -10.961 1 98.56 109 ASP B N 1
ATOM 2846 C CA . ASP B 1 109 ? 14.906 -32.344 -11.844 1 98.56 109 ASP B CA 1
ATOM 2847 C C . ASP B 1 109 ? 15.734 -33.5 -11.289 1 98.56 109 ASP B C 1
ATOM 2849 O O . ASP B 1 109 ? 16.188 -34.375 -12.039 1 98.56 109 ASP B O 1
ATOM 2853 N N . GLY B 1 110 ? 15.914 -33.5 -9.977 1 98.44 110 GLY B N 1
ATOM 2854 C CA . GLY B 1 110 ? 16.641 -34.594 -9.328 1 98.44 110 GLY B CA 1
ATOM 2855 C C . GLY B 1 110 ? 15.977 -35.938 -9.5 1 98.44 110 GLY B C 1
ATOM 2856 O O . GLY B 1 110 ? 16.656 -36.969 -9.477 1 98.44 110 GLY B O 1
ATOM 2857 N N . ALA B 1 111 ? 14.703 -35.938 -9.727 1 98.5 111 ALA B N 1
ATOM 2858 C CA . ALA B 1 111 ? 13.93 -37.156 -9.883 1 98.5 111 ALA B CA 1
ATOM 2859 C C . ALA B 1 111 ? 13.812 -37.562 -11.352 1 98.5 111 ALA B C 1
ATOM 2861 O O . ALA B 1 111 ? 13.211 -38.562 -11.68 1 98.5 111 ALA B O 1
ATOM 2862 N N . GLY B 1 112 ? 14.398 -36.719 -12.211 1 98.19 112 GLY B N 1
ATOM 2863 C CA . GLY B 1 112 ? 14.461 -37.062 -13.625 1 98.19 112 GLY B CA 1
ATOM 2864 C C . GLY B 1 112 ? 13.422 -36.344 -14.461 1 98.19 112 GLY B C 1
ATOM 2865 O O . GLY B 1 112 ? 13.383 -36.5 -15.68 1 98.19 112 GLY B O 1
ATOM 2866 N N . GLY B 1 113 ? 12.562 -35.562 -13.867 1 98.56 113 GLY B N 1
ATOM 2867 C CA . GLY B 1 113 ? 11.602 -34.75 -14.594 1 98.56 113 GLY B CA 1
ATOM 2868 C C . GLY B 1 113 ? 12.203 -33.5 -15.188 1 98.56 113 GLY B C 1
ATOM 2869 O O . GLY B 1 113 ? 13.383 -33.219 -14.977 1 98.56 113 GLY B O 1
ATOM 2870 N N . ARG B 1 114 ? 11.359 -32.812 -16 1 98.75 114 ARG B N 1
ATOM 2871 C CA . ARG B 1 114 ? 11.711 -31.516 -16.547 1 98.75 114 ARG B CA 1
ATOM 2872 C C . ARG B 1 114 ? 10.859 -30.406 -15.938 1 98.75 114 ARG B C 1
ATOM 2874 O O . ARG B 1 114 ? 9.711 -30.203 -16.344 1 98.75 114 ARG B O 1
ATOM 2881 N N . TYR B 1 115 ? 11.438 -29.719 -15.023 1 98.81 115 TYR B N 1
ATOM 2882 C CA . TYR B 1 115 ? 10.734 -28.672 -14.305 1 98.81 115 TYR B CA 1
ATOM 2883 C C . TYR B 1 115 ? 10.586 -27.422 -15.172 1 98.81 115 TYR B C 1
ATOM 2885 O O . TYR B 1 115 ? 11.562 -26.953 -15.766 1 98.81 115 TYR B O 1
ATOM 2893 N N . VAL B 1 116 ? 9.344 -26.891 -15.219 1 98.88 116 VAL B N 1
ATOM 2894 C CA . VAL B 1 116 ? 9.047 -25.609 -15.875 1 98.88 116 VAL B CA 1
ATOM 2895 C C . VAL B 1 116 ? 8.32 -24.688 -14.906 1 98.88 116 VAL B C 1
ATOM 2897 O O . VAL B 1 116 ? 7.199 -24.984 -14.477 1 98.88 116 VAL B O 1
ATOM 2900 N N . GLU B 1 117 ? 8.984 -23.594 -14.555 1 98.88 117 GLU B N 1
ATOM 2901 C CA . GLU B 1 117 ? 8.312 -22.547 -13.789 1 98.88 117 GLU B CA 1
ATOM 2902 C C . GLU B 1 117 ? 7.254 -21.844 -14.633 1 98.88 117 GLU B C 1
ATOM 2904 O O . GLU B 1 117 ? 7.492 -21.531 -15.797 1 98.88 117 GLU B O 1
ATOM 2909 N N . ALA B 1 118 ? 6.121 -21.625 -14 1 98.75 118 ALA B N 1
ATOM 2910 C CA . ALA B 1 118 ? 5.094 -20.844 -14.672 1 98.75 118 ALA B CA 1
ATOM 2911 C C . ALA B 1 118 ? 4.422 -19.875 -13.695 1 98.75 118 ALA B C 1
ATOM 2913 O O . ALA B 1 118 ? 4.188 -20.219 -12.539 1 98.75 118 ALA B O 1
ATOM 2914 N N . ALA B 1 119 ? 4.191 -18.703 -14.133 1 98.5 119 ALA B N 1
ATOM 2915 C CA . ALA B 1 119 ? 3.391 -17.703 -13.43 1 98.5 119 ALA B CA 1
ATOM 2916 C C . ALA B 1 119 ? 2.168 -17.297 -14.25 1 98.5 119 ALA B C 1
ATOM 2918 O O . ALA B 1 119 ? 2.299 -16.781 -15.359 1 98.5 119 ALA B O 1
ATOM 2919 N N . LEU B 1 120 ? 1.021 -17.672 -13.766 1 97.88 120 LEU B N 1
ATOM 2920 C CA . LEU B 1 120 ? -0.227 -17.188 -14.352 1 97.88 120 LEU B CA 1
ATOM 2921 C C . LEU B 1 120 ? -0.441 -15.711 -14.047 1 97.88 120 LEU B C 1
ATOM 2923 O O . LEU B 1 120 ? -0.642 -15.336 -12.891 1 97.88 120 LEU B O 1
ATOM 2927 N N . MET B 1 121 ? -0.466 -14.844 -15.039 1 96.75 121 MET B N 1
ATOM 2928 C CA . MET B 1 121 ? -0.35 -13.398 -14.859 1 96.75 121 MET B CA 1
ATOM 2929 C C . MET B 1 121 ? -1.718 -12.727 -14.93 1 96.75 121 MET B C 1
ATOM 2931 O O . MET B 1 121 ? -1.81 -11.508 -15.094 1 96.75 121 MET B O 1
ATOM 2935 N N . SER B 1 122 ? -2.809 -13.398 -14.961 1 93.69 122 SER B N 1
ATOM 2936 C CA . SER B 1 122 ? -4.195 -12.945 -14.914 1 93.69 122 SER B CA 1
ATOM 2937 C C . SER B 1 122 ? -5.082 -13.961 -14.195 1 93.69 122 SER B C 1
ATOM 2939 O O . SER B 1 122 ? -4.656 -15.086 -13.93 1 93.69 122 SER B O 1
ATOM 2941 N N . PRO B 1 123 ? -6.281 -13.531 -13.852 1 91.62 123 PRO B N 1
ATOM 2942 C CA . PRO B 1 123 ? -7.223 -14.594 -13.492 1 91.62 123 PRO B CA 1
ATOM 2943 C C . PRO B 1 123 ? -7.414 -15.617 -14.617 1 91.62 123 PRO B C 1
ATOM 2945 O O . PRO B 1 123 ? -7.406 -15.25 -15.797 1 91.62 123 PRO B O 1
ATOM 2948 N N . ILE B 1 124 ? -7.613 -16.844 -14.25 1 96.25 124 ILE B N 1
ATOM 2949 C CA . ILE B 1 124 ? -7.684 -17.906 -15.25 1 96.25 124 ILE B CA 1
ATOM 2950 C C . ILE B 1 124 ? -9.039 -17.875 -15.945 1 96.25 124 ILE B C 1
ATOM 2952 O O . ILE B 1 124 ? -9.156 -18.266 -17.109 1 96.25 124 ILE B O 1
ATOM 2956 N N . GLY B 1 125 ? -10.055 -17.281 -15.359 1 94 125 GLY B N 1
ATOM 2957 C CA . GLY B 1 125 ? -11.445 -17.391 -15.773 1 94 125 GLY B CA 1
ATOM 2958 C C . GLY B 1 125 ? -11.695 -16.859 -17.172 1 94 125 GLY B C 1
ATOM 2959 O O . GLY B 1 125 ? -12.148 -17.594 -18.047 1 94 125 GLY B O 1
ATOM 2960 N N . PRO B 1 126 ? -11.312 -15.68 -17.469 1 93.62 126 PRO B N 1
ATOM 2961 C CA . PRO B 1 126 ? -11.711 -15.055 -18.734 1 93.62 126 PRO B CA 1
ATOM 2962 C C . PRO B 1 126 ? -11.055 -15.719 -19.938 1 93.62 126 PRO B C 1
ATOM 2964 O O . PRO B 1 126 ? -11.719 -15.953 -20.953 1 93.62 126 PRO B O 1
ATOM 2967 N N . ARG B 1 127 ? -9.773 -16.125 -19.875 1 96.38 127 ARG B N 1
ATOM 2968 C CA . ARG B 1 127 ? -9.07 -16.578 -21.062 1 96.38 127 ARG B CA 1
ATOM 2969 C C . ARG B 1 127 ? -8.703 -18.062 -20.953 1 96.38 127 ARG B C 1
ATOM 2971 O O . ARG B 1 127 ? -8.297 -18.688 -21.938 1 96.38 127 ARG B O 1
ATOM 2978 N N . ARG B 1 128 ? -8.852 -18.594 -19.703 1 97.94 128 ARG B N 1
ATOM 2979 C CA . ARG B 1 128 ? -8.625 -20.016 -19.453 1 97.94 128 ARG B CA 1
ATOM 2980 C C . ARG B 1 128 ? -7.258 -20.438 -19.969 1 97.94 128 ARG B C 1
ATOM 2982 O O . ARG B 1 128 ? -6.23 -19.922 -19.531 1 97.94 128 ARG B O 1
ATOM 2989 N N . LEU B 1 129 ? -7.098 -21.391 -20.875 1 98.12 129 LEU B N 1
ATOM 2990 C CA . LEU B 1 129 ? -5.785 -21.875 -21.281 1 98.12 129 LEU B CA 1
ATOM 2991 C C . LEU B 1 129 ? -5.121 -20.922 -22.266 1 98.12 129 LEU B C 1
ATOM 2993 O O . LEU B 1 129 ? -3.936 -21.062 -22.578 1 98.12 129 LEU B O 1
ATOM 2997 N N . ALA B 1 130 ? -5.824 -19.875 -22.641 1 97.94 130 ALA B N 1
ATOM 2998 C CA . ALA B 1 130 ? -5.242 -18.812 -23.453 1 97.94 130 ALA B CA 1
ATOM 2999 C C . ALA B 1 130 ? -4.68 -17.688 -22.594 1 97.94 130 ALA B C 1
ATOM 3001 O O . ALA B 1 130 ? -4.125 -16.719 -23.109 1 97.94 130 ALA B O 1
ATOM 3002 N N . SER B 1 131 ? -4.75 -17.812 -21.234 1 97.69 131 SER B N 1
ATOM 3003 C CA . SER B 1 131 ? -4.238 -16.828 -20.297 1 97.69 131 SER B CA 1
ATOM 3004 C C . SER B 1 131 ? -2.732 -16.641 -20.469 1 97.69 131 SER B C 1
ATOM 3006 O O . SER B 1 131 ? -2.047 -17.516 -21 1 97.69 131 SER B O 1
ATOM 3008 N N . PRO B 1 132 ? -2.254 -15.477 -20.062 1 97.19 132 PRO B N 1
ATOM 3009 C CA . PRO B 1 132 ? -0.805 -15.266 -20.125 1 97.19 132 PRO B CA 1
ATOM 3010 C C . PRO B 1 132 ? -0.053 -16.062 -19.062 1 97.19 132 PRO B C 1
ATOM 3012 O O . PRO B 1 132 ? -0.263 -15.852 -17.859 1 97.19 132 PRO B O 1
ATOM 3015 N N . PHE B 1 133 ? 0.82 -16.953 -19.484 1 98.44 133 PHE B N 1
ATOM 3016 C CA . PHE B 1 133 ? 1.724 -17.719 -18.625 1 98.44 133 PHE B CA 1
ATOM 3017 C C . PHE B 1 133 ? 3.172 -17.312 -18.875 1 98.44 133 PHE B C 1
ATOM 3019 O O . PHE B 1 133 ? 3.689 -17.484 -19.984 1 98.44 133 PHE B O 1
ATOM 3026 N N . LEU B 1 134 ? 3.744 -16.781 -17.891 1 98.69 134 LEU B N 1
ATOM 3027 C CA . LEU B 1 134 ? 5.164 -16.453 -17.953 1 98.69 134 LEU B CA 1
ATOM 3028 C C . LEU B 1 134 ? 6.016 -17.625 -17.469 1 98.69 134 LEU B C 1
ATOM 3030 O O . LEU B 1 134 ? 5.84 -18.094 -16.344 1 98.69 134 LEU B O 1
ATOM 3034 N N . LEU B 1 135 ? 6.945 -18.062 -18.312 1 98.88 135 LEU B N 1
ATOM 3035 C CA . LEU B 1 135 ? 7.719 -19.25 -18.016 1 98.88 135 LEU B CA 1
ATOM 3036 C C . LEU B 1 135 ? 9.141 -18.891 -17.594 1 98.88 135 LEU B C 1
ATOM 3038 O O . LEU B 1 135 ? 9.68 -17.875 -18.016 1 98.88 135 LEU B O 1
ATOM 3042 N N . GLY B 1 136 ? 9.711 -19.75 -16.734 1 98.62 136 GLY B N 1
ATOM 3043 C CA . GLY B 1 136 ? 11.094 -19.609 -16.312 1 98.62 136 GLY B CA 1
ATOM 3044 C C . GLY B 1 136 ? 11.797 -20.938 -16.141 1 98.62 136 GLY B C 1
ATOM 3045 O O . GLY B 1 136 ? 11.148 -21.984 -16.047 1 98.62 136 GLY B O 1
ATOM 3046 N N . GLY B 1 137 ? 13.117 -20.875 -16.125 1 98.5 137 GLY B N 1
ATOM 3047 C CA . GLY B 1 137 ? 13.945 -22.047 -15.922 1 98.5 137 GLY B CA 1
ATOM 3048 C C . GLY B 1 137 ? 14.578 -22.578 -17.188 1 98.5 137 GLY B C 1
ATOM 3049 O O . GLY B 1 137 ? 14.258 -22.109 -18.297 1 98.5 137 GLY B O 1
ATOM 3050 N N . PRO B 1 138 ? 15.414 -23.531 -17.062 1 98.44 138 PRO B N 1
ATOM 3051 C CA . PRO B 1 138 ? 16.203 -24.016 -18.203 1 98.44 138 PRO B CA 1
ATOM 3052 C C . PRO B 1 138 ? 15.344 -24.688 -19.266 1 98.44 138 PRO B C 1
ATOM 3054 O O . PRO B 1 138 ? 15.719 -24.719 -20.438 1 98.44 138 PRO B O 1
ATOM 3057 N N . HIS B 1 139 ? 14.18 -25.188 -18.953 1 98.69 139 HIS B N 1
ATOM 3058 C CA . HIS B 1 139 ? 13.336 -25.938 -19.891 1 98.69 139 HIS B CA 1
ATOM 3059 C C . HIS B 1 139 ? 12.234 -25.047 -20.453 1 98.69 139 HIS B C 1
ATOM 3061 O O . HIS B 1 139 ? 11.383 -25.516 -21.203 1 98.69 139 HIS B O 1
ATOM 3067 N N . ALA B 1 140 ? 12.227 -23.797 -20.109 1 98.81 140 ALA B N 1
ATOM 3068 C CA . ALA B 1 140 ? 11.117 -22.906 -20.438 1 98.81 140 ALA B CA 1
ATOM 3069 C C . ALA B 1 140 ? 10.938 -22.797 -21.953 1 98.81 140 ALA B C 1
ATOM 3071 O O . ALA B 1 140 ? 9.812 -22.922 -22.453 1 98.81 140 ALA B O 1
ATOM 3072 N N . ALA B 1 141 ? 11.992 -22.594 -22.656 1 98.75 141 ALA B N 1
ATOM 3073 C CA . ALA B 1 141 ? 11.906 -22.422 -24.109 1 98.75 141 ALA B CA 1
ATOM 3074 C C . ALA B 1 141 ? 11.43 -23.703 -24.781 1 98.75 141 ALA B C 1
ATOM 3076 O O . ALA B 1 141 ? 10.602 -23.656 -25.688 1 98.75 141 ALA B O 1
ATOM 3077 N N . ASP B 1 142 ? 12.016 -24.797 -24.375 1 98.69 142 ASP B N 1
ATOM 3078 C CA . ASP B 1 142 ? 11.602 -26.094 -24.938 1 98.69 142 ASP B CA 1
ATOM 3079 C C . ASP B 1 142 ? 10.117 -26.344 -24.672 1 98.69 142 ASP B C 1
ATOM 3081 O O . ASP B 1 142 ? 9.406 -26.844 -25.547 1 98.69 142 ASP B O 1
ATOM 3085 N N . PHE B 1 143 ? 9.68 -26.078 -23.5 1 98.81 143 PHE B N 1
ATOM 3086 C CA . PHE B 1 143 ? 8.273 -26.266 -23.172 1 98.81 143 PHE B CA 1
ATOM 3087 C C . PHE B 1 143 ? 7.395 -25.344 -24.016 1 98.81 143 PHE B C 1
ATOM 3089 O O . PHE B 1 143 ? 6.336 -25.75 -24.484 1 98.81 143 PHE B O 1
ATOM 3096 N N . ALA B 1 144 ? 7.777 -24.062 -24.094 1 98.75 144 ALA B N 1
ATOM 3097 C CA . ALA B 1 144 ? 7.012 -23.094 -24.875 1 98.75 144 ALA B CA 1
ATOM 3098 C C . ALA B 1 144 ? 6.781 -23.594 -26.297 1 98.75 144 ALA B C 1
ATOM 3100 O O . ALA B 1 144 ? 5.723 -23.359 -26.875 1 98.75 144 ALA B O 1
ATOM 3101 N N . ALA B 1 145 ? 7.688 -24.359 -26.828 1 98.12 145 ALA B N 1
ATOM 3102 C CA . ALA B 1 145 ? 7.625 -24.859 -28.203 1 98.12 145 ALA B CA 1
ATOM 3103 C C . ALA B 1 145 ? 6.539 -25.922 -28.359 1 98.12 145 ALA B C 1
ATOM 3105 O O . ALA B 1 145 ? 6.039 -26.156 -29.453 1 98.12 145 ALA B O 1
ATOM 3106 N N . VAL B 1 146 ? 6.133 -26.562 -27.281 1 97.06 146 VAL B N 1
ATOM 3107 C CA . VAL B 1 146 ? 5.18 -27.656 -27.391 1 97.06 146 VAL B CA 1
ATOM 3108 C C . VAL B 1 146 ? 3.898 -27.297 -26.641 1 97.06 146 VAL B C 1
ATOM 3110 O O . VAL B 1 146 ? 2.951 -28.094 -26.609 1 97.06 146 VAL B O 1
ATOM 3113 N N . ALA B 1 147 ? 3.809 -26.125 -26.078 1 97.44 147 ALA B N 1
ATOM 3114 C CA . ALA B 1 147 ? 2.717 -25.734 -25.203 1 97.44 147 ALA B CA 1
ATOM 3115 C C . ALA B 1 147 ? 1.381 -25.75 -25.938 1 97.44 147 ALA B C 1
ATOM 3117 O O . ALA B 1 147 ? 0.349 -26.094 -25.359 1 97.44 147 ALA B O 1
ATOM 3118 N N . GLU B 1 148 ? 1.386 -25.328 -27.125 1 95.88 148 GLU B N 1
ATOM 3119 C CA . GLU B 1 148 ? 0.159 -25.25 -27.906 1 95.88 148 GLU B CA 1
ATOM 3120 C C . GLU B 1 148 ? -0.491 -26.625 -28.078 1 95.88 148 GLU B C 1
ATOM 3122 O O . GLU B 1 148 ? -1.714 -26.719 -28.188 1 95.88 148 GLU B O 1
ATOM 3127 N N . ALA B 1 149 ? 0.344 -27.672 -28.109 1 94.56 149 ALA B N 1
ATOM 3128 C CA . ALA B 1 149 ? -0.179 -29.031 -28.203 1 94.56 149 ALA B CA 1
ATOM 3129 C C . ALA B 1 149 ? -1.086 -29.375 -27.031 1 94.56 149 ALA B C 1
ATOM 3131 O O . ALA B 1 149 ? -1.953 -30.234 -27.125 1 94.56 149 ALA B O 1
ATOM 3132 N N . TRP B 1 150 ? -0.919 -28.594 -25.953 1 94.38 150 TRP B N 1
ATOM 3133 C CA . TRP B 1 150 ? -1.741 -28.812 -24.766 1 94.38 150 TRP B CA 1
ATOM 3134 C C . TRP B 1 150 ? -2.807 -27.719 -24.641 1 94.38 150 TRP B C 1
ATOM 3136 O O . TRP B 1 150 ? -3.445 -27.578 -23.594 1 94.38 150 TRP B O 1
ATOM 3146 N N . GLY B 1 151 ? -2.9 -26.828 -25.641 1 94.81 151 GLY B N 1
ATOM 3147 C CA . GLY B 1 151 ? -3.924 -25.797 -25.656 1 94.81 151 GLY B CA 1
ATOM 3148 C C . GLY B 1 151 ? -3.465 -24.5 -25.016 1 94.81 151 GLY B C 1
ATOM 3149 O O . GLY B 1 151 ? -4.258 -23.578 -24.844 1 94.81 151 GLY B O 1
ATOM 3150 N N . LEU B 1 152 ? -2.223 -24.406 -24.562 1 97.56 152 LEU B N 1
ATOM 3151 C CA . LEU B 1 152 ? -1.672 -23.188 -23.984 1 97.56 152 LEU B CA 1
ATOM 3152 C C . LEU B 1 152 ? -1.204 -22.234 -25.062 1 97.56 152 LEU B C 1
ATOM 3154 O O . LEU B 1 152 ? -0.174 -22.469 -25.703 1 97.56 152 LEU B O 1
ATOM 3158 N N . SER B 1 153 ? -1.933 -21.125 -25.234 1 97.44 153 SER B N 1
ATOM 3159 C CA . SER B 1 153 ? -1.641 -20.266 -26.375 1 97.44 153 SER B CA 1
ATOM 3160 C C . SER B 1 153 ? -1.098 -18.906 -25.922 1 97.44 153 SER B C 1
ATOM 3162 O O . SER B 1 153 ? -0.645 -18.109 -26.734 1 97.44 153 SER B O 1
ATOM 3164 N N . GLY B 1 154 ? -1.125 -18.609 -24.672 1 97.69 154 GLY B N 1
ATOM 3165 C CA . GLY B 1 154 ? -0.641 -17.328 -24.172 1 97.69 154 GLY B CA 1
ATOM 3166 C C . GLY B 1 154 ? 0.684 -17.453 -23.438 1 97.69 154 GLY B C 1
ATOM 3167 O O . GLY B 1 154 ? 0.94 -16.719 -22.484 1 97.69 154 GLY B O 1
ATOM 3168 N N . VAL B 1 155 ? 1.614 -18.344 -23.875 1 98.06 155 VAL B N 1
ATOM 3169 C CA . VAL B 1 155 ? 2.85 -18.641 -23.156 1 98.06 155 VAL B CA 1
ATOM 3170 C C . VAL B 1 155 ? 3.963 -17.719 -23.656 1 98.06 155 VAL B C 1
ATOM 3172 O O . VAL B 1 155 ? 4.062 -17.438 -24.844 1 98.06 155 VAL B O 1
ATOM 3175 N N . SER B 1 156 ? 4.75 -17.156 -22.766 1 98.19 156 SER B N 1
ATOM 3176 C CA . SER B 1 156 ? 5.973 -16.422 -23.078 1 98.19 156 SER B CA 1
ATOM 3177 C C . SER B 1 156 ? 7.102 -16.797 -22.125 1 98.19 156 SER B C 1
ATOM 3179 O O . SER B 1 156 ? 6.855 -17.156 -20.969 1 98.19 156 SER B O 1
ATOM 3181 N N . VAL B 1 157 ? 8.344 -16.75 -22.609 1 98.56 157 VAL B N 1
ATOM 3182 C CA . VAL B 1 157 ? 9.5 -17.141 -21.812 1 98.56 157 VAL B CA 1
ATOM 3183 C C . VAL B 1 157 ? 10.125 -15.906 -21.172 1 98.56 157 VAL B C 1
ATOM 3185 O O . VAL B 1 157 ? 10.578 -14.992 -21.875 1 98.56 157 VAL B O 1
ATOM 3188 N N . ALA B 1 158 ? 10.203 -15.852 -19.844 1 97.38 158 ALA B N 1
ATOM 3189 C CA . ALA B 1 158 ? 10.805 -14.75 -19.094 1 97.38 158 ALA B CA 1
ATOM 3190 C C . ALA B 1 158 ? 12.32 -14.898 -19.031 1 97.38 158 ALA B C 1
ATOM 3192 O O . ALA B 1 158 ? 13.055 -13.906 -19.109 1 97.38 158 ALA B O 1
ATOM 3193 N N . SER B 1 159 ? 12.734 -16.094 -18.75 1 97.75 159 SER B N 1
ATOM 3194 C CA . SER B 1 159 ? 14.148 -16.328 -18.484 1 97.75 159 SER B CA 1
ATOM 3195 C C . SER B 1 159 ? 14.461 -17.828 -18.469 1 97.75 159 SER B C 1
ATOM 3197 O O . SER B 1 159 ? 13.555 -18.656 -18.328 1 97.75 159 SER B O 1
ATOM 3199 N N . ASP B 1 160 ? 15.75 -18.109 -18.672 1 98.38 160 ASP B N 1
ATOM 3200 C CA . ASP B 1 160 ? 16.188 -19.5 -18.531 1 98.38 160 ASP B CA 1
ATOM 3201 C C . ASP B 1 160 ? 16.578 -19.797 -17.078 1 98.38 160 ASP B C 1
ATOM 3203 O O . ASP B 1 160 ? 17.094 -20.875 -16.781 1 98.38 160 ASP B O 1
ATOM 3207 N N . THR B 1 161 ? 16.312 -18.812 -16.203 1 98.12 161 THR B N 1
ATOM 3208 C CA . THR B 1 161 ? 16.625 -18.953 -14.789 1 98.12 161 THR B CA 1
ATOM 3209 C C . THR B 1 161 ? 15.344 -19.125 -13.969 1 98.12 161 THR B C 1
ATOM 3211 O O . THR B 1 161 ? 14.398 -18.344 -14.117 1 98.12 161 THR B O 1
ATOM 3214 N N . VAL B 1 162 ? 15.312 -20.203 -13.109 1 98.69 162 VAL B N 1
ATOM 3215 C CA . VAL B 1 162 ? 14.172 -20.422 -12.227 1 98.69 162 VAL B CA 1
ATOM 3216 C C . VAL B 1 162 ? 14.055 -19.25 -11.25 1 98.69 162 VAL B C 1
ATOM 3218 O O . VAL B 1 162 ? 15.062 -18.766 -10.734 1 98.69 162 VAL B O 1
ATOM 3221 N N . GLY B 1 163 ? 12.867 -18.812 -11.047 1 98.56 163 GLY B N 1
ATOM 3222 C CA . GLY B 1 163 ? 12.617 -17.781 -10.062 1 98.56 163 GLY B CA 1
ATOM 3223 C C . GLY B 1 163 ? 12.227 -16.453 -10.672 1 98.56 163 GLY B C 1
ATOM 3224 O O . GLY B 1 163 ? 11.57 -15.633 -10.031 1 98.56 163 GLY B O 1
ATOM 3225 N N . ARG B 1 164 ? 12.562 -16.234 -11.906 1 98.25 164 ARG B N 1
ATOM 3226 C CA . ARG B 1 164 ? 12.344 -14.93 -12.523 1 98.25 164 ARG B CA 1
ATOM 3227 C C . ARG B 1 164 ? 10.867 -14.695 -12.805 1 98.25 164 ARG B C 1
ATOM 3229 O O . ARG B 1 164 ? 10.352 -13.594 -12.586 1 98.25 164 ARG B O 1
ATOM 3236 N N . ALA B 1 165 ? 10.203 -15.648 -13.305 1 98.62 165 ALA B N 1
ATOM 3237 C CA . ALA B 1 165 ? 8.766 -15.523 -13.547 1 98.62 165 ALA B CA 1
ATOM 3238 C C . ALA B 1 165 ? 8.008 -15.289 -12.242 1 98.62 165 ALA B C 1
ATOM 3240 O O . ALA B 1 165 ? 7.145 -14.406 -12.172 1 98.62 165 ALA B O 1
ATOM 3241 N N . ALA B 1 166 ? 8.367 -16.078 -11.266 1 98.81 166 ALA B N 1
ATOM 3242 C CA . ALA B 1 166 ? 7.746 -15.906 -9.953 1 98.81 166 ALA B CA 1
ATOM 3243 C C . ALA B 1 166 ? 8.008 -14.508 -9.398 1 98.81 166 ALA B C 1
ATOM 3245 O O . ALA B 1 166 ? 7.109 -13.875 -8.844 1 98.81 166 ALA B O 1
ATOM 3246 N N . ALA B 1 167 ? 9.242 -14.047 -9.531 1 98.88 167 ALA B N 1
ATOM 3247 C CA . ALA B 1 167 ? 9.594 -12.711 -9.047 1 98.88 167 ALA B CA 1
ATOM 3248 C C . ALA B 1 167 ? 8.758 -11.641 -9.742 1 98.88 167 ALA B C 1
ATOM 3250 O O . ALA B 1 167 ? 8.297 -10.695 -9.102 1 98.88 167 ALA B O 1
ATOM 3251 N N . THR B 1 168 ? 8.617 -11.766 -11.078 1 98.69 168 THR B N 1
ATOM 3252 C CA . THR B 1 168 ? 7.812 -10.805 -11.828 1 98.69 168 THR B CA 1
ATOM 3253 C C . THR B 1 168 ? 6.395 -10.742 -11.266 1 98.69 168 THR B C 1
ATOM 3255 O O . THR B 1 168 ? 5.887 -9.656 -10.977 1 98.69 168 THR B O 1
ATOM 3258 N N . LYS B 1 169 ? 5.797 -11.852 -11.062 1 98.5 169 LYS B N 1
ATOM 3259 C CA . LYS B 1 169 ? 4.422 -11.922 -10.586 1 98.5 169 LYS B CA 1
ATOM 3260 C C . LYS B 1 169 ? 4.312 -11.406 -9.156 1 98.5 169 LYS B C 1
ATOM 3262 O O . LYS B 1 169 ? 3.412 -10.625 -8.836 1 98.5 169 LYS B O 1
ATOM 3267 N N . LEU B 1 170 ? 5.191 -11.867 -8.305 1 98.88 170 LEU B N 1
ATOM 3268 C CA . LEU B 1 170 ? 5.02 -11.602 -6.883 1 98.88 170 LEU B CA 1
ATOM 3269 C C . LEU B 1 170 ? 5.453 -10.188 -6.535 1 98.88 170 LEU B C 1
ATOM 3271 O O . LEU B 1 170 ? 4.879 -9.555 -5.641 1 98.88 170 LEU B O 1
ATOM 3275 N N . CYS B 1 171 ? 6.445 -9.609 -7.219 1 98.94 171 CYS B N 1
ATOM 3276 C CA . CYS B 1 171 ? 6.75 -8.195 -7.035 1 98.94 171 CYS B CA 1
ATOM 3277 C C . CYS B 1 171 ? 5.613 -7.32 -7.547 1 98.94 171 CYS B C 1
ATOM 3279 O O . CYS B 1 171 ? 5.312 -6.277 -6.965 1 98.94 171 CYS B O 1
ATOM 3281 N N . ARG B 1 172 ? 5.023 -7.727 -8.664 1 98.62 172 ARG B N 1
ATOM 3282 C CA . ARG B 1 172 ? 3.807 -7.07 -9.133 1 98.62 172 ARG B CA 1
ATOM 3283 C C . ARG B 1 172 ? 2.707 -7.137 -8.078 1 98.62 172 ARG B C 1
ATOM 3285 O O . ARG B 1 172 ? 1.989 -6.156 -7.863 1 98.62 172 ARG B O 1
ATOM 3292 N N . SER B 1 173 ? 2.576 -8.258 -7.461 1 98.62 173 SER B N 1
ATOM 3293 C CA . SER B 1 173 ? 1.537 -8.461 -6.457 1 98.62 173 SER B CA 1
ATOM 3294 C C . SER B 1 173 ? 1.737 -7.543 -5.258 1 98.62 173 SER B C 1
ATOM 3296 O O . SER B 1 173 ? 0.767 -7.094 -4.645 1 98.62 173 SER B O 1
ATOM 3298 N N . VAL B 1 174 ? 2.994 -7.234 -4.926 1 98.94 174 VAL B N 1
ATOM 3299 C CA . VAL B 1 174 ? 3.262 -6.273 -3.861 1 98.94 174 VAL B CA 1
ATOM 3300 C C . VAL B 1 174 ? 2.531 -4.965 -4.152 1 98.94 174 VAL B C 1
ATOM 3302 O O . VAL B 1 174 ? 1.942 -4.359 -3.252 1 98.94 174 VAL B O 1
ATOM 3305 N N . LEU B 1 175 ? 2.523 -4.562 -5.395 1 98.75 175 LEU B N 1
ATOM 3306 C CA . LEU B 1 175 ? 1.884 -3.307 -5.781 1 98.75 175 LEU B CA 1
ATOM 3307 C C . LEU B 1 175 ? 0.374 -3.482 -5.902 1 98.75 175 LEU B C 1
ATOM 3309 O O . LEU B 1 175 ? -0.394 -2.775 -5.246 1 98.75 175 LEU B O 1
ATOM 3313 N N . THR B 1 176 ? -0.077 -4.465 -6.641 1 97.94 176 THR B N 1
ATOM 3314 C CA . THR B 1 176 ? -1.49 -4.582 -6.98 1 97.94 176 THR B CA 1
ATOM 3315 C C . THR B 1 176 ? -2.307 -5.02 -5.77 1 97.94 176 THR B C 1
ATOM 3317 O O . THR B 1 176 ? -3.334 -4.414 -5.457 1 97.94 176 THR B O 1
ATOM 3320 N N . LYS B 1 177 ? -1.841 -6.035 -5.09 1 98.5 177 LYS B N 1
ATOM 3321 C CA . LYS B 1 177 ? -2.559 -6.469 -3.895 1 98.5 177 LYS B CA 1
ATOM 3322 C C . LYS B 1 177 ? -2.334 -5.504 -2.734 1 98.5 177 LYS B C 1
ATOM 3324 O O . LYS B 1 177 ? -3.191 -5.363 -1.859 1 98.5 177 LYS B O 1
ATOM 3329 N N . GLY B 1 178 ? -1.151 -4.812 -2.748 1 98.88 178 GLY B N 1
ATOM 3330 C CA . GLY B 1 178 ? -0.972 -3.715 -1.811 1 98.88 178 GLY B CA 1
ATOM 3331 C C . GLY B 1 178 ? -2.014 -2.625 -1.964 1 98.88 178 GLY B C 1
ATOM 3332 O O . GLY B 1 178 ? -2.508 -2.088 -0.97 1 98.88 178 GLY B O 1
ATOM 3333 N N . LEU B 1 179 ? -2.344 -2.311 -3.195 1 98.62 179 LEU B N 1
ATOM 3334 C CA . LEU B 1 179 ? -3.377 -1.317 -3.469 1 98.62 179 LEU B CA 1
ATOM 3335 C C . LEU B 1 179 ? -4.727 -1.775 -2.928 1 98.62 179 LEU B C 1
ATOM 3337 O O . LEU B 1 179 ? -5.488 -0.971 -2.387 1 98.62 179 LEU B O 1
ATOM 3341 N N . GLU B 1 180 ? -5.031 -3.064 -3.051 1 98.62 180 GLU B N 1
ATOM 3342 C CA . GLU B 1 180 ? -6.266 -3.598 -2.475 1 98.62 180 GLU B CA 1
ATOM 3343 C C . GLU B 1 180 ? -6.34 -3.312 -0.979 1 98.62 180 GLU B C 1
ATOM 3345 O O . GLU B 1 180 ? -7.375 -2.865 -0.479 1 98.62 180 GLU B O 1
ATOM 3350 N N . ALA B 1 181 ? -5.246 -3.596 -0.344 1 98.94 181 ALA B N 1
ATOM 3351 C CA . ALA B 1 181 ? -5.18 -3.428 1.105 1 98.94 181 ALA B CA 1
ATOM 3352 C C . ALA B 1 181 ? -5.242 -1.952 1.489 1 98.94 181 ALA B C 1
ATOM 3354 O O . ALA B 1 181 ? -5.93 -1.582 2.443 1 98.94 181 ALA B O 1
ATOM 3355 N N . LEU B 1 182 ? -4.551 -1.081 0.757 1 98.94 182 LEU B N 1
ATOM 3356 C CA . LEU B 1 182 ? -4.527 0.351 1.033 1 98.94 182 LEU B CA 1
ATOM 3357 C C . LEU B 1 182 ? -5.918 0.958 0.866 1 98.94 182 LEU B C 1
ATOM 3359 O O . LEU B 1 182 ? -6.387 1.692 1.737 1 98.94 182 LEU B O 1
ATOM 3363 N N . PHE B 1 183 ? -6.578 0.675 -0.255 1 98.88 183 PHE B N 1
ATOM 3364 C CA . PHE B 1 183 ? -7.914 1.211 -0.492 1 98.88 183 PHE B CA 1
ATOM 3365 C C . PHE B 1 183 ? -8.883 0.746 0.587 1 98.88 183 PHE B C 1
ATOM 3367 O O . PHE B 1 183 ? -9.695 1.531 1.079 1 98.88 183 PHE B O 1
ATOM 3374 N N . THR B 1 184 ? -8.805 -0.533 0.945 1 98.88 184 THR B N 1
ATOM 3375 C CA . THR B 1 184 ? -9.688 -1.079 1.966 1 98.88 184 THR B CA 1
ATOM 3376 C C . THR B 1 184 ? -9.523 -0.333 3.285 1 98.88 184 THR B C 1
ATOM 3378 O O . THR B 1 184 ? -10.5 0.153 3.859 1 98.88 184 THR B O 1
ATOM 3381 N N . GLU B 1 185 ? -8.297 -0.206 3.723 1 98.94 185 GLU B N 1
ATOM 3382 C CA . GLU B 1 185 ? -8.023 0.443 5 1 98.94 185 GLU B CA 1
ATOM 3383 C C . GLU B 1 185 ? -8.438 1.912 4.973 1 98.94 185 GLU B C 1
ATOM 3385 O O . GLU B 1 185 ? -9.125 2.387 5.879 1 98.94 185 GLU B O 1
ATOM 3390 N N . SER B 1 186 ? -8.031 2.596 3.941 1 98.94 186 SER B N 1
ATOM 3391 C CA . SER B 1 186 ? -8.289 4.027 3.832 1 98.94 186 SER B CA 1
ATOM 3392 C C . SER B 1 186 ? -9.789 4.309 3.793 1 98.94 186 SER B C 1
ATOM 3394 O O . SER B 1 186 ? -10.281 5.176 4.52 1 98.94 186 SER B O 1
ATOM 3396 N N . LEU B 1 187 ? -10.547 3.584 2.992 1 98.94 187 LEU B N 1
ATOM 3397 C CA . LEU B 1 187 ? -11.953 3.898 2.771 1 98.94 187 LEU B CA 1
ATOM 3398 C C . LEU B 1 187 ? -12.797 3.49 3.975 1 98.94 187 LEU B C 1
ATOM 3400 O O . LEU B 1 187 ? -13.797 4.145 4.289 1 98.94 187 LEU B O 1
ATOM 3404 N N . LEU B 1 188 ? -12.367 2.367 4.648 1 98.81 188 LEU B N 1
ATOM 3405 C CA . LEU B 1 188 ? -13.078 2.02 5.879 1 98.81 188 LEU B CA 1
ATOM 3406 C C . LEU B 1 188 ? -12.969 3.143 6.902 1 98.81 188 LEU B C 1
ATOM 3408 O O . LEU B 1 188 ? -13.961 3.498 7.547 1 98.81 188 LEU B O 1
ATOM 3412 N N . ALA B 1 189 ? -11.789 3.686 7.047 1 98.88 189 ALA B N 1
ATOM 3413 C CA . ALA B 1 189 ? -11.602 4.797 7.977 1 98.88 189 ALA B CA 1
ATOM 3414 C C . ALA B 1 189 ? -12.305 6.055 7.477 1 98.88 189 ALA B C 1
ATOM 3416 O O . ALA B 1 189 ? -13.047 6.695 8.227 1 98.88 189 ALA B O 1
ATOM 3417 N N . ALA B 1 190 ? -12.094 6.402 6.191 1 98.88 190 ALA B N 1
ATOM 3418 C CA . ALA B 1 190 ? -12.648 7.625 5.617 1 98.88 190 ALA B CA 1
ATOM 3419 C C . ALA B 1 190 ? -14.172 7.645 5.73 1 98.88 190 ALA B C 1
ATOM 3421 O O . ALA B 1 190 ? -14.766 8.695 5.965 1 98.88 190 ALA B O 1
ATOM 3422 N N . ARG B 1 191 ? -14.742 6.484 5.531 1 98.56 191 ARG B N 1
ATOM 3423 C CA . ARG B 1 191 ? -16.188 6.379 5.594 1 98.56 191 ARG B CA 1
ATOM 3424 C C . ARG B 1 191 ? -16.703 6.742 6.98 1 98.56 191 ARG B C 1
ATOM 3426 O O . ARG B 1 191 ? -17.766 7.363 7.113 1 98.56 191 ARG B O 1
ATOM 3433 N N . SER B 1 192 ? -16.031 6.367 8.016 1 97.81 192 SER B N 1
ATOM 3434 C CA . SER B 1 192 ? -16.422 6.688 9.383 1 97.81 192 SER B CA 1
ATOM 3435 C C . SER B 1 192 ? -16.453 8.195 9.617 1 97.81 192 SER B C 1
ATOM 3437 O O . SER B 1 192 ? -17.234 8.688 10.438 1 97.81 192 SER B O 1
ATOM 3439 N N . TYR B 1 193 ? -15.633 8.914 8.891 1 98.19 193 TYR B N 1
ATOM 3440 C CA . TYR B 1 193 ? -15.531 10.359 9.047 1 98.19 193 TYR B CA 1
ATOM 3441 C C . TYR B 1 193 ? -16.344 11.086 7.992 1 98.19 193 TYR B C 1
ATOM 3443 O O . TYR B 1 193 ? -16.469 12.312 8.023 1 98.19 193 TYR B O 1
ATOM 3451 N N . GLY B 1 194 ? -16.938 10.336 7.039 1 98 194 GLY B N 1
ATOM 3452 C CA . GLY B 1 194 ? -17.75 10.914 5.98 1 98 194 GLY B CA 1
ATOM 3453 C C . GLY B 1 194 ? -16.922 11.68 4.957 1 98 194 GLY B C 1
ATOM 3454 O O . GLY B 1 194 ? -17.375 12.695 4.422 1 98 194 GLY B O 1
ATOM 3455 N N . VAL B 1 195 ? -15.672 11.258 4.676 1 98.56 195 VAL B N 1
ATOM 3456 C CA . VAL B 1 195 ? -14.805 12.055 3.812 1 98.56 195 VAL B CA 1
ATOM 3457 C C . VAL B 1 195 ? -14.297 11.203 2.652 1 98.56 195 VAL B C 1
ATOM 3459 O O . VAL B 1 195 ? -13.312 11.547 1.999 1 98.56 195 VAL B O 1
ATOM 3462 N N . GLU B 1 196 ? -14.906 10.008 2.342 1 98.56 196 GLU B N 1
ATOM 3463 C CA . GLU B 1 196 ? -14.422 9.047 1.358 1 98.56 196 GLU B CA 1
ATOM 3464 C C . GLU B 1 196 ? -14.406 9.656 -0.043 1 98.56 196 GLU B C 1
ATOM 3466 O O . GLU B 1 196 ? -13.508 9.359 -0.84 1 98.56 196 GLU B O 1
ATOM 3471 N N . ARG B 1 197 ? -15.336 10.469 -0.386 1 97.38 197 ARG B N 1
ATOM 3472 C CA . ARG B 1 197 ? -15.383 11.047 -1.725 1 97.38 197 ARG B CA 1
ATOM 3473 C C . ARG B 1 197 ? -14.281 12.078 -1.917 1 97.38 197 ARG B C 1
ATOM 3475 O O . ARG B 1 197 ? -13.68 12.156 -2.988 1 97.38 197 ARG B O 1
ATOM 3482 N N . GLU B 1 198 ? -14.047 12.938 -0.895 1 97.25 198 GLU B N 1
ATOM 3483 C CA . GLU B 1 198 ? -12.945 13.891 -0.942 1 97.25 198 GLU B CA 1
ATOM 3484 C C . GLU B 1 198 ? -11.602 13.188 -1.084 1 97.25 198 GLU B C 1
ATOM 3486 O O . GLU B 1 198 ? -10.742 13.625 -1.848 1 97.25 198 GLU B O 1
ATOM 3491 N N . VAL B 1 199 ? -11.438 12.109 -0.363 1 98.31 199 VAL B N 1
ATOM 3492 C CA . VAL B 1 199 ? -10.203 11.328 -0.391 1 98.31 199 VAL B CA 1
ATOM 3493 C C . VAL B 1 199 ? -9.969 10.797 -1.801 1 98.31 199 VAL B C 1
ATOM 3495 O O . VAL B 1 199 ? -8.883 10.984 -2.367 1 98.31 199 VAL B O 1
ATOM 3498 N N . LEU B 1 200 ? -10.977 10.164 -2.418 1 98.19 200 LEU B N 1
ATOM 3499 C CA . LEU B 1 200 ? -10.828 9.578 -3.742 1 98.19 200 LEU B CA 1
ATOM 3500 C C . LEU B 1 200 ? -10.586 10.656 -4.793 1 98.19 200 LEU B C 1
ATOM 3502 O O . LEU B 1 200 ? -9.781 10.477 -5.707 1 98.19 200 LEU B O 1
ATOM 3506 N N . ALA B 1 201 ? -11.289 11.742 -4.648 1 95.88 201 ALA B N 1
ATOM 3507 C CA . ALA B 1 201 ? -11.133 12.844 -5.598 1 95.88 201 ALA B CA 1
ATOM 3508 C C . ALA B 1 201 ? -9.719 13.398 -5.57 1 95.88 201 ALA B C 1
ATOM 3510 O O . ALA B 1 201 ? -9.188 13.82 -6.602 1 95.88 201 ALA B O 1
ATOM 3511 N N . SER B 1 202 ? -9.109 13.383 -4.48 1 94.44 202 SER B N 1
ATOM 3512 C CA . SER B 1 202 ? -7.793 13.992 -4.301 1 94.44 202 SER B CA 1
ATOM 3513 C C . SER B 1 202 ? -6.707 13.18 -4.996 1 94.44 202 SER B C 1
ATOM 3515 O O . SER B 1 202 ? -5.602 13.68 -5.227 1 94.44 202 SER B O 1
ATOM 3517 N N . LEU B 1 203 ? -6.922 11.914 -5.34 1 95.31 203 LEU B N 1
ATOM 3518 C CA . LEU B 1 203 ? -5.926 11.062 -5.977 1 95.31 203 LEU B CA 1
ATOM 3519 C C . LEU B 1 203 ? -5.52 11.625 -7.336 1 95.31 203 LEU B C 1
ATOM 3521 O O . LEU B 1 203 ? -4.383 11.438 -7.777 1 95.31 203 LEU B O 1
ATOM 3525 N N . SER B 1 204 ? -6.391 12.367 -7.98 1 92.38 204 SER B N 1
ATOM 3526 C CA . SER B 1 204 ? -6.129 12.93 -9.297 1 92.38 204 SER B CA 1
ATOM 3527 C C . SER B 1 204 ? -5.117 14.07 -9.219 1 92.38 204 SER B C 1
ATOM 3529 O O . SER B 1 204 ? -4.605 14.523 -10.25 1 92.38 204 SER B O 1
ATOM 3531 N N . ASP B 1 205 ? -4.828 14.531 -8.008 1 89.19 205 ASP B N 1
ATOM 3532 C CA . ASP B 1 205 ? -3.781 15.531 -7.824 1 89.19 205 ASP B CA 1
ATOM 3533 C C . ASP B 1 205 ? -2.4 14.945 -8.102 1 89.19 205 ASP B C 1
ATOM 3535 O O . ASP B 1 205 ? -1.464 15.672 -8.438 1 89.19 205 ASP B O 1
ATOM 3539 N N . LEU B 1 206 ? -2.268 13.633 -7.973 1 89 206 LEU B N 1
ATOM 3540 C CA . LEU B 1 206 ? -0.956 13 -8.055 1 89 206 LEU B CA 1
ATOM 3541 C C . LEU B 1 206 ? -0.937 11.93 -9.141 1 89 206 LEU B C 1
ATOM 3543 O O . LEU B 1 206 ? 0.121 11.617 -9.695 1 89 206 LEU B O 1
ATOM 3547 N N . LEU B 1 207 ? -2.09 11.336 -9.367 1 93.31 207 LEU B N 1
ATOM 3548 C CA . LEU B 1 207 ? -2.211 10.25 -10.336 1 93.31 207 LEU B CA 1
ATOM 3549 C C . LEU B 1 207 ? -3.055 10.68 -11.531 1 93.31 207 LEU B C 1
ATOM 3551 O O . LEU B 1 207 ? -3.799 11.656 -11.453 1 93.31 207 LEU B O 1
ATOM 3555 N N . PRO B 1 208 ? -2.943 9.992 -12.672 1 91.5 208 PRO B N 1
ATOM 3556 C CA . PRO B 1 208 ? -3.799 10.328 -13.812 1 91.5 208 PRO B CA 1
ATOM 3557 C C . PRO B 1 208 ? -5.285 10.305 -13.461 1 91.5 208 PRO B C 1
ATOM 3559 O O . PRO B 1 208 ? -5.727 9.453 -12.688 1 91.5 208 PRO B O 1
ATOM 3562 N N . PRO B 1 209 ? -5.973 11.281 -14.016 1 91.94 209 PRO B N 1
ATOM 3563 C CA . PRO B 1 209 ? -7.414 11.281 -13.75 1 91.94 209 PRO B CA 1
ATOM 3564 C C . PRO B 1 209 ? -8.086 9.969 -14.148 1 91.94 209 PRO B C 1
ATOM 3566 O O . PRO B 1 209 ? -7.742 9.383 -15.18 1 91.94 209 PRO B O 1
ATOM 3569 N N . ALA B 1 210 ? -8.984 9.469 -13.352 1 94.69 210 ALA B N 1
ATOM 3570 C CA . ALA B 1 210 ? -9.711 8.227 -13.562 1 94.69 210 ALA B CA 1
ATOM 3571 C C . ALA B 1 210 ? -10.961 8.164 -12.688 1 94.69 210 ALA B C 1
ATOM 3573 O O . ALA B 1 210 ? -11.188 9.047 -11.852 1 94.69 210 ALA B O 1
ATOM 3574 N N . ASP B 1 211 ? -11.844 7.289 -13.047 1 96 211 ASP B N 1
ATOM 3575 C CA . ASP B 1 211 ? -12.93 6.98 -12.125 1 96 211 ASP B CA 1
ATOM 3576 C C . ASP B 1 211 ? -12.414 6.23 -10.898 1 96 211 ASP B C 1
ATOM 3578 O O . ASP B 1 211 ? -12.609 5.02 -10.773 1 96 211 ASP B O 1
ATOM 3582 N N . TRP B 1 212 ? -11.875 6.965 -9.938 1 97.12 212 TRP B N 1
ATOM 3583 C CA . TRP B 1 212 ? -11.172 6.383 -8.797 1 97.12 212 TRP B CA 1
ATOM 3584 C C . TRP B 1 212 ? -12.148 5.668 -7.871 1 97.12 212 TRP B C 1
ATOM 3586 O O . TRP B 1 212 ? -11.758 4.777 -7.113 1 97.12 212 TRP B O 1
ATOM 3596 N N . GLU B 1 213 ? -13.422 6.062 -7.891 1 97.69 213 GLU B N 1
ATOM 3597 C CA . GLU B 1 213 ? -14.406 5.305 -7.117 1 97.69 213 GLU B CA 1
ATOM 3598 C C . GLU B 1 213 ? -14.578 3.895 -7.672 1 97.69 213 GLU B C 1
ATOM 3600 O O . GLU B 1 213 ? -14.609 2.924 -6.914 1 97.69 213 GLU B O 1
ATOM 3605 N N . ALA B 1 214 ? -14.695 3.834 -8.969 1 97 214 ALA B N 1
ATOM 3606 C CA . ALA B 1 214 ? -14.844 2.527 -9.609 1 97 214 ALA B CA 1
ATOM 3607 C C . ALA B 1 214 ? -13.594 1.678 -9.398 1 97 214 ALA B C 1
ATOM 3609 O O . ALA B 1 214 ? -13.688 0.475 -9.141 1 97 214 ALA B O 1
ATOM 3610 N N . ILE B 1 215 ? -12.43 2.273 -9.531 1 97 215 ILE B N 1
ATOM 3611 C CA . ILE B 1 215 ? -11.156 1.575 -9.367 1 97 215 ILE B CA 1
ATOM 3612 C C . ILE B 1 215 ? -11.031 1.072 -7.926 1 97 215 ILE B C 1
ATOM 3614 O O . ILE B 1 215 ? -10.672 -0.084 -7.695 1 97 215 ILE B O 1
ATOM 3618 N N . ALA B 1 216 ? -11.359 1.938 -6.941 1 98.12 216 ALA B N 1
ATOM 3619 C CA . ALA B 1 216 ? -11.344 1.532 -5.535 1 98.12 216 ALA B CA 1
ATOM 3620 C C . ALA B 1 216 ? -12.289 0.36 -5.293 1 98.12 216 ALA B C 1
ATOM 3622 O O . ALA B 1 216 ? -11.945 -0.585 -4.578 1 98.12 216 ALA B O 1
ATOM 3623 N N . GLY B 1 217 ? -13.5 0.49 -5.871 1 97.94 217 GLY B N 1
ATOM 3624 C CA . GLY B 1 217 ? -14.469 -0.588 -5.73 1 97.94 217 GLY B CA 1
ATOM 3625 C C . GLY B 1 217 ? -13.953 -1.918 -6.25 1 97.94 217 GLY B C 1
ATOM 3626 O O . GLY B 1 217 ? -14.156 -2.957 -5.617 1 97.94 217 GLY B O 1
ATOM 3627 N N . TYR B 1 218 ? -13.352 -1.839 -7.363 1 96.56 218 TYR B N 1
ATOM 3628 C CA . TYR B 1 218 ? -12.758 -3.041 -7.941 1 96.56 218 TYR B CA 1
ATOM 3629 C C . TYR B 1 218 ? -11.734 -3.652 -6.992 1 96.56 218 TYR B C 1
ATOM 3631 O O . TYR B 1 218 ? -11.797 -4.844 -6.688 1 96.56 218 TYR B O 1
ATOM 3639 N N . PHE B 1 219 ? -10.797 -2.889 -6.457 1 97.38 219 PHE B N 1
ATOM 3640 C CA . PHE B 1 219 ? -9.734 -3.365 -5.582 1 97.38 219 PHE B CA 1
ATOM 3641 C C . PHE B 1 219 ? -10.312 -3.918 -4.285 1 97.38 219 PHE B C 1
ATOM 3643 O O . PHE B 1 219 ? -9.898 -4.984 -3.82 1 97.38 219 PHE B O 1
ATOM 3650 N N . VAL B 1 220 ? -11.234 -3.215 -3.713 1 98.19 220 VAL B N 1
ATOM 3651 C CA . VAL B 1 220 ? -11.844 -3.652 -2.465 1 98.19 220 VAL B CA 1
ATOM 3652 C C . VAL B 1 220 ? -12.578 -4.977 -2.684 1 98.19 220 VAL B C 1
ATOM 3654 O O . VAL B 1 220 ? -12.453 -5.902 -1.877 1 98.19 220 VAL B O 1
ATOM 3657 N N . SER B 1 221 ? -13.328 -5.117 -3.775 1 97.44 221 SER B N 1
ATOM 3658 C CA . SER B 1 221 ? -14.102 -6.324 -4.047 1 97.44 221 SER B CA 1
ATOM 3659 C C . SER B 1 221 ? -13.195 -7.547 -4.176 1 97.44 221 SER B C 1
ATOM 3661 O O . SER B 1 221 ? -13.547 -8.641 -3.723 1 97.44 221 SER B O 1
ATOM 3663 N N . ARG B 1 222 ? -12.039 -7.371 -4.793 1 95 222 ARG B N 1
ATOM 3664 C CA . ARG B 1 222 ? -11.102 -8.477 -4.977 1 95 222 ARG B CA 1
ATOM 3665 C C . ARG B 1 222 ? -10.617 -9.008 -3.635 1 95 222 ARG B C 1
ATOM 3667 O O . ARG B 1 222 ? -10.492 -10.219 -3.451 1 95 222 ARG B O 1
ATOM 3674 N N . SER B 1 223 ? -10.344 -8.07 -2.738 1 95.81 223 SER B N 1
ATOM 3675 C CA . SER B 1 223 ? -9.891 -8.445 -1.403 1 95.81 223 SER B CA 1
ATOM 3676 C C . SER B 1 223 ? -10.969 -9.211 -0.646 1 95.81 223 SER B C 1
ATOM 3678 O O . SER B 1 223 ? -10.672 -10.148 0.097 1 95.81 223 SER B O 1
ATOM 3680 N N . LEU B 1 224 ? -12.18 -8.812 -0.798 1 97.31 224 LEU B N 1
ATOM 3681 C CA . LEU B 1 224 ? -13.289 -9.43 -0.084 1 97.31 224 LEU B CA 1
ATOM 3682 C C . LEU B 1 224 ? -13.609 -10.805 -0.656 1 97.31 224 LEU B C 1
ATOM 3684 O O . LEU B 1 224 ? -13.859 -11.75 0.094 1 97.31 224 LEU B O 1
ATOM 3688 N N . GLN B 1 225 ? -13.531 -10.961 -1.914 1 95 225 GLN B N 1
ATOM 3689 C CA . GLN B 1 225 ? -13.938 -12.188 -2.59 1 95 225 GLN B CA 1
ATOM 3690 C C . GLN B 1 225 ? -12.859 -13.258 -2.469 1 95 225 GLN B C 1
ATOM 3692 O O . GLN B 1 225 ? -13.172 -14.453 -2.375 1 95 225 GLN B O 1
ATOM 3697 N N . HIS B 1 226 ? -11.578 -12.852 -2.418 1 94.38 226 HIS B N 1
ATOM 3698 C CA . HIS B 1 226 ? -10.484 -13.805 -2.557 1 94.38 226 HIS B CA 1
ATOM 3699 C C . HIS B 1 226 ? -9.477 -13.672 -1.416 1 94.38 226 HIS B C 1
ATOM 3701 O O . HIS B 1 226 ? -8.312 -14.039 -1.56 1 94.38 226 HIS B O 1
ATOM 3707 N N . GLY B 1 227 ? -9.945 -13.148 -0.321 1 96.06 227 GLY B N 1
ATOM 3708 C CA . GLY B 1 227 ? -9.062 -12.75 0.766 1 96.06 227 GLY B CA 1
ATOM 3709 C C . GLY B 1 227 ? -8.148 -13.867 1.228 1 96.06 227 GLY B C 1
ATOM 3710 O O . GLY B 1 227 ? -6.953 -13.648 1.452 1 96.06 227 GLY B O 1
ATOM 3711 N N . ARG B 1 228 ? -8.664 -15.102 1.36 1 94.56 228 ARG B N 1
ATOM 3712 C CA . ARG B 1 228 ? -7.867 -16.203 1.893 1 94.56 228 ARG B CA 1
ATOM 3713 C C . ARG B 1 228 ? -6.738 -16.562 0.936 1 94.56 228 ARG B C 1
ATOM 3715 O O . ARG B 1 228 ? -5.574 -16.609 1.332 1 94.56 228 ARG B O 1
ATOM 3722 N N . ARG B 1 229 ? -7.059 -16.859 -0.264 1 94.06 229 ARG B N 1
ATOM 3723 C CA . ARG B 1 229 ? -6.062 -17.234 -1.266 1 94.06 229 ARG B CA 1
ATOM 3724 C C . ARG B 1 229 ? -5.047 -16.109 -1.465 1 94.06 229 ARG B C 1
ATOM 3726 O O . ARG B 1 229 ? -3.85 -16.375 -1.619 1 94.06 229 ARG B O 1
ATOM 3733 N N . ARG B 1 230 ? -5.523 -14.883 -1.48 1 96.25 230 ARG B N 1
ATOM 3734 C CA . ARG B 1 230 ? -4.645 -13.742 -1.695 1 96.25 230 ARG B CA 1
ATOM 3735 C C . ARG B 1 230 ? -3.693 -13.555 -0.517 1 96.25 230 ARG B C 1
ATOM 3737 O O . ARG B 1 230 ? -2.527 -13.195 -0.704 1 96.25 230 ARG B O 1
ATOM 3744 N N . ALA B 1 231 ? -4.207 -13.797 0.705 1 98.25 231 ALA B N 1
ATOM 3745 C CA . ALA B 1 231 ? -3.332 -13.727 1.873 1 98.25 231 ALA B CA 1
ATOM 3746 C C . ALA B 1 231 ? -2.186 -14.727 1.758 1 98.25 231 ALA B C 1
ATOM 3748 O O . ALA B 1 231 ? -1.039 -14.406 2.08 1 98.25 231 ALA B O 1
ATOM 3749 N N . GLU B 1 232 ? -2.457 -15.875 1.303 1 97.19 232 GLU B N 1
ATOM 3750 C CA . GLU B 1 232 ? -1.437 -16.906 1.119 1 97.19 232 GLU B CA 1
ATOM 3751 C C . GLU B 1 232 ? -0.428 -16.5 0.05 1 97.19 232 GLU B C 1
ATOM 3753 O O . GLU B 1 232 ? 0.779 -16.672 0.227 1 97.19 232 GLU B O 1
ATOM 3758 N N . GLU B 1 233 ? -0.921 -16 -1.029 1 97.94 233 GLU B N 1
ATOM 3759 C CA . GLU B 1 233 ? -0.037 -15.516 -2.086 1 97.94 233 GLU B CA 1
ATOM 3760 C C . GLU B 1 233 ? 0.857 -14.383 -1.581 1 97.94 233 GLU B C 1
ATOM 3762 O O . GLU B 1 233 ? 2.037 -14.312 -1.933 1 97.94 233 GLU B O 1
ATOM 3767 N N . MET B 1 234 ? 0.283 -13.547 -0.736 1 98.81 234 MET B N 1
ATOM 3768 C CA . MET B 1 234 ? 1.055 -12.406 -0.255 1 98.81 234 MET B CA 1
ATOM 3769 C C . MET B 1 234 ? 2.088 -12.844 0.779 1 98.81 234 MET B C 1
ATOM 3771 O O . MET B 1 234 ? 3.096 -12.164 0.982 1 98.81 234 MET B O 1
ATOM 3775 N N . THR B 1 235 ? 1.836 -13.93 1.45 1 98.88 235 THR B N 1
ATOM 3776 C CA . THR B 1 235 ? 2.895 -14.492 2.277 1 98.88 235 THR B CA 1
ATOM 3777 C C . THR B 1 235 ? 4.102 -14.875 1.424 1 98.88 235 THR B C 1
ATOM 3779 O O . THR B 1 235 ? 5.246 -14.641 1.814 1 98.88 235 THR B O 1
ATOM 3782 N N . GLU B 1 236 ? 3.842 -15.391 0.281 1 98.88 236 GLU B N 1
ATOM 3783 C CA . GLU B 1 236 ? 4.914 -15.727 -0.652 1 98.88 236 GLU B CA 1
ATOM 3784 C C . GLU B 1 236 ? 5.539 -14.477 -1.251 1 98.88 236 GLU B C 1
ATOM 3786 O O . GLU B 1 236 ? 6.738 -14.445 -1.539 1 98.88 236 GLU B O 1
ATOM 3791 N N . ALA B 1 237 ? 4.727 -13.445 -1.515 1 98.94 237 ALA B N 1
ATOM 3792 C CA . ALA B 1 237 ? 5.293 -12.172 -1.941 1 98.94 237 ALA B CA 1
ATOM 3793 C C . ALA B 1 237 ? 6.246 -11.617 -0.889 1 98.94 237 ALA B C 1
ATOM 3795 O O . ALA B 1 237 ? 7.32 -11.109 -1.222 1 98.94 237 ALA B O 1
ATOM 3796 N N . ALA B 1 238 ? 5.855 -11.75 0.375 1 98.94 238 ALA B N 1
ATOM 3797 C CA . ALA B 1 238 ? 6.734 -11.32 1.46 1 98.94 238 ALA B CA 1
ATOM 3798 C C . ALA B 1 238 ? 8.031 -12.125 1.466 1 98.94 238 ALA B C 1
ATOM 3800 O O . ALA B 1 238 ? 9.109 -11.562 1.677 1 98.94 238 ALA B O 1
ATOM 3801 N N . ALA B 1 239 ? 7.918 -13.391 1.255 1 98.88 239 ALA B N 1
ATOM 3802 C CA . ALA B 1 239 ? 9.117 -14.227 1.145 1 98.88 239 ALA B CA 1
ATOM 3803 C C . ALA B 1 239 ? 10 -13.766 -0.008 1 98.88 239 ALA B C 1
ATOM 3805 O O . ALA B 1 239 ? 11.227 -13.711 0.125 1 98.88 239 ALA B O 1
ATOM 3806 N N . THR B 1 240 ? 9.398 -13.453 -1.142 1 98.94 240 THR B N 1
ATOM 3807 C CA . THR B 1 240 ? 10.117 -12.953 -2.307 1 98.94 240 THR B CA 1
ATOM 3808 C C . THR B 1 240 ? 10.898 -11.688 -1.962 1 98.94 240 THR B C 1
ATOM 3810 O O . THR B 1 240 ? 12.07 -11.562 -2.316 1 98.94 240 THR B O 1
ATOM 3813 N N . VAL B 1 241 ? 10.258 -10.766 -1.302 1 98.94 241 VAL B N 1
ATOM 3814 C CA . VAL B 1 241 ? 10.883 -9.516 -0.878 1 98.94 241 VAL B CA 1
ATOM 3815 C C . VAL B 1 241 ? 12.039 -9.805 0.07 1 98.94 241 VAL B C 1
ATOM 3817 O O . VAL B 1 241 ? 13.141 -9.273 -0.099 1 98.94 241 VAL B O 1
ATOM 3820 N N . ALA B 1 242 ? 11.828 -10.672 1.016 1 98.88 242 ALA B N 1
ATOM 3821 C CA . ALA B 1 242 ? 12.852 -11.031 1.991 1 98.88 242 ALA B CA 1
ATOM 3822 C C . ALA B 1 242 ? 14.047 -11.703 1.313 1 98.88 242 ALA B C 1
ATOM 3824 O O . ALA B 1 242 ? 15.195 -11.43 1.66 1 98.88 242 ALA B O 1
ATOM 3825 N N . GLU B 1 243 ? 13.789 -12.609 0.415 1 98.69 243 GLU B N 1
ATOM 3826 C CA . GLU B 1 243 ? 14.844 -13.305 -0.321 1 98.69 243 GLU B CA 1
ATOM 3827 C C . GLU B 1 243 ? 15.719 -12.328 -1.092 1 98.69 243 GLU B C 1
ATOM 3829 O O . GLU B 1 243 ? 16.891 -12.617 -1.374 1 98.69 243 GLU B O 1
ATOM 3834 N N . ALA B 1 244 ? 15.172 -11.18 -1.424 1 98.44 244 ALA B N 1
ATOM 3835 C CA . ALA B 1 244 ? 15.906 -10.148 -2.145 1 98.44 244 ALA B CA 1
ATOM 3836 C C . ALA B 1 244 ? 16.688 -9.266 -1.182 1 98.44 244 ALA B C 1
ATOM 3838 O O . ALA B 1 244 ? 17.328 -8.289 -1.599 1 98.44 244 ALA B O 1
ATOM 3839 N N . GLY B 1 245 ? 16.625 -9.539 0.093 1 98.12 245 GLY B N 1
ATOM 3840 C CA . GLY B 1 245 ? 17.375 -8.789 1.087 1 98.12 245 GLY B CA 1
ATOM 3841 C C . GLY B 1 245 ? 16.625 -7.562 1.588 1 98.12 245 GLY B C 1
ATOM 3842 O O . GLY B 1 245 ? 17.234 -6.68 2.201 1 98.12 245 GLY B O 1
ATOM 3843 N N . VAL B 1 246 ? 15.398 -7.402 1.325 1 98.56 246 VAL B N 1
ATOM 3844 C CA . VAL B 1 246 ? 14.57 -6.277 1.744 1 98.56 246 VAL B CA 1
ATOM 3845 C C . VAL B 1 246 ? 13.586 -6.73 2.818 1 98.56 246 VAL B C 1
ATOM 3847 O O . VAL B 1 246 ? 12.992 -7.809 2.713 1 98.56 246 VAL B O 1
ATOM 3850 N N . GLU B 1 247 ? 13.445 -5.988 3.932 1 98.62 247 GLU B N 1
ATOM 3851 C CA . GLU B 1 247 ? 12.43 -6.324 4.926 1 98.62 247 GLU B CA 1
ATOM 3852 C C . GLU B 1 247 ? 11.023 -6.199 4.348 1 98.62 247 GLU B C 1
ATOM 3854 O O . GLU B 1 247 ? 10.648 -5.137 3.85 1 98.62 247 GLU B O 1
ATOM 3859 N N . PRO B 1 248 ? 10.227 -7.195 4.391 1 98.94 248 PRO B N 1
ATOM 3860 C CA . PRO B 1 248 ? 8.922 -7.191 3.727 1 98.94 248 PRO B CA 1
ATOM 3861 C C . PRO B 1 248 ? 7.828 -6.562 4.578 1 98.94 248 PRO B C 1
ATOM 3863 O O . PRO B 1 248 ? 6.855 -7.23 4.934 1 98.94 248 PRO B O 1
ATOM 3866 N N . LEU B 1 249 ? 7.863 -5.316 4.812 1 98.94 249 LEU B N 1
ATOM 3867 C CA . LEU B 1 249 ? 6.941 -4.617 5.707 1 98.94 249 LEU B CA 1
ATOM 3868 C C . LEU B 1 249 ? 5.559 -4.496 5.074 1 98.94 249 LEU B C 1
ATOM 3870 O O . LEU B 1 249 ? 4.562 -4.914 5.668 1 98.94 249 LEU B O 1
ATOM 3874 N N . MET B 1 250 ? 5.492 -3.99 3.826 1 98.94 250 MET B N 1
ATOM 3875 C CA . MET B 1 250 ? 4.219 -3.732 3.162 1 98.94 250 MET B CA 1
ATOM 3876 C C . MET B 1 250 ? 3.545 -5.039 2.752 1 98.94 250 MET B C 1
ATOM 3878 O O . MET B 1 250 ? 2.334 -5.199 2.918 1 98.94 250 MET B O 1
ATOM 3882 N N . SER B 1 251 ? 4.371 -5.961 2.207 1 98.94 251 SER B N 1
ATOM 3883 C CA . SER B 1 251 ? 3.809 -7.234 1.766 1 98.94 251 SER B CA 1
ATOM 3884 C C . SER B 1 251 ? 3.236 -8.023 2.939 1 98.94 251 SER B C 1
ATOM 3886 O O . SER B 1 251 ? 2.188 -8.656 2.816 1 98.94 251 SER B O 1
ATOM 3888 N N . THR B 1 252 ? 3.91 -7.984 4.094 1 98.94 252 THR B N 1
ATOM 3889 C CA . THR B 1 252 ? 3.412 -8.664 5.285 1 98.94 252 THR B CA 1
ATOM 3890 C C . THR B 1 252 ? 2.105 -8.031 5.758 1 98.94 252 THR B C 1
ATOM 3892 O O . THR B 1 252 ? 1.155 -8.742 6.102 1 98.94 252 THR B O 1
ATOM 3895 N N . ALA B 1 253 ? 2.033 -6.723 5.809 1 98.94 253 ALA B N 1
ATOM 3896 C CA . ALA B 1 253 ? 0.813 -6.023 6.199 1 98.94 253 ALA B CA 1
ATOM 3897 C C . ALA B 1 253 ? -0.328 -6.324 5.234 1 98.94 253 ALA B C 1
ATOM 3899 O O . ALA B 1 253 ? -1.479 -6.469 5.648 1 98.94 253 ALA B O 1
ATOM 3900 N N . THR B 1 254 ? -0.014 -6.387 3.928 1 98.94 254 THR B N 1
ATOM 3901 C CA . THR B 1 254 ? -1.022 -6.711 2.924 1 98.94 254 THR B CA 1
ATOM 3902 C C . THR B 1 254 ? -1.601 -8.102 3.166 1 98.94 254 THR B C 1
ATOM 3904 O O . THR B 1 254 ? -2.818 -8.289 3.107 1 98.94 254 THR B O 1
ATOM 3907 N N . ALA B 1 255 ? -0.69 -9.07 3.445 1 98.88 255 ALA B N 1
ATOM 3908 C CA . ALA B 1 255 ? -1.156 -10.422 3.738 1 98.88 255 ALA B CA 1
ATOM 3909 C C . ALA B 1 255 ? -2.125 -10.43 4.914 1 98.88 255 ALA B C 1
ATOM 3911 O O . ALA B 1 255 ? -3.174 -11.078 4.863 1 98.88 255 ALA B O 1
ATOM 3912 N N . ALA B 1 256 ? -1.796 -9.703 5.941 1 98.88 256 ALA B N 1
ATOM 3913 C CA . ALA B 1 256 ? -2.643 -9.633 7.129 1 98.88 256 ALA B CA 1
ATOM 3914 C C . ALA B 1 256 ? -3.992 -9 6.805 1 98.88 256 ALA B C 1
ATOM 3916 O O . ALA B 1 256 ? -5.035 -9.469 7.266 1 98.88 256 ALA B O 1
ATOM 3917 N N . ARG B 1 257 ? -4.02 -7.914 6.035 1 98.88 257 ARG B N 1
ATOM 3918 C CA . ARG B 1 257 ? -5.262 -7.234 5.676 1 98.88 257 ARG B CA 1
ATOM 3919 C C . ARG B 1 257 ? -6.141 -8.125 4.805 1 98.88 257 ARG B C 1
ATOM 3921 O O . ARG B 1 257 ? -7.367 -8.117 4.938 1 98.88 257 ARG B O 1
ATOM 3928 N N . GLN B 1 258 ? -5.516 -8.852 3.92 1 98.62 258 GLN B N 1
ATOM 3929 C CA . GLN B 1 258 ? -6.281 -9.773 3.08 1 98.62 258 GLN B CA 1
ATOM 3930 C C . GLN B 1 258 ? -6.875 -10.906 3.908 1 98.62 258 GLN B C 1
ATOM 3932 O O . GLN B 1 258 ? -8.016 -11.312 3.686 1 98.62 258 GLN B O 1
ATOM 3937 N N . ALA B 1 259 ? -6.07 -11.461 4.816 1 98.5 259 ALA B N 1
ATOM 3938 C CA . ALA B 1 259 ? -6.594 -12.492 5.715 1 98.5 259 ALA B CA 1
ATOM 3939 C C . ALA B 1 259 ? -7.789 -11.969 6.508 1 98.5 259 ALA B C 1
ATOM 3941 O O . ALA B 1 259 ? -8.773 -12.68 6.699 1 98.5 259 ALA B O 1
ATOM 3942 N N . TRP B 1 260 ? -7.707 -10.766 6.953 1 98.62 260 TRP B N 1
ATOM 3943 C CA . TRP B 1 260 ? -8.797 -10.102 7.656 1 98.62 260 TRP B CA 1
ATOM 3944 C C . TRP B 1 260 ? -10.031 -9.984 6.766 1 98.62 260 TRP B C 1
ATOM 3946 O O . TRP B 1 260 ? -11.148 -10.266 7.203 1 98.62 260 TRP B O 1
ATOM 3956 N N . ALA B 1 261 ? -9.891 -9.562 5.555 1 97.94 261 ALA B N 1
ATOM 3957 C CA . ALA B 1 261 ? -10.984 -9.336 4.621 1 97.94 261 ALA B CA 1
ATOM 3958 C C . ALA B 1 261 ? -11.734 -10.633 4.332 1 97.94 261 ALA B C 1
ATOM 3960 O O . ALA B 1 261 ? -12.93 -10.609 4.035 1 97.94 261 ALA B O 1
ATOM 3961 N N . ALA B 1 262 ? -11 -11.742 4.449 1 96.69 262 ALA B N 1
ATOM 3962 C CA . ALA B 1 262 ? -11.586 -13.055 4.188 1 96.69 262 ALA B CA 1
ATOM 3963 C C . ALA B 1 262 ? -12.742 -13.344 5.148 1 96.69 262 ALA B C 1
ATOM 3965 O O . ALA B 1 262 ? -13.555 -14.242 4.902 1 96.69 262 ALA B O 1
ATOM 3966 N N . ARG B 1 263 ? -12.844 -12.586 6.199 1 96.12 263 ARG B N 1
ATOM 3967 C CA . ARG B 1 263 ? -13.891 -12.773 7.199 1 96.12 263 ARG B CA 1
ATOM 3968 C C . ARG B 1 263 ? -15.211 -12.172 6.727 1 96.12 263 ARG B C 1
ATOM 3970 O O . ARG B 1 263 ? -16.266 -12.43 7.312 1 96.12 263 ARG B O 1
ATOM 3977 N N . PHE B 1 264 ? -15.141 -11.406 5.617 1 96.44 264 PHE B N 1
ATOM 3978 C CA . PHE B 1 264 ? -16.312 -10.664 5.188 1 96.44 264 PHE B CA 1
ATOM 3979 C C . PHE B 1 264 ? -16.656 -10.977 3.73 1 96.44 264 PHE B C 1
ATOM 3981 O O . PHE B 1 264 ? -16.891 -10.062 2.936 1 96.44 264 PHE B O 1
ATOM 3988 N N . PRO B 1 265 ? -16.719 -12.148 3.295 1 89 265 PRO B N 1
ATOM 3989 C CA . PRO B 1 265 ? -16.875 -12.461 1.874 1 89 265 PRO B CA 1
ATOM 3990 C C . PRO B 1 265 ? -18.219 -11.984 1.316 1 89 265 PRO B C 1
ATOM 3992 O O . PRO B 1 265 ? -18.297 -11.586 0.151 1 89 265 PRO B O 1
ATOM 3995 N N . ASP B 1 266 ? -19.25 -11.906 2.086 1 93.31 266 ASP B N 1
ATOM 3996 C CA . ASP B 1 266 ? -20.578 -11.547 1.621 1 93.31 266 ASP B CA 1
ATOM 3997 C C . ASP B 1 266 ? -20.672 -10.055 1.321 1 93.31 266 ASP B C 1
ATOM 3999 O O . ASP B 1 266 ? -21.578 -9.617 0.607 1 93.31 266 ASP B O 1
ATOM 4003 N N . ALA B 1 267 ? -19.812 -9.297 1.898 1 95.19 267 ALA B N 1
ATOM 4004 C CA . ALA B 1 267 ? -19.844 -7.852 1.684 1 95.19 267 ALA B CA 1
ATOM 4005 C C . ALA B 1 267 ? -19.625 -7.512 0.215 1 95.19 267 ALA B C 1
ATOM 4007 O O . ALA B 1 267 ? -20.078 -6.469 -0.266 1 95.19 267 ALA B O 1
ATOM 4008 N N . ALA B 1 268 ? -18.969 -8.344 -0.522 1 93.81 268 ALA B N 1
ATOM 4009 C CA . ALA B 1 268 ? -18.703 -8.109 -1.938 1 93.81 268 ALA B CA 1
ATOM 4010 C C . ALA B 1 268 ? -19.984 -8.148 -2.758 1 93.81 268 ALA B C 1
ATOM 4012 O O . ALA B 1 268 ? -20.031 -7.613 -3.869 1 93.81 268 ALA B O 1
ATOM 4013 N N . ASP B 1 269 ? -20.984 -8.672 -2.27 1 92.5 269 ASP B N 1
ATOM 4014 C CA . ASP B 1 269 ? -22.25 -8.812 -2.975 1 92.5 269 ASP B CA 1
ATOM 4015 C C . ASP B 1 269 ? -22.938 -7.461 -3.148 1 92.5 269 ASP B C 1
ATOM 4017 O O . ASP B 1 269 ? -23.844 -7.32 -3.975 1 92.5 269 ASP B O 1
ATOM 4021 N N . ALA B 1 270 ? -22.594 -6.496 -2.373 1 89.56 270 ALA B N 1
ATOM 4022 C CA . ALA B 1 270 ? -23.203 -5.176 -2.457 1 89.56 270 ALA B CA 1
ATOM 4023 C C . ALA B 1 270 ? -22.922 -4.523 -3.809 1 89.56 270 ALA B C 1
ATOM 4025 O O . ALA B 1 270 ? -23.672 -3.646 -4.246 1 89.56 270 ALA B O 1
ATOM 4026 N N . ASN B 1 271 ? -21.875 -4.836 -4.473 1 86.56 271 ASN B N 1
ATOM 4027 C CA . ASN B 1 271 ? -21.547 -4.527 -5.859 1 86.56 271 ASN B CA 1
ATOM 4028 C C . ASN B 1 271 ? -21.406 -3.023 -6.082 1 86.56 271 ASN B C 1
ATOM 4030 O O . ASN B 1 271 ? -21.625 -2.539 -7.195 1 86.56 271 ASN B O 1
ATOM 4034 N N . ALA B 1 272 ? -21.406 -2.248 -5.148 1 95.31 272 ALA B N 1
ATOM 4035 C CA . ALA B 1 272 ? -21.078 -0.825 -5.164 1 95.31 272 ALA B CA 1
ATOM 4036 C C . ALA B 1 272 ? -20.016 -0.495 -4.113 1 95.31 272 ALA B C 1
ATOM 4038 O O . ALA B 1 272 ? -20.062 -1.008 -2.992 1 95.31 272 ALA B O 1
ATOM 4039 N N . THR B 1 273 ? -19.109 0.419 -4.543 1 97.38 273 THR B N 1
ATOM 4040 C CA . THR B 1 273 ? -17.922 0.662 -3.746 1 97.38 273 THR B CA 1
ATOM 4041 C C . THR B 1 273 ? -18.281 0.982 -2.301 1 97.38 273 THR B C 1
ATOM 4043 O O . THR B 1 273 ? -17.875 0.275 -1.379 1 97.38 273 THR B O 1
ATOM 4046 N N . PHE B 1 274 ? -19.125 1.987 -2.088 1 97.94 274 PHE B N 1
ATOM 4047 C CA . PHE B 1 274 ? -19.391 2.43 -0.726 1 97.94 274 PHE B CA 1
ATOM 4048 C C . PHE B 1 274 ? -20.391 1.504 -0.043 1 97.94 274 PHE B C 1
ATOM 4050 O O . PHE B 1 274 ? -20.391 1.384 1.184 1 97.94 274 PHE B O 1
ATOM 4057 N N . ALA B 1 275 ? -21.219 0.76 -0.831 1 97.94 275 ALA B N 1
ATOM 4058 C CA . ALA B 1 275 ? -22.094 -0.259 -0.247 1 97.94 275 ALA B CA 1
ATOM 4059 C C . ALA B 1 275 ? -21.266 -1.413 0.327 1 97.94 275 ALA B C 1
ATOM 4061 O O . ALA B 1 275 ? -21.625 -1.976 1.365 1 97.94 275 ALA B O 1
ATOM 4062 N N . MET B 1 276 ? -20.203 -1.792 -0.349 1 98.38 276 MET B N 1
ATOM 4063 C CA . MET B 1 276 ? -19.312 -2.822 0.172 1 98.38 276 MET B CA 1
ATOM 4064 C C . MET B 1 276 ? -18.656 -2.365 1.468 1 98.38 276 MET B C 1
ATOM 4066 O O . MET B 1 276 ? -18.578 -3.125 2.436 1 98.38 276 MET B O 1
ATOM 4070 N N . ILE B 1 277 ? -18.203 -1.128 1.487 1 98.44 277 ILE B N 1
ATOM 4071 C CA . ILE B 1 277 ? -17.547 -0.569 2.67 1 98.44 277 ILE B CA 1
ATOM 4072 C C . ILE B 1 277 ? -18.547 -0.541 3.834 1 98.44 277 ILE B C 1
ATOM 4074 O O . ILE B 1 277 ? -18.203 -0.924 4.953 1 98.44 277 ILE B O 1
ATOM 4078 N N . ASP B 1 278 ? -19.75 -0.116 3.561 1 98.12 278 ASP B N 1
ATOM 4079 C CA . ASP B 1 278 ? -20.781 -0.064 4.586 1 98.12 278 ASP B CA 1
ATOM 4080 C C . ASP B 1 278 ? -21.094 -1.458 5.129 1 98.12 278 ASP B C 1
ATOM 4082 O O . ASP B 1 278 ? -21.281 -1.633 6.336 1 98.12 278 ASP B O 1
ATOM 4086 N N . ALA B 1 279 ? -21.141 -2.422 4.223 1 97.81 279 ALA B N 1
ATOM 4087 C CA . ALA B 1 279 ? -21.422 -3.793 4.633 1 97.81 279 ALA B CA 1
ATOM 4088 C C . ALA B 1 279 ? -20.344 -4.332 5.559 1 97.81 279 ALA B C 1
ATOM 4090 O O . ALA B 1 279 ? -20.625 -4.996 6.555 1 97.81 279 ALA B O 1
ATOM 4091 N N . VAL B 1 280 ? -19.125 -4.074 5.227 1 98.19 280 VAL B N 1
ATOM 4092 C CA . VAL B 1 280 ? -18.016 -4.516 6.059 1 98.19 280 VAL B CA 1
ATOM 4093 C C . VAL B 1 280 ? -18.094 -3.838 7.426 1 98.19 280 VAL B C 1
ATOM 4095 O O . VAL B 1 280 ? -17.953 -4.492 8.461 1 98.19 280 VAL B O 1
ATOM 4098 N N . ARG B 1 281 ? -18.266 -2.508 7.48 1 97 281 ARG B N 1
ATOM 4099 C CA . ARG B 1 281 ? -18.328 -1.761 8.734 1 97 281 ARG B CA 1
ATOM 4100 C C . ARG B 1 281 ? -19.469 -2.27 9.617 1 97 281 ARG B C 1
ATOM 4102 O O . ARG B 1 281 ? -19.297 -2.393 10.836 1 97 281 ARG B O 1
ATOM 4109 N N . ALA B 1 282 ? -20.609 -2.557 9.016 1 95.94 282 ALA B N 1
ATOM 4110 C CA . ALA B 1 282 ? -21.734 -3.105 9.766 1 95.94 282 ALA B CA 1
ATOM 4111 C C . ALA B 1 282 ? -21.375 -4.449 10.391 1 95.94 282 ALA B C 1
ATOM 4113 O O . ALA B 1 282 ? -21.734 -4.723 11.539 1 95.94 282 ALA B O 1
ATOM 4114 N N . ALA B 1 283 ? -20.688 -5.25 9.633 1 95.25 283 ALA B N 1
ATOM 4115 C CA . ALA B 1 283 ? -20.312 -6.582 10.102 1 95.25 283 ALA B CA 1
ATOM 4116 C C . ALA B 1 283 ? -19.281 -6.492 11.219 1 95.25 283 ALA B C 1
ATOM 4118 O O . ALA B 1 283 ? -19.25 -7.34 12.117 1 95.25 283 ALA B O 1
ATOM 4119 N N . MET B 1 284 ? -18.422 -5.504 11.18 1 94.12 284 MET B N 1
ATOM 4120 C CA . MET B 1 284 ? -17.391 -5.297 12.203 1 94.12 284 MET B CA 1
ATOM 4121 C C . MET B 1 284 ? -18.031 -4.945 13.547 1 94.12 284 MET B C 1
ATOM 4123 O O . MET B 1 284 ? -17.469 -5.219 14.602 1 94.12 284 MET B O 1
ATOM 4127 N N . GLU B 1 285 ? -19.094 -4.258 13.539 1 87.62 285 GLU B N 1
ATOM 4128 C CA . GLU B 1 285 ? -19.766 -3.783 14.75 1 87.62 285 GLU B CA 1
ATOM 4129 C C . GLU B 1 285 ? -20.656 -4.863 15.344 1 87.62 285 GLU B C 1
ATOM 4131 O O . GLU B 1 285 ? -21.125 -4.738 16.484 1 87.62 285 GLU B O 1
ATOM 4136 N N . GLU B 1 286 ? -20.953 -5.855 14.523 1 76.12 286 GLU B N 1
ATOM 4137 C CA . GLU B 1 286 ? -21.797 -6.926 15.039 1 76.12 286 GLU B CA 1
ATOM 4138 C C . GLU B 1 286 ? -21.078 -7.73 16.109 1 76.12 286 GLU B C 1
ATOM 4140 O O . GLU B 1 286 ? -19.922 -8.133 15.938 1 76.12 286 GLU B O 1
ATOM 4145 N N . PRO B 1 287 ? -21.641 -7.641 17.312 1 59.78 287 PRO B N 1
ATOM 4146 C CA . PRO B 1 287 ? -21.094 -8.461 18.391 1 59.78 287 PRO B CA 1
ATOM 4147 C C . PRO B 1 287 ? -20.938 -9.93 18 1 59.78 287 PRO B C 1
ATOM 4149 O O . PRO B 1 287 ? -21.734 -10.445 17.219 1 59.78 287 PRO B O 1
ATOM 4152 N N . GLU B 1 288 ? -19.797 -10.484 18.188 1 48.12 288 GLU B N 1
ATOM 4153 C CA . GLU B 1 288 ? -19.609 -11.914 17.984 1 48.12 288 GLU B CA 1
ATOM 4154 C C . GLU B 1 288 ? -20.656 -12.734 18.734 1 48.12 288 GLU B C 1
ATOM 4156 O O . GLU B 1 288 ? -20.984 -12.414 19.875 1 48.12 288 GLU B O 1
#

Solvent-accessible surface area (backbone atoms only — not comparable to full-atom values): 27458 Å² total; per-residue (Å²): 125,55,29,37,19,32,35,19,38,44,73,68,26,44,53,49,63,71,66,53,71,86,54,49,62,29,25,33,45,90,49,58,84,36,74,83,32,66,36,32,48,44,39,63,75,66,68,53,46,73,43,94,38,48,28,62,26,30,48,70,22,51,34,34,39,33,35,47,58,32,87,40,46,42,57,52,31,60,50,28,29,88,20,41,26,75,68,15,37,34,42,36,47,31,56,32,22,25,69,46,47,41,51,23,38,52,44,26,41,73,43,38,28,40,39,25,44,32,24,68,78,56,74,50,77,88,48,45,55,47,32,48,30,32,16,4,11,78,42,17,65,65,46,59,74,52,30,55,84,68,54,38,68,28,66,45,70,69,37,63,45,62,25,45,22,32,40,34,53,33,33,32,39,35,42,59,50,33,48,20,36,28,48,42,54,25,44,50,24,19,49,71,66,72,31,42,66,62,31,48,59,51,47,49,78,82,40,79,79,68,66,48,60,61,53,44,28,52,33,36,35,51,32,17,68,40,5,56,65,49,15,45,35,23,49,24,28,18,48,38,24,40,75,50,72,37,85,38,47,55,29,45,26,26,16,53,47,19,45,57,32,40,77,39,44,71,27,40,73,55,77,36,48,68,50,23,46,50,44,45,54,53,56,69,68,48,78,129,126,55,29,37,18,32,36,18,37,44,73,67,27,46,52,49,62,72,68,55,70,85,54,50,62,30,26,33,47,88,50,57,85,36,73,83,31,66,37,32,48,44,37,65,74,67,68,54,46,73,43,94,38,50,28,61,28,29,48,72,22,50,33,35,40,34,37,47,57,30,88,40,46,44,57,52,32,59,51,27,30,88,21,40,26,75,67,15,38,35,42,36,49,32,55,32,22,27,68,48,47,42,52,22,37,53,42,27,41,72,43,39,28,39,41,25,43,32,25,67,76,56,74,52,77,89,50,44,56,49,32,49,30,31,16,4,10,78,41,18,64,66,47,60,73,50,30,53,84,66,54,37,69,28,65,47,71,69,34,62,44,63,26,46,22,33,41,34,52,31,31,33,39,34,44,59,50,33,47,20,35,30,46,43,54,24,44,51,26,20,49,70,67,71,31,42,66,63,30,47,61,52,46,46,78,81,40,80,80,68,66,47,61,61,53,44,26,52,34,36,36,51,33,18,68,39,4,55,66,48,16,44,32,24,51,24,26,19,48,37,23,40,76,49,73,37,85,38,46,54,30,45,29,27,16,53,46,19,46,55,31,40,75,40,44,73,25,41,72,56,77,36,48,67,50,24,46,50,41,45,55,55,58,68,68,50,77,128

pLDDT: mean 96.86, std 4.48, range [48.12, 98.94]

Secondary structure (DSSP, 8-state):
-EEEEEE--SHHHHHHHHH--SEEEEEE-GGGGSTTSHHHHHHHHHTPEEPSSHHHHHBT-SEEEE---GGGHHHHHHHHHTTBPTT-EEEE-----HHHHHHHHHHHHHTT-EEEEEEE-S-HHHHGGGS-EEEESTTHHHHHHHGGGGT--SEEEEESSTTHHHHHHHHHHHHHHHHHHHHHHHHHHHHHHT-HHHHHHHGGGTS----HHHHHHHHHHHHHHHHHHHHHHHHHHHHHHHHTT---HHHHHHHHHHHHHTT-GGGGGG-SHHHHHHHHHHHHHS--/-EEEEEE--SHHHHHHHHH--SEEEEEE-GGGGSTTSHHHHHHHHHTPEEPSSHHHHHBT-SEEEE---GGGHHHHHHHHHTTBPTT-EEEE-----HHHHHHHHHHHHHTT-EEEEEEE-S-HHHHGGGS-EEEESTTHHHHHHHGGGGT--SEEE--SSTTHHHHHHHHHHHHHHHHHHHHHHHHHHHHHHT-HHHHHHHGGGTS----HHHHHHHHHHHHHHSHHHHHHHHHHHHHHHHHTT---HHHHHHHHHHHHHTT-GGGGGG-SHHHHHHHHHHHHHS--

InterPro domains:
  IPR006115 6-phosphogluconate dehydrogenase, NADP-binding [PF03446] (4-118)
  IPR008927 6-phosphogluconate dehydrogenase-like, C-terminal domain superfamily [SSF48179] (163-266)
  IPR013328 6-phosphogluconate dehydrogenase, domain 2 [G3DSA:1.10.1040.10] (171-287)
  IPR015814 Phosphogluconate dehydrogenase, NAD-binding, putative, C-terminal [PF09130] (190-260)
  IPR015815 3-hydroxyisobutyrate dehydrogenase-related [PIRSF000103] (2-282)
  IPR036291 NAD(P)-binding domain superfamily [SSF51735] (3-152)
  IPR051265 HIBADH-related NP60 subfamily [PTHR43580] (6-203)

Organism: NCBI:txid175570

Nearest PDB structures (foldseek):
  3qsg-assembly1_A-2  TM=8.599E-01  e=1.029E-21  Alicyclobacillus acidocaldarius subsp. acidocaldarius DSM 446
  4ezb-assembly1_A-2  TM=7.427E-01  e=9.728E-23  Sinorhizobium meliloti 1021
  8whg-assembly4_G  TM=5.604E-01  e=5.412E-12  Streptomyces viridochromogenes
  8tcu-assembly1_D-2  TM=5.083E-01  e=4.634E-06  Homo sapiens
  5uaw-assembly1_A  TM=4.701E-01  e=1.178E-05  Homo sapiens

Foldseek 3Di:
DAEEEEEDQAPLNLLLLVPFPPYAYEYEYPCCVPCPDRNNVSCVVSVHHYAPFLLRRQARHQEYEYDDAQVCQQVSLQRNLQRHDAAHEYERAHLFALVSQVNSCCSNVVSRYDYKYWYQQDDCPPCPLQGAIEIEAQCQVVCVVCSVVRVRNRYDYDYNHRRRNSLVRLVVCLVLLLLLLVLLVVQLVCVVVPCNVVVQVCVVVPDPDDPSQVVSLVSPLCLLQCLQSSLRSLVRSQVNCVVVVHHSPSSNSSSVSSVVSPVRNCLSVLVGRVSSSVSVNVVVPDDD/DAEEEEEDCAPLNLLLLVPFPPYQYEYEYPCCVPCPDRNNVSCVVSVHHYAPFLLRRQARHQEYEYEDAQVCQQVSLQRNLQRHDAAHEYERAHLFALVSQVNSCCSNVVSRYDYKYWYQQDPCPPQPLQGAIEIEAQCQVVCVVCSVVRPRNRYDYDYNHRRRNSLVRLVVCLVLLLLLLVLLVVQLVCVVVPCNVVVQVCVVVPDPDDPSQVVSLVSPLCLLQCLQSSLRSLVRSQVNCVVVVHHSPSSNSSSVSSVVSPVRNCLSVLVGRVSSSVSVNVVVPDDD